Protein AF-0000000078508284 (afdb_homodimer)

Sequence (496 aa):
MKSSSLAATTTALLSFSFTLLALATIPVIANSESQIENNAIPNCNAYIATKGSSEKPVTDINGNAVKTSMDYYVIPANAKGDVGRSGGYGGISLITGRHGNGLMDVILHPNISNHGIKIRFSQAGYSSDNIVMQWSDLKFIFSALPGKPSWSVDNYDKSLTQWFITDGGVEGNPGGHTLLDWFKFESDGGRNTYRIIHCPSVCSTCGTLCNHIGLSPDAVCLQHLAVLPNNLPALSVKIVPAAAPCVCMKSSSLAATTTALLSFSFTLLALATIPVIANSESQIENNAIPNCNAYIATKGSSEKPVTDINGNAVKTSMDYYVIPANAKGDVGRSGGYGGISLITGRHGNGLMDVILHPNISNHGIKIRFSQAGYSSDNIVMQWSDLKFIFSALPGKPSWSVDNYDKSLTQWFITDGGVEGNPGGHTLLDWFKFESDGGRNTYRIIHCPSVCSTCGTLCNHIGLSPDAVCLQHLAVLPNNLPALSVKIVPAAAPCVC

Solvent-accessible surface area (backbone atoms only — not comparable to full-atom values): 27185 Å² total; per-residue (Å²): 139,84,77,88,74,81,78,81,78,75,77,75,75,74,71,77,72,77,73,72,74,70,72,74,68,70,71,70,72,70,74,69,71,65,69,67,67,71,64,66,57,73,67,62,28,46,56,53,56,63,68,50,65,54,72,42,66,37,37,22,73,86,66,45,69,34,44,40,79,44,50,24,25,45,27,40,27,17,98,84,45,41,72,40,58,50,73,58,27,10,3,40,30,75,41,84,34,90,79,73,79,77,44,29,29,32,24,43,27,76,49,44,88,40,56,52,50,43,32,26,43,44,45,65,97,50,89,62,80,39,74,41,37,25,71,38,46,26,33,51,21,32,61,78,44,88,88,39,39,18,35,15,57,45,68,72,33,46,90,77,34,40,32,35,30,21,43,66,28,70,90,73,67,76,21,46,67,40,43,54,27,29,30,24,41,40,76,66,83,50,73,48,25,25,28,41,32,38,58,52,74,57,33,83,72,35,47,55,54,56,32,31,31,15,75,43,62,50,96,86,63,50,37,27,36,22,38,22,25,85,87,47,73,61,40,36,27,30,35,38,75,53,69,73,73,74,83,115,135,86,81,73,79,77,80,71,78,80,75,78,79,78,78,78,78,76,76,73,76,74,71,76,68,70,73,68,72,70,73,70,70,67,68,67,66,70,67,65,61,71,69,62,30,47,54,56,55,62,70,52,67,55,72,43,66,36,37,21,74,86,66,46,70,35,45,40,78,42,51,23,25,45,29,42,27,17,98,82,43,41,73,43,60,51,73,59,26,10,4,40,32,77,41,84,34,90,77,72,79,77,44,29,29,32,24,43,27,76,49,44,87,40,57,49,49,42,31,25,43,44,46,65,96,50,88,63,81,39,73,41,37,24,70,36,47,25,34,51,21,32,61,77,42,87,86,40,40,19,35,14,57,46,68,73,33,46,90,77,33,39,31,36,31,20,44,66,30,69,91,73,65,74,18,47,68,41,46,55,28,29,31,25,41,38,76,66,82,49,73,48,24,26,27,40,32,31,59,49,75,55,33,85,72,34,47,43,52,67,33,31,32,14,74,44,63,48,97,84,63,49,35,28,35,22,40,22,23,84,87,46,75,61,42,35,28,30,34,37,76,53,64,74,73,73,82,114

Radius of gyration: 36.48 Å; Cα contacts (8 Å, |Δi|>4): 1152; chains: 2; bounding box: 132×140×112 Å

Foldseek 3Di:
DDDDDDDPPPPPPPPVPPPPPPPPPPPPPPPPPPPPVVPVPVPPVPCPVVVPCLPAFQAFPVRHFDKLVFKKFKAFAAPQRDGLPNPQFATWEWDQDDPPPRWTFIFTHNHSVHSYAIWGKDFAPDDDMDTHGFPTWIWTWRPPDVVGFTWFFDPQDPVLRFGFITSPADDDHQEDVRLRRIKGWDDPPDDSKTWIWRDDPSYPPDDGPTATWDWDADPVGTTTITGDHPVDDTTIIGIGTPDDPPPD/DPCPPCPPDDPDPPPPPPPPPPPPPPPPPPPPPPPPVVPPPPPPVPCPVVVPCLPAFQAFPVRHFDKLVFKKFKAFAAPQRDGLPRPQFATWEWDQDDPPPRWIFIFTHNHSPHSYAIWGKDFAPDDDMDTHGFPTWIWTWRPPDVVGFTWFFDPQDPVLRFGFITSPADDDHQEDVRLRRIKGWDDPPDDSKTWIWRDDPSYPPDDGDTATWAWDADPVGTTTITGDHPVDDTTIIGIGTPDDPPPD

Secondary structure (DSSP, 8-state):
-----------------------------------------------------TTSB-B-TTSPBPBTTSEEEEEEB-TT--BSTTTS--SEEEEE-SSSSSPEEEEE-SSTT-----EEEEETT--S--BPBTT--EEEE-TTSTT--B-EEPPPBTTTTBEEEES------SSGGGGGG-BEEEE-SSTT-EEEEE---S-TTS----EEEEEEE-TT--EEEEEE-TTSPPPEEEEEE-------/-----------------------------------------------------TTSB-B-TTSPBPBTTSEEEEEEB-TT--BSTTTS--SEEEEE-SSSSSPEEEEE-SSTT-----EEEEETT--S--BPBTT--EEEE-TTSTT--B-EEPPPBTTTTBEEEES------SSGGGGGG-BEEEE-SSTT-EEEEE---S-TTS----EEEEEEE-TT--EEEEEE-TTSPPPEEEEEE-------

pLDDT: mean 74.91, std 27.84, range [20.73, 98.06]

InterPro domains:
  IPR002160 Proteinase inhibitor I3, Kunitz legume [PF00197] (58-226)
  IPR002160 Proteinase inhibitor I3, Kunitz legume [PS00283] (58-74)
  IPR002160 Proteinase inhibitor I3, Kunitz legume [PTHR33107] (16-227)
  IPR002160 Proteinase inhibitor I3, Kunitz legume [SM00452] (57-243)
  IPR011065 Kunitz inhibitor STI-like superfamily [SSF50386] (54-214)

Nearest PDB structures (foldseek):
  3zc8-assembly1_A  TM=9.152E-01  e=1.827E-18  Murraya koenigii
  3s8j-assembly2_B  TM=8.396E-01  e=5.600E-12  Carica papaya
  1fmz-assembly1_A  TM=8.277E-01  e=5.573E-11  Psophocarpus tetragonolobus
  2beb-assembly2_B  TM=8.090E-01  e=2.876E-10  Psophocarpus tetragonolobus
  6o1f-assembly1_I  TM=7.771E-01  e=3.193E-09  Glycine max

Organism: Citrus clementina (NCBI:txid85681)

Structure (mmCIF, N/CA/C/O backbone):
data_AF-0000000078508284-model_v1
#
loop_
_entity.id
_entity.type
_entity.pdbx_description
1 polymer 'Uncharacterized protein'
#
loop_
_atom_site.group_PDB
_atom_site.id
_atom_site.type_symbol
_atom_site.label_atom_id
_atom_site.label_alt_id
_atom_site.label_comp_id
_atom_site.label_asym_id
_atom_site.label_entity_id
_atom_site.label_seq_id
_atom_site.pdbx_PDB_ins_code
_atom_site.Cartn_x
_atom_site.Cartn_y
_atom_site.Cartn_z
_atom_site.occupancy
_atom_site.B_iso_or_equiv
_atom_site.auth_seq_id
_atom_site.auth_comp_id
_atom_site.auth_asym_id
_atom_site.auth_atom_id
_atom_site.pdbx_PDB_model_num
ATOM 1 N N . MET A 1 1 ? -51.438 -96.375 57.469 1 26.56 1 MET A N 1
ATOM 2 C CA . MET A 1 1 ? -50.906 -95 57.594 1 26.56 1 MET A CA 1
ATOM 3 C C . MET A 1 1 ? -50.094 -94.625 56.375 1 26.56 1 MET A C 1
ATOM 5 O O . MET A 1 1 ? -49.125 -93.812 56.469 1 26.56 1 MET A O 1
ATOM 9 N N . LYS A 1 2 ? -50.469 -95.188 55.281 1 20.73 2 LYS A N 1
ATOM 10 C CA . LYS A 1 2 ? -49.656 -95.562 54.125 1 20.73 2 LYS A CA 1
ATOM 11 C C . LYS A 1 2 ? -49.281 -94.312 53.344 1 20.73 2 LYS A C 1
ATOM 13 O O . LYS A 1 2 ? -49.844 -93.188 53.562 1 20.73 2 LYS A O 1
ATOM 18 N N . SER A 1 3 ? -49.031 -94.312 51.969 1 23.62 3 SER A N 1
ATOM 19 C CA . SER A 1 3 ? -47.969 -94.062 51 1 23.62 3 SER A CA 1
ATOM 20 C C . SER A 1 3 ? -48.219 -92.812 50.25 1 23.62 3 SER A C 1
ATOM 22 O O . SER A 1 3 ? -47.281 -92.062 49.906 1 23.62 3 SER A O 1
ATOM 24 N N . SER A 1 4 ? -49.375 -92.312 49.938 1 27.33 4 SER A N 1
ATOM 25 C CA . SER A 1 4 ? -49.5 -92 48.531 1 27.33 4 SER A CA 1
ATOM 26 C C . SER A 1 4 ? -48.938 -90.562 48.25 1 27.33 4 SER A C 1
ATOM 28 O O . SER A 1 4 ? -49.344 -89.625 48.906 1 27.33 4 SER A O 1
ATOM 30 N N . SER A 1 5 ? -47.781 -90.438 47.562 1 28.83 5 SER A N 1
ATOM 31 C CA . SER A 1 5 ? -46.688 -89.562 47.219 1 28.83 5 SER A CA 1
ATOM 32 C C . SER A 1 5 ? -47.062 -88.5 46.156 1 28.83 5 SER A C 1
ATOM 34 O O . SER A 1 5 ? -46.219 -87.812 45.625 1 28.83 5 SER A O 1
ATOM 36 N N . LEU A 1 6 ? -48.344 -88.375 45.812 1 23.95 6 LEU A N 1
ATOM 37 C CA . LEU A 1 6 ? -48.438 -87.938 44.406 1 23.95 6 LEU A CA 1
ATOM 38 C C . LEU A 1 6 ? -47.719 -86.625 44.219 1 23.95 6 LEU A C 1
ATOM 40 O O . LEU A 1 6 ? -47.594 -85.812 45.156 1 23.95 6 LEU A O 1
ATOM 44 N N . ALA A 1 7 ? -47.625 -86.188 42.875 1 26.38 7 ALA A N 1
ATOM 45 C CA . ALA A 1 7 ? -46.969 -85.625 41.719 1 26.38 7 ALA A CA 1
ATOM 46 C C . ALA A 1 7 ? -47.219 -84.125 41.594 1 26.38 7 ALA A C 1
ATOM 48 O O . ALA A 1 7 ? -48.344 -83.75 41.375 1 26.38 7 ALA A O 1
ATOM 49 N N . ALA A 1 8 ? -46.656 -83.375 42.562 1 30.39 8 ALA A N 1
ATOM 50 C CA . ALA A 1 8 ? -46.844 -81.875 42.625 1 30.39 8 ALA A CA 1
ATOM 51 C C . ALA A 1 8 ? -46.469 -81.25 41.312 1 30.39 8 ALA A C 1
ATOM 53 O O . ALA A 1 8 ? -45.406 -81.5 40.75 1 30.39 8 ALA A O 1
ATOM 54 N N . THR A 1 9 ? -47.469 -81.188 40.375 1 28.31 9 THR A N 1
ATOM 55 C CA . THR A 1 9 ? -47.5 -80.625 39.031 1 28.31 9 THR A CA 1
ATOM 56 C C . THR A 1 9 ? -46.875 -79.188 39.031 1 28.31 9 THR A C 1
ATOM 58 O O . THR A 1 9 ? -47.406 -78.312 39.688 1 28.31 9 THR A O 1
ATOM 61 N N . THR A 1 10 ? -45.531 -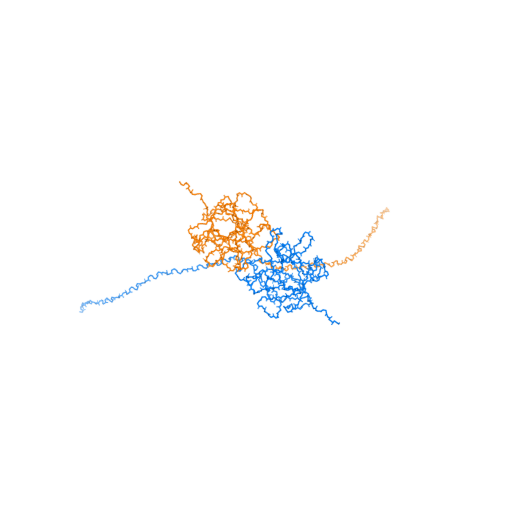79.188 39 1 30.48 10 THR A N 1
ATOM 62 C CA . THR A 1 10 ? -44.656 -78 39 1 30.48 10 THR A CA 1
ATOM 63 C C . THR A 1 10 ? -44.969 -77.062 37.812 1 30.48 10 THR A C 1
ATOM 65 O O . THR A 1 10 ? -44.938 -77.5 36.656 1 30.48 10 THR A O 1
ATOM 68 N N . THR A 1 11 ? -46.094 -76.312 38 1 30.5 11 THR A N 1
ATOM 69 C CA . THR A 1 11 ? -46.5 -75.312 37 1 30.5 11 THR A CA 1
ATOM 70 C C . THR A 1 11 ? -45.312 -74.438 36.562 1 30.5 11 THR A C 1
ATOM 72 O O . THR A 1 11 ? -44.656 -73.812 37.375 1 30.5 11 THR A O 1
ATOM 75 N N . ALA A 1 12 ? -44.594 -74.938 35.5 1 29.03 12 ALA A N 1
ATOM 76 C CA . ALA A 1 12 ? -43.438 -74.312 34.844 1 29.03 12 ALA A CA 1
ATOM 77 C C . ALA A 1 12 ? -43.781 -72.938 34.312 1 29.03 12 ALA A C 1
ATOM 79 O O . ALA A 1 12 ? -44.688 -72.812 33.469 1 29.03 12 ALA A O 1
ATOM 80 N N . LEU A 1 13 ? -43.844 -72 35.312 1 29.53 13 LEU A N 1
ATOM 81 C CA . LEU A 1 13 ? -44.031 -70.625 34.906 1 29.53 13 LEU A CA 1
ATOM 82 C C . LEU A 1 13 ? -43.062 -70.188 33.781 1 29.53 13 LEU A C 1
ATOM 84 O O . LEU A 1 13 ? -41.844 -70.375 33.906 1 29.53 13 LEU A O 1
ATOM 88 N N . LEU A 1 14 ? -43.438 -70.5 32.531 1 28.77 14 LEU A N 1
ATOM 89 C CA . LEU A 1 14 ? -42.688 -70.125 31.328 1 28.77 14 LEU A CA 1
ATOM 90 C C . LEU A 1 14 ? -42.375 -68.688 31.297 1 28.77 14 LEU A C 1
ATOM 92 O O . LEU A 1 14 ? -43.281 -67.812 31.297 1 28.77 14 LEU A O 1
ATOM 96 N N . SER A 1 15 ? -41.438 -68.25 32.094 1 28.27 15 SER A N 1
ATOM 97 C CA . SER A 1 15 ? -41 -66.875 32.094 1 28.27 15 SER A CA 1
ATOM 98 C C . SER A 1 15 ? -40.562 -66.438 30.688 1 28.27 15 SER A C 1
ATOM 100 O O . SER A 1 15 ? -39.719 -67.062 30.062 1 28.27 15 SER A O 1
ATOM 102 N N . PHE A 1 16 ? -41.531 -66.125 29.875 1 27.44 16 PHE A N 1
ATOM 103 C CA . PHE A 1 16 ? -41.156 -65.625 28.562 1 27.44 16 PHE A CA 1
ATOM 104 C C . PHE A 1 16 ? -40.188 -64.438 28.703 1 27.44 16 PHE A C 1
ATOM 106 O O . PHE A 1 16 ? -40.469 -63.438 29.359 1 27.44 16 PHE A O 1
ATOM 113 N N . SER A 1 17 ? -38.938 -64.688 28.766 1 29.86 17 SER A N 1
ATOM 114 C CA . SER A 1 17 ? -37.812 -63.781 28.812 1 29.86 17 SER A CA 1
ATOM 115 C C . SER A 1 17 ? -37.812 -62.875 27.594 1 29.86 17 SER A C 1
ATOM 117 O O . SER A 1 17 ? -37.594 -63.312 26.469 1 29.86 17 SER A O 1
ATOM 119 N N . PHE A 1 18 ? -38.75 -61.906 27.562 1 29.38 18 PHE A N 1
ATOM 120 C CA . PHE A 1 18 ? -38.656 -60.938 26.469 1 29.38 18 PHE A CA 1
ATOM 121 C C . PHE A 1 18 ? -37.25 -60.375 26.328 1 29.38 18 PHE A C 1
ATOM 123 O O . PHE A 1 18 ? -36.75 -59.719 27.25 1 29.38 18 PHE A O 1
ATOM 130 N N . THR A 1 19 ? -36.375 -61.156 25.719 1 28.67 19 THR A N 1
ATOM 131 C CA . THR A 1 19 ? -35.031 -60.719 25.375 1 28.67 19 THR A CA 1
ATOM 132 C C . THR A 1 19 ? -35.062 -59.375 24.641 1 28.67 19 THR A C 1
ATOM 134 O O . THR A 1 19 ? -35.688 -59.25 23.578 1 28.67 19 THR A O 1
ATOM 137 N N . LEU A 1 20 ? -35.188 -58.344 25.453 1 29.45 20 LEU A N 1
ATOM 138 C CA . LEU A 1 20 ? -35.062 -57 24.906 1 29.45 20 LEU A CA 1
ATOM 139 C C . LEU A 1 20 ? -33.875 -56.875 23.984 1 29.45 20 LEU A C 1
ATOM 141 O O . LEU A 1 20 ? -32.75 -57.188 24.375 1 29.45 20 LEU A O 1
ATOM 145 N N . LEU A 1 21 ? -34.062 -57.25 22.719 1 28.83 21 LEU A N 1
ATOM 146 C CA . LEU A 1 21 ? -33.094 -56.969 21.672 1 28.83 21 LEU A CA 1
ATOM 147 C C . LEU A 1 21 ? -32.469 -55.594 21.844 1 28.83 21 LEU A C 1
ATOM 149 O O . LEU A 1 21 ? -33.188 -54.594 21.812 1 28.83 21 LEU A O 1
ATOM 153 N N . ALA A 1 22 ? -31.5 -55.562 22.719 1 29.88 22 ALA A N 1
ATOM 154 C CA . ALA A 1 22 ? -30.672 -54.375 22.859 1 29.88 22 ALA A CA 1
ATOM 155 C C . ALA A 1 22 ? -30.234 -53.844 21.484 1 29.88 22 ALA A C 1
ATOM 157 O O . ALA A 1 22 ? -29.547 -54.562 20.734 1 29.88 22 ALA A O 1
ATOM 158 N N . LEU A 1 23 ? -31.188 -53.219 20.781 1 31.64 23 LEU A N 1
ATOM 159 C CA . LEU A 1 23 ? -30.703 -52.562 19.594 1 31.64 23 LEU A CA 1
ATOM 160 C C . LEU A 1 23 ? -29.344 -51.906 19.828 1 31.64 23 LEU A C 1
ATOM 162 O O . LEU A 1 23 ? -29.188 -51.156 20.797 1 31.64 23 LEU A O 1
ATOM 166 N N . ALA A 1 24 ? -28.297 -52.625 19.453 1 30.28 24 ALA A N 1
ATOM 167 C CA . ALA A 1 24 ? -26.938 -52.094 19.391 1 30.28 24 ALA A CA 1
ATOM 168 C C . ALA A 1 24 ? -26.938 -50.656 18.812 1 30.28 24 ALA A C 1
ATOM 170 O O . ALA A 1 24 ? -27.312 -50.469 17.672 1 30.28 24 ALA A O 1
ATOM 171 N N . THR A 1 25 ? -27.469 -49.781 19.609 1 28.14 25 THR A N 1
ATOM 172 C CA . THR A 1 25 ? -27.312 -48.406 19.141 1 28.14 25 THR A CA 1
ATOM 173 C C . THR A 1 25 ? -25.875 -48.156 18.672 1 28.14 25 THR A C 1
ATOM 175 O O . THR A 1 25 ? -24.922 -48.531 19.344 1 28.14 25 THR A O 1
ATOM 178 N N . ILE A 1 26 ? -25.641 -48.406 17.344 1 28.03 26 ILE A N 1
ATOM 179 C CA . ILE A 1 26 ? -24.359 -47.969 16.766 1 28.03 26 ILE A CA 1
ATOM 180 C C . ILE A 1 26 ? -23.938 -46.656 17.406 1 28.03 26 ILE A C 1
ATOM 182 O O . ILE A 1 26 ? -24.719 -45.688 17.469 1 28.03 26 ILE A O 1
ATOM 186 N N . PRO A 1 27 ? -23.094 -46.844 18.406 1 26.28 27 PRO A N 1
ATOM 187 C CA . PRO A 1 27 ? -22.719 -45.562 18.984 1 26.28 27 PRO A CA 1
ATOM 188 C C . PRO A 1 27 ? -22.406 -44.5 17.922 1 26.28 27 PRO A C 1
ATOM 190 O O . PRO A 1 27 ? -21.766 -44.812 16.922 1 26.28 27 PRO A O 1
ATOM 193 N N . VAL A 1 28 ? -23.375 -43.719 17.609 1 24.44 28 VAL A N 1
ATOM 194 C CA . VAL A 1 28 ? -23.016 -42.531 16.844 1 24.44 28 VAL A CA 1
ATOM 195 C C . VAL A 1 28 ? -21.672 -42 17.328 1 24.44 28 VAL A C 1
ATOM 197 O O . VAL A 1 28 ? -21.484 -41.75 18.516 1 24.44 28 VAL A O 1
ATOM 200 N N . ILE A 1 29 ? -20.672 -42.5 16.734 1 21.58 29 ILE A N 1
ATOM 201 C CA . ILE A 1 29 ? -19.375 -41.875 16.984 1 21.58 29 ILE A CA 1
ATOM 202 C C . ILE A 1 29 ? -19.547 -40.375 17.172 1 21.58 29 ILE A C 1
ATOM 204 O O . ILE A 1 29 ? -20.031 -39.688 16.266 1 21.58 29 ILE A O 1
ATOM 208 N N . ALA A 1 30 ? -19.875 -39.969 18.312 1 23.53 30 ALA A N 1
ATOM 209 C CA . ALA A 1 30 ? -19.781 -38.531 18.609 1 23.53 30 ALA A CA 1
ATOM 210 C C . ALA A 1 30 ? -18.578 -37.906 17.922 1 23.53 30 ALA A C 1
ATOM 212 O O . ALA A 1 30 ? -17.438 -38.375 18.109 1 23.53 30 ALA A O 1
ATOM 213 N N . ASN A 1 31 ? -18.734 -37.562 16.672 1 22.14 31 ASN A N 1
ATOM 214 C CA . ASN A 1 31 ? -17.734 -36.75 15.984 1 22.14 31 ASN A CA 1
ATOM 215 C C . ASN A 1 31 ? -17.047 -35.781 16.953 1 22.14 31 ASN A C 1
ATOM 217 O O . ASN A 1 31 ? -17.688 -34.938 17.562 1 22.14 31 ASN A O 1
ATOM 221 N N . SER A 1 32 ? -16.281 -36.281 17.781 1 21.84 32 SER A N 1
ATOM 222 C CA . SER A 1 32 ? -15.469 -35.375 18.578 1 21.84 32 SER A CA 1
ATOM 223 C C . SER A 1 32 ? -15.047 -34.156 17.75 1 21.84 32 SER A C 1
ATOM 225 O O . SER A 1 32 ? -14.445 -34.312 16.688 1 21.84 32 SER A O 1
ATOM 227 N N . GLU A 1 33 ? -15.867 -33.219 17.766 1 24.16 33 GLU A N 1
ATOM 228 C CA . GLU A 1 33 ? -15.492 -31.859 17.344 1 24.16 33 GLU A CA 1
ATOM 229 C C . GLU A 1 33 ? -14.055 -31.531 17.75 1 24.16 33 GLU A C 1
ATOM 231 O O . GLU A 1 33 ? -13.773 -31.344 18.938 1 24.16 33 GLU A O 1
ATOM 236 N N . SER A 1 34 ? -13.172 -32.406 17.406 1 22.97 34 SER A N 1
ATOM 237 C CA . SER A 1 34 ? -11.844 -31.875 17.672 1 22.97 34 SER A CA 1
ATOM 238 C C . SER A 1 34 ? -11.797 -30.359 17.516 1 22.97 34 SER A C 1
ATOM 240 O O . SER A 1 34 ? -12.234 -29.844 16.484 1 22.97 34 SER A O 1
ATOM 242 N N . GLN A 1 35 ? -11.938 -29.766 18.609 1 22.17 35 GLN A N 1
ATOM 243 C CA . GLN A 1 35 ? -11.617 -28.344 18.719 1 22.17 35 GLN A CA 1
ATOM 244 C C . GLN A 1 35 ? -10.414 -27.984 17.859 1 22.17 35 GLN A C 1
ATOM 246 O O . GLN A 1 35 ? -9.305 -28.469 18.078 1 22.17 35 GLN A O 1
ATOM 251 N N . ILE A 1 36 ? -10.633 -28.172 16.594 1 23.22 36 ILE A N 1
ATOM 252 C CA . ILE A 1 36 ? -9.641 -27.422 15.844 1 23.22 36 ILE A CA 1
ATOM 253 C C . ILE A 1 36 ? -9.203 -26.188 16.641 1 23.22 36 ILE A C 1
ATOM 255 O O . ILE A 1 36 ? -10 -25.281 16.891 1 23.22 36 ILE A O 1
ATOM 259 N N . GLU A 1 37 ? -8.492 -26.5 17.641 1 22.39 37 GLU A N 1
ATOM 260 C CA . GLU A 1 37 ? -7.77 -25.391 18.234 1 22.39 37 GLU A CA 1
ATOM 261 C C . GLU A 1 37 ? -7.402 -24.344 17.172 1 22.39 37 GLU A C 1
ATOM 263 O O . GLU A 1 37 ? -6.809 -24.672 16.141 1 22.39 37 GLU A O 1
ATOM 268 N N . ASN A 1 38 ? -8.328 -23.531 17.062 1 21.78 38 ASN A N 1
ATOM 269 C CA . ASN A 1 38 ? -8.117 -22.25 16.375 1 21.78 38 ASN A CA 1
ATOM 270 C C . ASN A 1 38 ? -6.656 -21.812 16.469 1 21.78 38 ASN A C 1
ATOM 272 O O . ASN A 1 38 ? -6.195 -21.359 17.516 1 21.78 38 ASN A O 1
ATOM 276 N N . ASN A 1 39 ? -5.891 -22.812 16.141 1 22.19 39 ASN A N 1
ATOM 277 C CA . ASN A 1 39 ? -4.539 -22.266 16.047 1 22.19 39 ASN A CA 1
ATOM 278 C C . ASN A 1 39 ? -4.551 -20.828 15.555 1 22.19 39 ASN A C 1
ATOM 280 O O . ASN A 1 39 ? -5.055 -20.531 14.469 1 22.19 39 ASN A O 1
ATOM 284 N N . ALA A 1 40 ? -4.566 -20.062 16.531 1 22.06 40 ALA A N 1
ATOM 285 C CA . ALA A 1 40 ? -4.355 -18.625 16.422 1 22.06 40 ALA A CA 1
ATOM 286 C C . ALA A 1 40 ? -3.396 -18.297 15.273 1 22.06 40 ALA A C 1
ATOM 288 O O . ALA A 1 40 ? -2.234 -18.719 15.297 1 22.06 40 ALA A O 1
ATOM 289 N N . ILE A 1 41 ? -3.852 -18.641 14.133 1 22.58 41 ILE A N 1
ATOM 290 C CA . ILE A 1 41 ? -3.084 -17.906 13.133 1 22.58 41 ILE A CA 1
ATOM 291 C C . ILE A 1 41 ? -2.379 -16.719 13.797 1 22.58 41 ILE A C 1
ATOM 293 O O . ILE A 1 41 ? -3.016 -15.922 14.477 1 22.58 41 ILE A O 1
ATOM 297 N N . PRO A 1 42 ? -1.179 -17.016 14.156 1 23.58 42 PRO A N 1
ATOM 298 C CA . PRO A 1 42 ? -0.645 -15.773 14.742 1 23.58 42 PRO A CA 1
ATOM 299 C C . PRO A 1 42 ? -1.218 -14.516 14.094 1 23.58 42 PRO A C 1
ATOM 301 O O . PRO A 1 42 ? -1.417 -14.484 12.875 1 23.58 42 PRO A O 1
ATOM 304 N N . ASN A 1 43 ? -2.193 -14.016 14.797 1 22.78 43 ASN A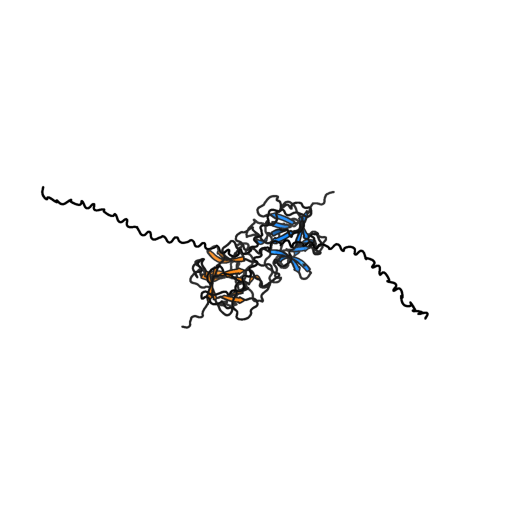 N 1
ATOM 305 C CA . ASN A 1 43 ? -2.754 -12.688 14.57 1 22.78 43 ASN A CA 1
ATOM 306 C C . ASN A 1 43 ? -1.769 -11.781 13.836 1 22.78 43 ASN A C 1
ATOM 308 O O . ASN A 1 43 ? -0.667 -11.531 14.328 1 22.78 43 ASN A O 1
ATOM 312 N N . CYS A 1 44 ? -1.542 -12.109 12.594 1 23.25 44 CYS A N 1
ATOM 313 C CA . CYS A 1 44 ? -0.916 -11.008 11.867 1 23.25 44 CYS A CA 1
ATOM 314 C C . CYS A 1 44 ? -1.108 -9.688 12.602 1 23.25 44 CYS A C 1
ATOM 316 O O . CYS A 1 44 ? -2.23 -9.336 12.969 1 23.25 44 CYS A O 1
ATOM 318 N N . ASN A 1 45 ? -0.183 -9.508 13.391 1 24.98 45 ASN A N 1
ATOM 319 C CA . ASN A 1 45 ? -0.177 -8.195 14.031 1 24.98 45 ASN A CA 1
ATOM 320 C C . ASN A 1 45 ? -0.671 -7.109 13.078 1 24.98 45 ASN A C 1
ATOM 322 O O . ASN A 1 45 ? 0.097 -6.594 12.266 1 24.98 45 ASN A O 1
ATOM 326 N N . ALA A 1 46 ? -1.635 -7.453 12.211 1 24.31 46 ALA A N 1
ATOM 327 C CA . ALA A 1 46 ? -2.354 -6.297 11.68 1 24.31 46 ALA A CA 1
ATOM 328 C C . ALA A 1 46 ? -2.115 -5.062 12.547 1 24.31 46 ALA A C 1
ATOM 330 O O . ALA A 1 46 ? -2.031 -5.164 13.773 1 24.31 46 ALA A O 1
ATOM 331 N N . TYR A 1 47 ? -1.318 -4.195 12.07 1 25.47 47 TYR A N 1
ATOM 332 C CA . TYR A 1 47 ? -1.587 -2.926 12.734 1 25.47 47 TYR A CA 1
ATOM 333 C C . TYR A 1 47 ? -3.008 -2.889 13.281 1 25.47 47 TYR A C 1
ATOM 335 O O . TYR A 1 47 ? -3.971 -2.758 12.523 1 25.47 47 TYR A O 1
ATOM 343 N N . ILE A 1 48 ? -3.436 -4.051 13.891 1 26.69 48 ILE A N 1
ATOM 344 C CA . ILE A 1 48 ? -4.547 -3.559 14.703 1 26.69 48 ILE A CA 1
ATOM 345 C C . ILE A 1 48 ? -4.199 -2.191 15.281 1 26.69 48 ILE A C 1
ATOM 347 O O . ILE A 1 48 ? -3.332 -2.084 16.156 1 26.69 48 ILE A O 1
ATOM 351 N N . ALA A 1 49 ? -3.953 -1.276 14.391 1 29.52 49 ALA A N 1
ATOM 352 C CA . ALA A 1 49 ? -4.133 0.012 15.055 1 29.52 49 ALA A CA 1
ATOM 353 C C . ALA A 1 49 ? -4.785 -0.164 16.422 1 29.52 49 ALA A C 1
ATOM 355 O O . ALA A 1 49 ? -5.855 -0.769 16.531 1 29.52 49 ALA A O 1
ATOM 356 N N . THR A 1 50 ? -3.98 -0.802 17.234 1 31.34 50 THR A N 1
ATOM 357 C CA . THR A 1 50 ? -4.66 -0.412 18.469 1 31.34 50 THR A CA 1
ATOM 358 C C . THR A 1 50 ? -5.621 0.747 18.219 1 31.34 50 THR A C 1
ATOM 360 O O . THR A 1 50 ? -5.203 1.816 17.766 1 31.34 50 THR A O 1
ATOM 363 N N . LYS A 1 51 ? -6.695 0.416 17.516 1 35.16 51 LYS A N 1
ATOM 364 C CA . LYS A 1 51 ? -7.656 1.494 17.719 1 35.16 51 LYS A CA 1
ATOM 365 C C . LYS A 1 51 ? -7.293 2.318 18.953 1 35.16 51 LYS A C 1
ATOM 367 O O . LYS A 1 51 ? -7.461 1.861 20.094 1 35.16 51 LYS A O 1
ATOM 372 N N . GLY A 1 52 ? -5.977 2.688 18.953 1 38.25 52 GLY A N 1
ATOM 373 C CA . GLY A 1 52 ? -6.023 3.645 20.047 1 38.25 52 GLY A CA 1
ATOM 374 C C . GLY A 1 52 ? -7.406 4.23 20.266 1 38.25 52 GLY A C 1
ATOM 375 O O . GLY A 1 52 ? -8.273 4.141 19.391 1 38.25 52 GLY A O 1
ATOM 376 N N . SER A 1 53 ? -7.703 4.16 21.391 1 43.75 53 SER A N 1
ATOM 377 C CA . SER A 1 53 ? -8.961 4.762 21.828 1 43.75 53 SER A CA 1
ATOM 378 C C . SER A 1 53 ? -9.266 6.031 21.047 1 43.75 53 SER A C 1
ATOM 380 O O . SER A 1 53 ? -8.547 7.027 21.156 1 43.75 53 SER A O 1
ATOM 382 N N . SER A 1 54 ? -9.703 5.766 19.609 1 61.16 54 SER A N 1
ATOM 383 C CA . SER A 1 54 ? -10.359 6.879 18.938 1 61.16 54 SER A CA 1
ATOM 384 C C . SER A 1 54 ? -11.047 7.805 19.938 1 61.16 54 SER A C 1
ATOM 386 O O . SER A 1 54 ? -11.727 8.758 19.547 1 61.16 54 SER A O 1
ATOM 388 N N . GLU A 1 55 ? -10.43 7.504 21.109 1 76.38 55 GLU A N 1
ATOM 389 C CA . GLU A 1 55 ? -11.328 8.148 22.062 1 76.38 55 GLU A CA 1
ATOM 390 C C . GLU A 1 55 ? -10.805 9.523 22.469 1 76.38 55 GLU A C 1
ATOM 392 O O . GLU A 1 55 ? -11.516 10.297 23.109 1 76.38 55 GLU A O 1
ATOM 397 N N . LYS A 1 56 ? -9.5 9.805 21.938 1 90.88 56 LYS A N 1
ATOM 398 C CA . LYS A 1 56 ? -9.062 11.133 22.359 1 90.88 56 LYS A CA 1
ATOM 399 C C . LYS A 1 56 ? -9.141 12.133 21.203 1 90.88 56 LYS A C 1
ATOM 401 O O . LYS A 1 56 ? -8.797 11.805 20.062 1 90.88 56 LYS A O 1
ATOM 406 N N . PRO A 1 57 ? -9.516 13.281 21.5 1 95.5 57 PRO A N 1
ATOM 407 C CA . PRO A 1 57 ? -9.562 14.312 20.469 1 95.5 57 PRO A CA 1
ATOM 408 C C . PRO A 1 57 ? -8.18 14.812 20.062 1 95.5 57 PRO A C 1
ATOM 410 O O . PRO A 1 57 ? -7.25 14.789 20.875 1 95.5 57 PRO A O 1
ATOM 413 N N . VAL A 1 58 ? -8.039 15.141 18.844 1 97.12 58 VAL A N 1
ATOM 414 C CA . VAL A 1 58 ? -6.875 15.891 18.391 1 97.12 58 VAL A CA 1
ATOM 415 C C . VAL A 1 58 ? -6.977 17.328 18.875 1 97.12 58 VAL A C 1
ATOM 417 O O . VAL A 1 58 ? -8.031 17.953 18.766 1 97.12 58 VAL A O 1
ATOM 420 N N . THR A 1 59 ? -5.883 17.797 19.422 1 96.56 59 THR A N 1
ATOM 421 C CA . THR A 1 59 ? -5.906 19.156 19.922 1 96.56 59 THR A CA 1
ATOM 422 C C . THR A 1 59 ? -4.918 20.047 19.172 1 96.56 59 THR A C 1
ATOM 424 O O . THR A 1 59 ? -3.91 19.547 18.656 1 96.56 59 THR A O 1
ATOM 427 N N . ASP A 1 60 ? -5.266 21.312 19.125 1 94.88 60 ASP A N 1
ATOM 428 C CA . ASP A 1 60 ? -4.352 22.281 18.516 1 94.88 60 ASP A CA 1
ATOM 429 C C . ASP A 1 60 ? -3.295 22.75 19.516 1 94.88 60 ASP A C 1
ATOM 431 O O . ASP A 1 60 ? -3.205 22.219 20.625 1 94.88 60 ASP A O 1
ATOM 435 N N . ILE A 1 61 ? -2.51 23.719 19.125 1 91.44 61 ILE A N 1
ATOM 436 C CA . ILE A 1 61 ? -1.364 24.156 19.906 1 91.44 61 ILE A CA 1
ATOM 437 C C . ILE A 1 61 ? -1.85 24.797 21.203 1 91.44 61 ILE A C 1
ATOM 439 O O . ILE A 1 61 ? -1.097 24.891 22.188 1 91.44 61 ILE A O 1
ATOM 443 N N . ASN A 1 62 ? -3.082 25.266 21.281 1 92.25 62 ASN A N 1
ATOM 444 C CA . ASN A 1 62 ? -3.637 25.922 22.453 1 92.25 62 ASN A CA 1
ATOM 445 C C . ASN A 1 62 ? -4.336 24.922 23.375 1 92.25 62 ASN A C 1
ATOM 447 O O . ASN A 1 62 ? -4.863 25.297 24.422 1 92.25 62 ASN A O 1
ATOM 451 N N . GLY A 1 63 ? -4.43 23.656 22.906 1 93.5 63 GLY A N 1
ATOM 452 C CA . GLY A 1 63 ? -5.078 22.625 23.703 1 93.5 63 GLY A CA 1
ATOM 453 C C . GLY A 1 63 ? -6.555 22.469 23.391 1 93.5 63 GLY A C 1
ATOM 454 O O . GLY A 1 63 ? -7.254 21.688 24.047 1 93.5 63 GLY A O 1
ATOM 455 N N . ASN A 1 64 ? -7.031 23.25 22.469 1 95.25 64 ASN A N 1
ATOM 456 C CA . ASN A 1 64 ? -8.422 23.125 22.047 1 95.25 64 ASN A CA 1
ATOM 457 C C . ASN A 1 64 ? -8.617 21.984 21.062 1 95.25 64 ASN A C 1
ATOM 459 O O . ASN A 1 64 ? -7.742 21.719 20.234 1 95.25 64 ASN A O 1
ATOM 463 N N . ALA A 1 65 ? -9.758 21.438 21.109 1 96 65 ALA A N 1
ATOM 464 C CA . ALA A 1 65 ? -10.062 20.359 20.172 1 96 65 ALA A CA 1
ATOM 465 C C . ALA A 1 65 ? -10.117 20.906 18.734 1 96 65 ALA A C 1
ATOM 467 O O . ALA A 1 65 ? -10.703 21.953 18.484 1 96 65 ALA A O 1
ATOM 468 N N . VAL A 1 66 ? -9.531 20.172 17.844 1 96.31 66 VAL A N 1
ATOM 469 C CA . VAL A 1 66 ? -9.594 20.516 16.422 1 96.31 66 VAL A CA 1
ATOM 470 C C . VAL A 1 66 ? -10.992 20.25 15.883 1 96.31 66 VAL A C 1
ATOM 472 O O . VAL A 1 66 ? -11.57 19.188 16.156 1 96.31 66 VAL A O 1
ATOM 475 N N . LYS A 1 67 ? -11.469 21.203 15.07 1 95.56 67 LYS A N 1
ATOM 476 C CA . LYS A 1 67 ? -12.828 21.094 14.547 1 95.56 67 LYS A CA 1
ATOM 477 C C . LYS A 1 67 ? -12.828 21.062 13.023 1 95.56 67 LYS A C 1
ATOM 479 O O . LYS A 1 67 ? -12.008 21.734 12.383 1 95.56 67 LYS A O 1
ATOM 484 N N . THR A 1 68 ? -13.812 20.375 12.43 1 94.81 68 THR A N 1
ATOM 485 C CA . THR A 1 68 ? -13.914 20.25 10.984 1 94.81 68 THR A CA 1
ATOM 486 C C . THR A 1 68 ? -14.469 21.516 10.359 1 94.81 68 THR A C 1
ATOM 488 O O . THR A 1 68 ? -14.414 21.703 9.141 1 94.81 68 THR A O 1
ATOM 491 N N . SER A 1 69 ? -15 22.469 11.125 1 93.19 69 SER A N 1
ATOM 492 C CA . SER A 1 69 ? -15.57 23.719 10.625 1 93.19 69 SER A CA 1
ATOM 493 C C . SER A 1 69 ? -14.508 24.812 10.555 1 93.19 69 SER A C 1
ATOM 495 O O . SER A 1 69 ? -14.773 25.906 10.023 1 93.19 69 SER A O 1
ATOM 497 N N . MET A 1 70 ? -13.344 24.531 11.078 1 94.88 70 MET A N 1
ATOM 498 C CA . MET A 1 70 ? -12.305 25.562 11.172 1 94.88 70 MET A CA 1
ATOM 499 C C . MET A 1 70 ? -11.117 25.219 10.273 1 94.88 70 MET A C 1
ATOM 501 O O . MET A 1 70 ? -10.93 24.062 9.898 1 94.88 70 MET A O 1
ATOM 505 N N . ASP A 1 71 ? -10.367 26.266 9.969 1 96.75 71 ASP A N 1
ATOM 506 C CA . ASP A 1 71 ? -9.133 26.109 9.203 1 96.75 71 ASP A CA 1
ATOM 507 C C . ASP A 1 71 ? -7.918 26.078 10.125 1 96.75 71 ASP A C 1
ATOM 509 O O . ASP A 1 71 ? -7.883 26.781 11.133 1 96.75 71 ASP A O 1
ATOM 513 N N . TYR A 1 72 ? -6.941 25.344 9.68 1 97.44 72 TYR A N 1
ATOM 514 C CA . TYR A 1 72 ? -5.727 25.203 10.477 1 97.44 72 TYR A CA 1
ATOM 515 C C . TYR A 1 72 ? -4.488 25.219 9.586 1 97.44 72 TYR A C 1
ATOM 517 O O . TYR A 1 72 ? -4.574 24.938 8.391 1 97.44 72 TYR A O 1
ATOM 525 N N . TYR A 1 73 ? -3.428 25.641 10.203 1 96.44 73 TYR A N 1
ATOM 526 C CA . TYR A 1 73 ? -2.111 25.312 9.656 1 96.44 73 TYR A CA 1
ATOM 527 C C . TYR A 1 73 ? -1.535 24.078 10.32 1 96.44 73 TYR A C 1
ATOM 529 O O . TYR A 1 73 ? -1.724 23.859 11.516 1 96.44 73 TYR A O 1
ATOM 537 N N . VAL A 1 74 ? -0.917 23.297 9.523 1 96.12 74 VAL A N 1
ATOM 538 C CA . VAL A 1 74 ? -0.197 22.141 10.023 1 96.12 74 VAL A CA 1
ATOM 539 C C . VAL A 1 74 ? 1.306 22.344 9.844 1 96.12 74 VAL A C 1
ATOM 541 O O . VAL A 1 74 ? 1.798 22.422 8.719 1 96.12 74 VAL A O 1
ATOM 544 N N . ILE A 1 75 ? 2.008 22.375 10.961 1 94 75 ILE A N 1
ATOM 545 C CA . ILE A 1 75 ? 3.416 22.75 10.945 1 94 75 ILE A CA 1
ATOM 546 C C . ILE A 1 75 ? 4.254 21.641 11.578 1 94 75 ILE A C 1
ATOM 548 O O . ILE A 1 75 ? 3.828 21 12.539 1 94 75 ILE A O 1
ATOM 552 N N . PRO A 1 76 ? 5.398 21.391 10.961 1 93.12 76 PRO A N 1
ATOM 553 C CA . PRO A 1 76 ? 6.254 20.359 11.555 1 93.12 76 PRO A CA 1
ATOM 554 C C . PRO A 1 76 ? 6.652 20.688 12.992 1 93.12 76 PRO A C 1
ATOM 556 O O . PRO A 1 76 ? 6.84 21.859 13.336 1 93.12 76 PRO A O 1
ATOM 559 N N . ALA A 1 77 ? 6.719 19.562 13.719 1 88.31 77 ALA A N 1
ATOM 560 C CA . ALA A 1 77 ? 7.113 19.703 15.117 1 88.31 77 ALA A CA 1
ATOM 561 C C . ALA A 1 77 ? 8.484 19.094 15.367 1 88.31 77 ALA A C 1
ATOM 563 O O . ALA A 1 77 ? 8.867 18.125 14.711 1 88.31 77 ALA A O 1
ATOM 564 N N . ASN A 1 78 ? 9.375 19.656 16.062 1 68.62 78 ASN A N 1
ATOM 565 C CA . ASN A 1 78 ? 10.625 19.031 16.469 1 68.62 78 ASN A CA 1
ATOM 566 C C . ASN A 1 78 ? 10.422 18.078 17.641 1 68.62 78 ASN A C 1
ATOM 568 O O . ASN A 1 78 ? 9.297 17.906 18.125 1 68.62 78 ASN A O 1
ATOM 572 N N . ALA A 1 79 ? 11.477 17.234 17.828 1 56.03 79 ALA A N 1
ATOM 573 C CA . ALA A 1 79 ? 11.445 16.188 18.859 1 56.03 79 ALA A CA 1
ATOM 574 C C . ALA A 1 79 ? 10.969 16.75 20.203 1 56.03 79 ALA A C 1
ATOM 576 O O . ALA A 1 79 ? 10.422 16.031 21.031 1 56.03 79 ALA A O 1
ATOM 577 N N . LYS A 1 80 ? 11.273 17.984 20.375 1 52.09 80 LYS A N 1
ATOM 578 C CA . LYS A 1 80 ? 10.93 18.578 21.672 1 52.09 80 LYS A CA 1
ATOM 579 C C . LYS A 1 80 ? 9.516 19.156 21.656 1 52.09 80 LYS A C 1
ATOM 581 O O . LYS A 1 80 ? 9.062 19.719 22.641 1 52.09 80 LYS A O 1
ATOM 586 N N . GLY A 1 81 ? 8.758 18.797 20.641 1 51.75 81 GLY A N 1
ATOM 587 C CA . GLY A 1 81 ? 7.406 19.312 20.547 1 51.75 81 GLY A CA 1
ATOM 588 C C . GLY A 1 81 ? 7.355 20.766 20.125 1 51.75 81 GLY A C 1
ATOM 589 O O . GLY A 1 81 ? 6.281 21.375 20.109 1 51.75 81 GLY A O 1
ATOM 590 N N . ASP A 1 82 ? 8.461 21.422 19.984 1 50.78 82 ASP A N 1
ATOM 591 C CA . ASP A 1 82 ? 8.453 22.844 19.641 1 50.78 82 ASP A CA 1
ATOM 592 C C . ASP A 1 82 ? 8.094 23.047 18.172 1 50.78 82 ASP A C 1
ATOM 594 O O . ASP A 1 82 ? 8.422 22.219 17.328 1 50.78 82 ASP A O 1
ATOM 598 N N . VAL A 1 83 ? 7.199 23.953 18.031 1 46.12 83 VAL A N 1
ATOM 599 C CA . VAL A 1 83 ? 6.754 24.406 16.703 1 46.12 83 VAL A CA 1
ATOM 600 C C . VAL A 1 83 ? 7.949 24.906 15.906 1 46.12 83 VAL A C 1
ATOM 602 O O . VAL A 1 83 ? 8.82 25.594 16.438 1 46.12 83 VAL A O 1
ATOM 605 N N . GLY A 1 84 ? 7.996 24.641 14.523 1 47.5 84 GLY A N 1
ATOM 606 C CA . GLY A 1 84 ? 8.875 25.359 13.602 1 47.5 84 GLY A CA 1
ATOM 607 C C . GLY A 1 84 ? 10.273 24.781 13.547 1 47.5 84 GLY A C 1
ATOM 608 O O . GLY A 1 84 ? 11.039 25.078 12.633 1 47.5 84 GLY A O 1
ATOM 609 N N . ARG A 1 85 ? 10.672 24.156 14.742 1 42.72 85 ARG A N 1
ATOM 610 C CA . ARG A 1 85 ? 12.117 23.969 14.828 1 42.72 85 ARG A CA 1
ATOM 611 C C . ARG A 1 85 ? 12.539 22.641 14.219 1 42.72 85 ARG A C 1
ATOM 613 O O . ARG A 1 85 ? 13.734 22.359 14.117 1 42.72 85 ARG A O 1
ATOM 620 N N . SER A 1 86 ? 11.727 21.578 14.32 1 48.78 86 SER A N 1
ATOM 621 C CA . SER A 1 86 ? 12.375 20.281 14.133 1 48.78 86 SER A CA 1
ATOM 622 C C . SER A 1 86 ? 12.906 20.141 12.711 1 48.78 86 SER A C 1
ATOM 624 O O . SER A 1 86 ? 13.742 19.266 12.438 1 48.78 86 SER A O 1
ATOM 626 N N . GLY A 1 87 ? 12.922 21.141 11.844 1 56.78 87 GLY A N 1
ATOM 627 C CA . GLY A 1 87 ? 13.617 20.703 10.641 1 56.78 87 GLY A CA 1
ATOM 628 C C . GLY A 1 87 ? 14 21.859 9.734 1 56.78 87 GLY A C 1
ATOM 629 O O . GLY A 1 87 ? 14.555 21.641 8.648 1 56.78 87 GLY A O 1
ATOM 630 N N . GLY A 1 88 ? 13.711 23.156 10.359 1 73.75 88 GLY A N 1
ATOM 631 C CA . GLY A 1 88 ? 14.102 24.25 9.484 1 73.75 88 GLY A CA 1
ATOM 632 C C . GLY A 1 88 ? 13.125 24.5 8.352 1 73.75 88 GLY A C 1
ATOM 633 O O . GLY A 1 88 ? 13.453 25.172 7.375 1 73.75 88 GLY A O 1
ATOM 634 N N . TYR A 1 89 ? 11.859 23.922 8.555 1 87.69 89 TYR A N 1
ATOM 635 C CA . TYR A 1 89 ? 10.898 24.047 7.461 1 87.69 89 TYR A CA 1
ATOM 636 C C . TYR A 1 89 ? 9.602 24.688 7.945 1 87.69 89 TYR A C 1
ATOM 638 O O . TYR A 1 89 ? 9.289 24.641 9.141 1 87.69 89 TYR A O 1
ATOM 646 N N . GLY A 1 90 ? 8.906 25.328 7.047 1 92.38 90 GLY A N 1
ATOM 647 C CA . GLY A 1 90 ? 7.586 25.875 7.309 1 92.38 90 GLY A CA 1
ATOM 648 C C . GLY A 1 90 ? 6.48 24.844 7.242 1 92.38 90 GLY A C 1
ATOM 649 O O . GLY A 1 90 ? 6.742 23.641 7.355 1 92.38 90 GLY A O 1
ATOM 650 N N . GLY A 1 91 ? 5.211 25.359 7.191 1 95.06 91 GLY A N 1
ATOM 651 C CA . GLY A 1 91 ? 4.055 24.469 7.227 1 95.06 91 GLY A CA 1
ATOM 652 C C . GLY A 1 91 ? 3.805 23.766 5.91 1 95.06 91 GLY A C 1
ATOM 653 O O . GLY A 1 91 ? 4.539 23.969 4.941 1 95.06 91 GLY A O 1
ATOM 654 N N . ILE A 1 92 ? 2.834 22.953 5.906 1 97.31 92 ILE A N 1
ATOM 655 C CA . ILE A 1 92 ? 2.443 22.156 4.754 1 97.31 92 ILE A CA 1
ATOM 656 C C . ILE A 1 92 ? 2.084 23.062 3.584 1 97.31 92 ILE A C 1
ATOM 658 O O . ILE A 1 92 ? 1.34 24.031 3.752 1 97.31 92 ILE A O 1
ATOM 662 N N . SER A 1 93 ? 2.646 22.719 2.455 1 96.62 93 SER A N 1
ATOM 663 C CA . SER A 1 93 ? 2.477 23.516 1.239 1 96.62 93 SER A CA 1
ATOM 664 C C . SER A 1 93 ? 2.426 22.625 0.003 1 96.62 93 SER A C 1
ATOM 666 O O . SER A 1 93 ? 2.389 21.391 0.117 1 96.62 93 SER A O 1
ATOM 668 N N . LEU A 1 94 ? 2.232 23.297 -1.179 1 96.25 94 LEU A N 1
ATOM 669 C CA . LEU A 1 94 ? 2.178 22.578 -2.445 1 96.25 94 LEU A CA 1
ATOM 670 C C . LEU A 1 94 ? 3.244 23.078 -3.408 1 96.25 94 LEU A C 1
ATOM 672 O O . LEU A 1 94 ? 3.588 24.266 -3.387 1 96.25 94 LEU A O 1
ATOM 676 N N . ILE A 1 95 ? 3.717 22.156 -4.199 1 93.25 95 ILE A N 1
ATOM 677 C CA . ILE A 1 95 ? 4.613 22.531 -5.285 1 93.25 95 ILE A CA 1
ATOM 678 C C . ILE A 1 95 ? 4.242 21.766 -6.555 1 93.25 95 ILE A C 1
ATOM 680 O O . ILE A 1 95 ? 3.619 20.703 -6.484 1 93.25 95 ILE A O 1
ATOM 684 N N . THR A 1 96 ? 4.59 22.359 -7.637 1 86.62 96 THR A N 1
ATOM 685 C CA . THR A 1 96 ? 4.336 21.688 -8.906 1 86.62 96 THR A CA 1
ATOM 686 C C . THR A 1 96 ? 5.035 20.328 -8.945 1 86.62 96 THR A C 1
ATOM 688 O O . THR A 1 96 ? 6.195 20.219 -8.547 1 86.62 96 THR A O 1
ATOM 691 N N . GLY A 1 97 ? 4.23 19.375 -9.141 1 69.44 97 GLY A N 1
ATOM 692 C CA . GLY A 1 97 ? 4.531 17.969 -9.016 1 69.44 97 GLY A CA 1
ATOM 693 C C . GLY A 1 97 ? 5.719 17.531 -9.859 1 69.44 97 GLY A C 1
ATOM 694 O O . GLY A 1 97 ? 6.254 18.328 -10.633 1 69.44 97 GLY A O 1
ATOM 695 N N . ARG A 1 98 ? 6.18 16.438 -9.547 1 66.62 98 ARG A N 1
ATOM 696 C CA . ARG A 1 98 ? 7.336 15.75 -10.117 1 66.62 98 ARG A CA 1
ATOM 697 C C . ARG A 1 98 ? 7.023 15.219 -11.516 1 66.62 98 ARG A C 1
ATOM 699 O O . ARG A 1 98 ? 7.91 15.148 -12.375 1 66.62 98 ARG A O 1
ATOM 706 N N . HIS A 1 99 ? 5.68 14.766 -11.656 1 61.34 99 HIS A N 1
ATOM 707 C CA . HIS A 1 99 ? 5.547 13.875 -12.812 1 61.34 99 HIS A CA 1
ATOM 708 C C . HIS A 1 99 ? 4.715 14.523 -13.914 1 61.34 99 HIS A C 1
ATOM 710 O O . HIS A 1 99 ? 4.441 13.898 -14.938 1 61.34 99 HIS A O 1
ATOM 716 N N . GLY A 1 100 ? 4.516 15.727 -13.875 1 62.44 100 GLY A N 1
ATOM 717 C CA . GLY A 1 100 ? 3.912 16.359 -15.039 1 62.44 100 GLY A CA 1
ATOM 718 C C . GLY A 1 100 ? 2.42 16.109 -15.148 1 62.44 100 GLY A C 1
ATOM 719 O O . GLY A 1 100 ? 1.801 16.438 -16.156 1 62.44 100 GLY A O 1
ATOM 720 N N . ASN A 1 101 ? 1.812 15.219 -14.359 1 66.38 101 ASN A N 1
ATOM 721 C CA . ASN A 1 101 ? 0.397 14.93 -14.555 1 66.38 101 ASN A CA 1
ATOM 722 C C . ASN A 1 101 ? -0.489 16.031 -13.969 1 66.38 101 ASN A C 1
ATOM 724 O O . ASN A 1 101 ? -1.688 15.82 -13.773 1 66.38 101 ASN A O 1
ATOM 728 N N . GLY A 1 102 ? 0.123 17.094 -13.648 1 83.94 102 GLY A N 1
ATOM 729 C CA . GLY A 1 102 ? -0.65 18.234 -13.195 1 83.94 102 GLY A CA 1
ATOM 730 C C . GLY A 1 102 ? -0.902 18.234 -11.695 1 83.94 102 GLY A C 1
ATOM 731 O O . GLY A 1 102 ? -1.387 19.219 -11.141 1 83.94 102 GLY A O 1
ATOM 732 N N . LEU A 1 103 ? -0.691 17.062 -11.078 1 89.81 103 LEU A N 1
ATOM 733 C CA . LEU A 1 103 ? -0.861 17.016 -9.633 1 89.81 103 LEU A CA 1
ATOM 734 C C . LEU A 1 103 ? 0.308 17.703 -8.93 1 89.81 103 LEU A C 1
ATOM 736 O O . LEU A 1 103 ? 1.451 17.609 -9.383 1 89.81 103 LEU A O 1
ATOM 740 N N . MET A 1 104 ? -0.068 18.406 -7.914 1 94.69 104 MET A N 1
ATOM 741 C CA . MET A 1 104 ? 0.966 19.047 -7.109 1 94.69 104 MET A CA 1
ATOM 742 C C . MET A 1 104 ? 1.36 18.172 -5.93 1 94.69 104 MET A C 1
ATOM 744 O O . MET A 1 104 ? 0.519 17.469 -5.363 1 94.69 104 MET A O 1
ATOM 748 N N . ASP A 1 105 ? 2.658 18.25 -5.555 1 95.5 105 ASP A N 1
ATOM 749 C CA . ASP A 1 105 ? 3.17 17.484 -4.422 1 95.5 105 ASP A CA 1
ATOM 750 C C . ASP A 1 105 ? 2.979 18.25 -3.113 1 95.5 105 ASP A C 1
ATOM 752 O O . ASP A 1 105 ? 3.176 19.469 -3.064 1 95.5 105 ASP A O 1
ATOM 756 N N . VAL A 1 106 ? 2.643 17.547 -2.104 1 97.25 106 VAL A N 1
ATOM 757 C CA . VAL A 1 106 ? 2.605 18.125 -0.761 1 97.25 106 VAL A CA 1
ATOM 758 C C . VAL A 1 106 ? 4.016 18.156 -0.178 1 97.25 106 VAL A C 1
ATOM 760 O O . VAL A 1 106 ? 4.711 17.141 -0.145 1 97.25 106 VAL A O 1
ATOM 763 N N . ILE A 1 107 ? 4.438 19.344 0.26 1 96.12 107 ILE A N 1
ATOM 764 C CA . ILE A 1 107 ? 5.793 19.547 0.769 1 96.12 107 ILE A CA 1
ATOM 765 C C . ILE A 1 107 ? 5.742 20.344 2.066 1 96.12 107 ILE A C 1
ATOM 767 O O . ILE A 1 107 ? 4.691 20.875 2.441 1 96.12 107 ILE A O 1
ATOM 771 N N . LEU A 1 108 ? 6.836 20.359 2.748 1 94.94 108 LEU A N 1
ATOM 772 C CA . LEU A 1 108 ? 7.051 21.391 3.752 1 94.94 108 LEU A CA 1
ATOM 773 C C . LEU A 1 108 ? 7.633 22.656 3.119 1 94.94 108 LEU A C 1
ATOM 775 O O . LEU A 1 108 ? 8.547 22.562 2.295 1 94.94 108 LEU A O 1
ATOM 779 N N . HIS A 1 109 ? 7.035 23.734 3.52 1 94.62 109 HIS A N 1
ATOM 780 C CA . HIS A 1 109 ? 7.555 24.984 2.977 1 94.62 109 HIS A CA 1
ATOM 781 C C . HIS A 1 109 ? 9.016 25.188 3.367 1 94.62 109 HIS A C 1
ATOM 783 O O . HIS A 1 109 ? 9.391 24.969 4.523 1 94.62 109 HIS A O 1
ATOM 789 N N . PRO A 1 110 ? 9.844 25.656 2.422 1 91.5 110 PRO A N 1
ATOM 790 C CA . PRO A 1 110 ? 11.281 25.75 2.713 1 91.5 110 PRO A CA 1
ATOM 791 C C . PRO A 1 110 ? 11.602 26.875 3.693 1 91.5 110 PRO A C 1
ATOM 793 O O . PRO A 1 110 ? 12.664 26.859 4.328 1 91.5 110 PRO A O 1
ATOM 796 N N . ASN A 1 111 ? 10.742 27.844 3.779 1 91.06 111 ASN A N 1
ATOM 797 C CA . ASN A 1 111 ? 10.922 28.938 4.727 1 91.06 111 ASN A CA 1
ATOM 798 C C . ASN A 1 111 ? 10.195 28.672 6.039 1 91.06 111 ASN A C 1
ATOM 800 O O . ASN A 1 111 ? 8.969 28.547 6.062 1 91.06 111 ASN A O 1
ATOM 804 N N . ILE A 1 112 ? 10.914 28.656 7.117 1 87.31 112 ILE A N 1
ATOM 805 C CA . ILE A 1 112 ? 10.414 28.281 8.438 1 87.31 112 ILE A CA 1
ATOM 806 C C . ILE A 1 112 ? 9.359 29.281 8.891 1 87.31 112 ILE A C 1
ATOM 808 O O . ILE A 1 112 ? 8.477 28.953 9.688 1 87.31 112 ILE A O 1
ATOM 812 N N . SER A 1 113 ? 9.414 30.484 8.445 1 88.56 113 SER A N 1
ATOM 813 C CA . SER A 1 113 ? 8.492 31.531 8.898 1 88.56 113 SER A CA 1
ATOM 814 C C . SER A 1 113 ? 7.148 31.422 8.188 1 88.56 113 SER A C 1
ATOM 816 O O . SER A 1 113 ? 6.18 32.062 8.586 1 88.56 113 SER A O 1
ATOM 818 N N . ASN A 1 114 ? 7.082 30.656 7.129 1 92.38 114 ASN A N 1
ATOM 819 C CA . ASN A 1 114 ? 5.844 30.484 6.375 1 92.38 114 ASN A CA 1
ATOM 820 C C . ASN A 1 114 ? 4.984 29.359 6.953 1 92.38 114 ASN A C 1
ATOM 822 O O . ASN A 1 114 ? 5.414 28.203 7.008 1 92.38 114 ASN A O 1
ATOM 826 N N . HIS A 1 115 ? 3.797 29.641 7.348 1 92.56 115 HIS A N 1
ATOM 827 C CA . HIS A 1 115 ? 2.92 28.672 7.992 1 92.56 115 HIS A CA 1
ATOM 828 C C . HIS A 1 115 ? 2.324 27.703 6.969 1 92.56 115 HIS A C 1
ATOM 830 O O . HIS A 1 115 ? 1.78 26.672 7.34 1 92.56 115 HIS A O 1
ATOM 836 N N . GLY A 1 116 ? 2.477 28 5.746 1 95.88 116 GLY A N 1
ATOM 837 C CA . GLY A 1 116 ? 1.954 27.125 4.707 1 95.88 116 GLY A CA 1
ATOM 838 C C . GLY A 1 116 ? 0.526 27.453 4.312 1 95.88 116 GLY A C 1
ATOM 839 O O . GLY A 1 116 ? 0.103 28.609 4.395 1 95.88 116 GLY A O 1
ATOM 840 N N . ILE A 1 117 ? -0.134 26.484 3.746 1 97.25 117 ILE A N 1
ATOM 841 C CA . ILE A 1 117 ? -1.484 26.656 3.221 1 97.25 117 ILE A CA 1
ATOM 842 C C . ILE A 1 117 ? -2.5 26.156 4.242 1 97.25 117 ILE A C 1
ATOM 844 O O . ILE A 1 117 ? -2.305 25.094 4.855 1 97.25 117 ILE A O 1
ATOM 848 N N . LYS A 1 118 ? -3.566 26.906 4.387 1 97.31 118 LYS A N 1
ATOM 849 C CA . LYS A 1 118 ? -4.621 26.516 5.32 1 97.31 118 LYS A CA 1
ATOM 850 C C . LYS A 1 118 ? -5.25 25.188 4.918 1 97.31 118 LYS A C 1
ATOM 852 O O . LYS A 1 118 ? -5.492 24.938 3.734 1 97.31 118 LYS A O 1
ATOM 857 N N . ILE A 1 119 ? -5.547 24.422 5.984 1 97.62 119 ILE A N 1
ATOM 858 C CA . ILE A 1 119 ? -6.137 23.094 5.793 1 97.62 119 ILE A CA 1
ATOM 859 C C . ILE A 1 119 ? -7.41 22.969 6.629 1 97.62 119 ILE A C 1
ATOM 861 O O . ILE A 1 119 ? -7.449 23.422 7.777 1 97.62 119 ILE A O 1
ATOM 865 N N . ARG A 1 120 ? -8.414 22.484 6.008 1 96 120 ARG A N 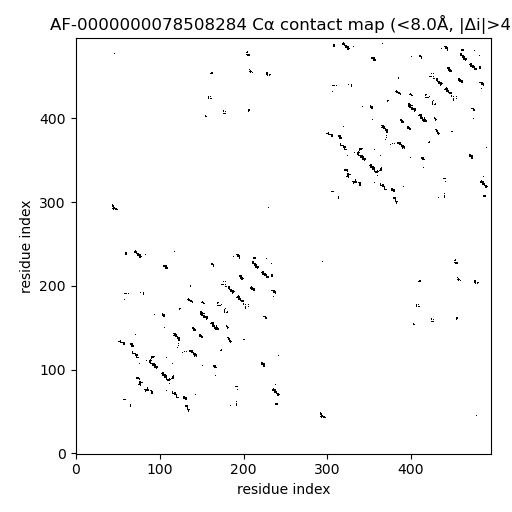1
ATOM 866 C CA . ARG A 1 120 ? -9.625 22.062 6.699 1 96 120 ARG A CA 1
ATOM 867 C C . ARG A 1 120 ? -9.773 20.547 6.676 1 96 120 ARG A C 1
ATOM 869 O O . ARG A 1 120 ? -9.484 19.906 5.664 1 96 120 ARG A O 1
ATOM 876 N N . PHE A 1 121 ? -10.219 20 7.793 1 96.5 121 PHE A N 1
ATOM 877 C CA . PHE A 1 121 ? -10.375 18.562 7.875 1 96.5 121 PHE A CA 1
ATOM 878 C C . PHE A 1 121 ? -11.828 18.156 7.648 1 96.5 121 PHE A C 1
ATOM 880 O O . PHE A 1 121 ? -12.742 18.891 8.016 1 96.5 121 PHE A O 1
ATOM 887 N N . SER A 1 122 ? -11.992 17.125 6.961 1 94.19 122 SER A N 1
ATOM 888 C CA . SER A 1 122 ? -13.289 16.469 6.848 1 94.19 122 SER A CA 1
ATOM 889 C C . SER A 1 122 ? -13.227 15.023 7.328 1 94.19 122 SER A C 1
ATOM 891 O O . SER A 1 122 ? -12.328 14.273 6.934 1 94.19 122 SER A O 1
ATOM 893 N N . GLN A 1 123 ? -14.086 14.68 8.172 1 92.56 123 GLN A N 1
ATOM 894 C CA . GLN A 1 123 ? -14.07 13.344 8.766 1 92.56 123 GLN A CA 1
ATOM 895 C C . GLN A 1 123 ? -15.055 12.414 8.047 1 92.56 123 GLN A C 1
ATOM 897 O O . GLN A 1 123 ? -16.188 12.812 7.758 1 92.56 123 GLN A O 1
ATOM 902 N N . ALA A 1 124 ? -14.555 11.211 7.805 1 91.62 124 ALA A N 1
ATOM 903 C CA . ALA A 1 124 ? -15.422 10.219 7.156 1 91.62 124 ALA A CA 1
ATOM 904 C C . ALA A 1 124 ? -16.672 9.945 7.992 1 91.62 124 ALA A C 1
ATOM 906 O O . ALA A 1 124 ? -16.578 9.742 9.203 1 91.62 124 ALA A O 1
ATOM 907 N N . GLY A 1 125 ? -17.781 9.938 7.312 1 81.31 125 GLY A N 1
ATOM 908 C CA . GLY A 1 125 ? -19.031 9.602 7.965 1 81.31 125 GLY A CA 1
ATOM 909 C C . GLY A 1 125 ? -19.688 10.789 8.641 1 81.31 125 GLY A C 1
ATOM 910 O O . GLY A 1 125 ? -20.797 10.68 9.18 1 81.31 125 GLY A O 1
ATOM 911 N N . TYR A 1 126 ? -18.969 11.867 8.688 1 75.12 126 TYR A N 1
ATOM 912 C CA . TYR A 1 126 ? -19.531 13.047 9.328 1 75.12 126 TYR A CA 1
ATOM 913 C C . TYR A 1 126 ? -19.688 14.188 8.328 1 75.12 126 TYR A C 1
ATOM 915 O O . TYR A 1 126 ? -18.781 14.453 7.531 1 75.12 126 TYR A O 1
ATOM 923 N N . SER A 1 127 ? -20.844 14.641 8.25 1 68.31 127 SER A N 1
ATOM 924 C CA . SER A 1 127 ? -21.109 15.742 7.328 1 68.31 127 SER A CA 1
ATOM 925 C C . SER A 1 127 ? -21.156 17.078 8.07 1 68.31 127 SER A C 1
ATOM 927 O O . SER A 1 127 ? -21.094 18.141 7.449 1 68.31 127 SER A O 1
ATOM 929 N N . SER A 1 128 ? -21.312 17.016 9.32 1 70.44 128 SER A N 1
ATOM 930 C CA . SER A 1 128 ? -21.469 18.25 10.07 1 70.44 128 SER A CA 1
ATOM 931 C C . SER A 1 128 ? -20.234 18.562 10.898 1 70.44 128 SER A C 1
ATOM 933 O O . SER A 1 128 ? -19.25 17.797 10.875 1 70.44 128 SER A O 1
ATOM 935 N N . ASP A 1 129 ? -20.281 19.812 11.523 1 80.5 129 ASP A N 1
ATOM 936 C CA . ASP A 1 129 ? -19.219 20.219 12.438 1 80.5 129 ASP A CA 1
ATOM 937 C C . ASP A 1 129 ? -18.969 19.141 13.5 1 80.5 129 ASP A C 1
ATOM 939 O O . ASP A 1 129 ? -19.922 18.641 14.109 1 80.5 129 ASP A O 1
ATOM 943 N N . ASN A 1 130 ? -17.781 18.75 13.492 1 88.44 130 ASN A N 1
ATOM 944 C CA . ASN A 1 130 ? -17.406 17.719 14.445 1 88.44 130 ASN A CA 1
ATOM 945 C C . ASN A 1 130 ? -15.977 17.922 14.961 1 88.44 130 ASN A C 1
ATOM 947 O O . ASN A 1 130 ? -15.203 18.672 14.367 1 88.44 130 ASN A O 1
ATOM 951 N N . ILE A 1 131 ? -15.766 17.328 16.094 1 94.19 131 ILE A N 1
ATOM 952 C CA . ILE A 1 131 ? -14.422 17.297 16.641 1 94.19 131 ILE A CA 1
ATOM 953 C C . ILE A 1 131 ? -13.617 16.188 15.961 1 94.19 131 ILE A C 1
ATOM 955 O O . ILE A 1 131 ? -14.133 15.078 15.742 1 94.19 131 ILE A O 1
ATOM 959 N N . VAL A 1 132 ? -12.398 16.562 15.656 1 95.56 132 VAL A N 1
ATOM 960 C CA . VAL A 1 132 ? -11.508 15.586 15.039 1 95.56 132 VAL A CA 1
ATOM 961 C C . VAL A 1 132 ? -10.93 14.664 16.109 1 95.56 132 VAL A C 1
ATOM 963 O O . VAL A 1 132 ? -10.312 15.125 17.062 1 95.56 132 VAL A O 1
ATOM 966 N N . MET A 1 133 ? -11.156 13.391 15.883 1 94.62 133 MET A N 1
ATOM 967 C CA . MET A 1 133 ? -10.641 12.391 16.812 1 94.62 133 MET A CA 1
ATOM 968 C C . MET A 1 133 ? -9.391 11.719 16.266 1 94.62 133 MET A C 1
ATOM 970 O O . MET A 1 133 ? -9.258 11.555 15.047 1 94.62 133 MET A O 1
ATOM 974 N N . GLN A 1 134 ? -8.508 11.312 17.188 1 95.38 134 GLN A N 1
ATOM 975 C CA . GLN A 1 134 ? -7.363 10.508 16.766 1 95.38 134 GLN A CA 1
ATOM 976 C C . GLN A 1 134 ? -7.812 9.195 16.125 1 95.38 134 GLN A C 1
ATOM 978 O O . GLN A 1 134 ? -8.859 8.656 16.484 1 95.38 134 GLN A O 1
ATOM 983 N N . TRP A 1 135 ? -7.152 8.758 15.109 1 94.12 135 TRP A N 1
ATOM 984 C CA . TRP A 1 135 ? -7.324 7.473 14.438 1 94.12 135 TRP A CA 1
ATOM 985 C C . TRP A 1 135 ? -8.609 7.449 13.617 1 94.12 135 TRP A C 1
ATOM 987 O O . TRP A 1 135 ? -9.047 6.391 13.164 1 94.12 135 TRP A O 1
ATOM 997 N N . SER A 1 136 ? -9.211 8.68 13.5 1 94.62 136 SER A N 1
ATOM 998 C CA . SER A 1 136 ? -10.336 8.773 12.578 1 94.62 136 SER A CA 1
ATOM 999 C C . SER A 1 136 ? -9.867 9.055 11.156 1 94.62 136 SER A C 1
ATOM 1001 O O . SER A 1 136 ? -8.797 9.641 10.953 1 94.62 136 SER A O 1
ATOM 1003 N N . ASP A 1 137 ? -10.664 8.57 10.195 1 95.44 137 ASP A N 1
ATOM 1004 C CA . ASP A 1 137 ? -10.344 8.836 8.797 1 95.44 137 ASP A CA 1
ATOM 1005 C C . ASP A 1 137 ? -10.664 10.289 8.43 1 95.44 137 ASP A C 1
ATOM 1007 O O . ASP A 1 137 ? -11.82 10.703 8.461 1 95.44 137 ASP A O 1
ATOM 1011 N N . LEU A 1 138 ? -9.586 10.992 7.957 1 96.62 138 LEU A N 1
ATOM 1012 C CA . LEU A 1 138 ? -9.727 12.414 7.68 1 96.62 138 LEU A CA 1
ATOM 1013 C C . LEU A 1 138 ? -9.242 12.742 6.27 1 96.62 138 LEU A C 1
ATOM 1015 O O . LEU A 1 138 ? -8.242 12.195 5.809 1 96.62 138 LEU A O 1
ATOM 1019 N N . LYS A 1 139 ? -9.969 13.633 5.621 1 96.88 139 LYS A N 1
ATOM 1020 C CA . LYS A 1 139 ? -9.43 14.312 4.445 1 96.88 139 LYS A CA 1
ATOM 1021 C C . LYS A 1 139 ? -8.719 15.602 4.836 1 96.88 139 LYS A C 1
ATOM 1023 O O . LYS A 1 139 ? -9.211 16.359 5.676 1 96.88 139 LYS A O 1
ATOM 1028 N N . PHE A 1 140 ? -7.59 15.812 4.355 1 97.81 140 PHE A N 1
ATOM 1029 C CA . PHE A 1 140 ? -6.859 17.062 4.469 1 97.81 140 PHE A CA 1
ATOM 1030 C C . PHE A 1 140 ? -7.125 17.953 3.258 1 97.81 140 PHE A C 1
ATO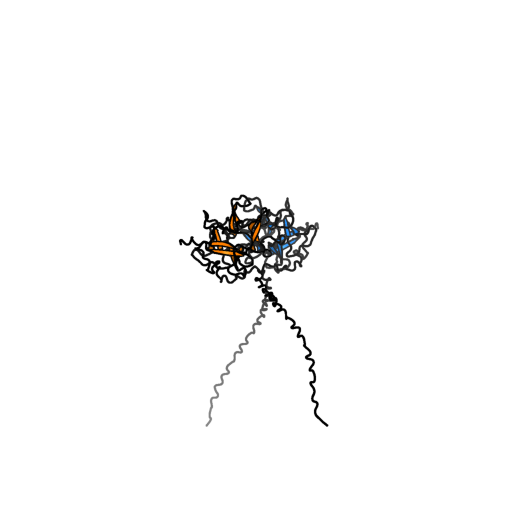M 1032 O O . PHE A 1 140 ? -6.605 17.703 2.168 1 97.81 140 PHE A O 1
ATOM 1039 N N . ILE A 1 141 ? -7.914 19.031 3.451 1 97.25 141 ILE A N 1
ATOM 1040 C CA . ILE A 1 141 ? -8.391 19.844 2.34 1 97.25 141 ILE A CA 1
ATOM 1041 C C . ILE A 1 141 ? -7.688 21.203 2.363 1 97.25 141 ILE A C 1
ATOM 1043 O O . ILE A 1 141 ? -7.68 21.891 3.389 1 97.25 141 ILE A O 1
ATOM 1047 N N . PHE A 1 142 ? -7.117 21.5 1.257 1 97.12 142 PHE A N 1
ATOM 1048 C CA . PHE A 1 142 ? -6.59 22.844 1.121 1 97.12 142 PHE A CA 1
ATOM 1049 C C . PHE A 1 142 ? -7.711 23.844 0.882 1 97.12 142 PHE A C 1
ATOM 1051 O O . PHE A 1 142 ? -8 24.203 -0.262 1 97.12 142 PHE A O 1
ATOM 1058 N N . SER A 1 143 ? -8.164 24.359 1.931 1 95.25 143 SER A N 1
ATOM 1059 C CA . SER A 1 143 ? -9.414 25.109 1.932 1 95.25 143 SER A CA 1
ATOM 1060 C C . SER A 1 143 ? -9.234 26.5 1.316 1 95.25 143 SER A C 1
ATOM 1062 O O . SER A 1 143 ? -10.203 27.109 0.854 1 95.25 143 SER A O 1
ATOM 1064 N N . ALA A 1 144 ? -8.055 27.016 1.316 1 94.25 144 ALA A N 1
ATOM 1065 C CA . ALA A 1 144 ? -7.789 28.359 0.825 1 94.25 144 ALA A CA 1
ATOM 1066 C C . ALA A 1 144 ? -7.621 28.375 -0.691 1 94.25 144 ALA A C 1
ATOM 1068 O O . ALA A 1 144 ? -7.609 29.438 -1.315 1 94.25 144 ALA A O 1
ATOM 1069 N N . LEU A 1 145 ? -7.5 27.234 -1.277 1 95.5 145 LEU A N 1
ATOM 1070 C CA . LEU A 1 145 ? -7.219 27.172 -2.707 1 95.5 145 LEU A CA 1
ATOM 1071 C C . LEU A 1 145 ? -8.5 26.984 -3.506 1 95.5 145 LEU A C 1
ATOM 1073 O O . LEU A 1 145 ? -9.453 26.359 -3.021 1 95.5 145 LEU A O 1
ATOM 1077 N N . PRO A 1 146 ? -8.398 27.516 -4.711 1 93.94 146 PRO A N 1
ATOM 1078 C CA . PRO A 1 146 ? -9.539 27.234 -5.586 1 93.94 146 PRO A CA 1
ATOM 1079 C C . PRO A 1 146 ? -9.734 25.734 -5.836 1 93.94 146 PRO A C 1
ATOM 1081 O O . PRO A 1 146 ? -8.758 25.016 -6.07 1 93.94 146 PRO A O 1
ATOM 1084 N N . GLY A 1 147 ? -10.922 25.25 -5.758 1 93.69 147 GLY A N 1
ATOM 1085 C CA . GLY A 1 147 ? -11.234 23.844 -5.977 1 93.69 147 GLY A CA 1
ATOM 1086 C C . GLY A 1 147 ? -11.07 23 -4.734 1 93.69 147 GLY A C 1
ATOM 1087 O O . GLY A 1 147 ? -11.477 21.828 -4.715 1 93.69 147 GLY A O 1
ATOM 1088 N N . LYS A 1 148 ? -10.383 23.609 -3.779 1 94.94 148 LYS A N 1
ATOM 1089 C CA . LYS A 1 148 ? -10.219 22.953 -2.482 1 94.94 148 LYS A CA 1
ATOM 1090 C C . LYS A 1 148 ? -9.727 21.516 -2.648 1 94.94 148 LYS A C 1
ATOM 1092 O O . LYS A 1 148 ? -10.344 20.578 -2.143 1 94.94 148 LYS A O 1
ATOM 1097 N N . PRO A 1 149 ? -8.562 21.391 -3.318 1 95.62 149 PRO A N 1
ATOM 1098 C CA . PRO A 1 149 ? -8.031 20.031 -3.469 1 95.62 149 PRO A CA 1
ATOM 1099 C C . PRO A 1 149 ? -7.668 19.391 -2.131 1 95.62 149 PRO A C 1
ATOM 1101 O O . PRO A 1 149 ? -7.445 20.094 -1.144 1 95.62 149 PRO A O 1
ATOM 1104 N N . SER A 1 150 ? -7.676 18.078 -2.088 1 97.25 150 SER A N 1
ATOM 1105 C CA . SER A 1 150 ? -7.34 17.344 -0.868 1 97.25 150 SER A CA 1
ATOM 1106 C C . SER A 1 150 ? -6.172 16.391 -1.095 1 97.25 150 SER A C 1
ATOM 1108 O O . SER A 1 150 ? -5.816 16.109 -2.238 1 97.25 150 SER A O 1
ATOM 1110 N N . TRP A 1 151 ? -5.598 15.977 -0.017 1 98.06 151 TRP A N 1
ATOM 1111 C CA . TRP A 1 151 ? -4.473 15.055 -0.058 1 98.06 151 TRP A CA 1
ATOM 1112 C C . TRP A 1 151 ? -4.891 13.711 -0.655 1 98.06 151 TRP A C 1
ATOM 1114 O O . TRP A 1 151 ? -6.023 13.266 -0.46 1 98.06 151 TRP A O 1
ATOM 1124 N N . SER A 1 152 ? -3.932 13.102 -1.346 1 97.12 152 SER A N 1
ATOM 1125 C CA . SER A 1 152 ? -4.051 11.727 -1.809 1 97.12 152 SER A CA 1
ATOM 1126 C C . SER A 1 152 ? -2.682 11.07 -1.957 1 97.12 152 SER A C 1
ATOM 1128 O O . SER A 1 152 ? -1.712 11.727 -2.342 1 97.12 152 SER A O 1
ATOM 1130 N N . VAL A 1 153 ? -2.641 9.812 -1.635 1 96.69 153 VAL A N 1
ATOM 1131 C CA . VAL A 1 153 ? -1.429 9.062 -1.957 1 96.69 153 VAL A CA 1
ATOM 1132 C C . VAL A 1 153 ? -1.376 8.789 -3.459 1 96.69 153 VAL A C 1
ATOM 1134 O O . VAL A 1 153 ? -2.316 8.234 -4.027 1 96.69 153 VAL A O 1
ATOM 1137 N N . ASP A 1 154 ? -0.33 9.211 -4.07 1 94.19 154 ASP A N 1
ATOM 1138 C CA . ASP A 1 154 ? -0.159 8.992 -5.504 1 94.19 154 ASP A CA 1
ATOM 1139 C C . ASP A 1 154 ? 0.299 7.566 -5.793 1 94.19 154 ASP A C 1
ATOM 1141 O O . ASP A 1 154 ? 0.669 6.828 -4.875 1 94.19 154 ASP A O 1
ATOM 1145 N N . ASN A 1 155 ? 0.266 7.207 -7.105 1 92.38 155 ASN A N 1
ATOM 1146 C CA . ASN A 1 155 ? 0.863 5.938 -7.512 1 92.38 155 ASN A CA 1
ATOM 1147 C C . ASN A 1 155 ? 2.328 5.848 -7.094 1 92.38 155 ASN A C 1
ATOM 1149 O O . ASN A 1 155 ? 3.018 6.867 -7.012 1 92.38 155 ASN A O 1
ATOM 1153 N N . TYR A 1 156 ? 2.752 4.637 -6.883 1 93 156 TYR A N 1
ATOM 1154 C CA . TYR A 1 156 ? 4.148 4.426 -6.52 1 93 156 TYR A CA 1
ATOM 1155 C C . TYR A 1 156 ? 5.078 4.949 -7.605 1 93 156 TYR A C 1
ATOM 1157 O O . TYR A 1 156 ? 4.902 4.637 -8.789 1 93 156 TYR A O 1
ATOM 1165 N N . ASP A 1 157 ? 5.945 5.824 -7.16 1 91.38 157 ASP A N 1
ATOM 1166 C CA . ASP A 1 157 ? 6.961 6.324 -8.086 1 91.38 157 ASP A CA 1
ATOM 1167 C C . ASP A 1 157 ? 8.156 5.379 -8.148 1 91.38 157 ASP A C 1
ATOM 1169 O O . ASP A 1 157 ? 9.039 5.422 -7.281 1 91.38 157 ASP A O 1
ATOM 1173 N N . LYS A 1 158 ? 8.258 4.598 -9.133 1 88.56 158 LYS A N 1
ATOM 1174 C CA . LYS A 1 158 ? 9.312 3.596 -9.25 1 88.56 158 LYS A CA 1
ATOM 1175 C C . LYS A 1 158 ? 10.688 4.254 -9.391 1 88.56 158 LYS A C 1
ATOM 1177 O O . LYS A 1 158 ? 11.695 3.693 -8.961 1 88.56 158 LYS A O 1
ATOM 1182 N N . SER A 1 159 ? 10.734 5.43 -9.984 1 88.25 159 SER A N 1
ATOM 1183 C CA . SER A 1 159 ? 12 6.121 -10.195 1 88.25 159 SER A CA 1
ATOM 1184 C C . SER A 1 159 ? 12.539 6.699 -8.891 1 88.25 159 SER A C 1
ATOM 1186 O O . SER A 1 159 ? 13.742 6.605 -8.617 1 88.25 159 SER A O 1
ATOM 1188 N N . LEU A 1 160 ? 11.617 7.188 -8.094 1 88.94 160 LEU A N 1
ATOM 1189 C CA . LEU A 1 160 ? 12.047 7.809 -6.852 1 88.94 160 LEU A CA 1
ATOM 1190 C C . LEU A 1 160 ? 11.812 6.875 -5.668 1 88.94 160 LEU A C 1
ATOM 1192 O O . LEU A 1 160 ? 12.242 7.168 -4.551 1 88.94 160 LEU A O 1
ATOM 1196 N N . THR A 1 161 ? 11.141 5.785 -5.91 1 91.56 161 THR A N 1
ATOM 1197 C CA . THR A 1 161 ? 10.945 4.688 -4.973 1 91.56 161 THR A CA 1
ATOM 1198 C C . THR A 1 161 ? 10.164 5.152 -3.748 1 91.56 161 THR A C 1
ATOM 1200 O O . THR A 1 161 ? 10.547 4.871 -2.613 1 91.56 161 THR A O 1
ATOM 1203 N N . GLN A 1 162 ? 9.125 5.965 -4 1 92.25 162 GLN A N 1
ATOM 1204 C CA . GLN A 1 162 ? 8.328 6.504 -2.9 1 92.25 162 GLN A CA 1
ATOM 1205 C C . GLN A 1 162 ? 6.855 6.598 -3.283 1 92.25 162 GLN A C 1
ATOM 1207 O O . GLN A 1 162 ? 6.523 6.727 -4.461 1 92.25 162 GLN A O 1
ATOM 1212 N N . TRP A 1 163 ? 6.035 6.426 -2.291 1 95.31 163 TRP A N 1
ATOM 1213 C CA . TRP A 1 163 ? 4.637 6.844 -2.354 1 95.31 163 TRP A CA 1
ATOM 1214 C C . TRP A 1 163 ? 4.484 8.297 -1.919 1 95.31 163 TRP A C 1
ATOM 1216 O O . TRP A 1 163 ? 4.438 8.594 -0.722 1 95.31 163 TRP A O 1
ATOM 1226 N N . PHE A 1 164 ? 4.301 9.164 -2.873 1 95.56 164 PHE A N 1
ATOM 1227 C CA . PHE A 1 164 ? 4.246 10.578 -2.523 1 95.56 164 PHE A CA 1
ATOM 1228 C C . PHE A 1 164 ? 2.811 11.016 -2.252 1 95.56 164 PHE A C 1
ATOM 1230 O O . PHE A 1 164 ? 1.866 10.438 -2.795 1 95.56 164 PHE A O 1
ATOM 1237 N N . ILE A 1 165 ? 2.697 12.008 -1.438 1 97.19 165 ILE A N 1
ATOM 1238 C CA . ILE A 1 165 ? 1.404 12.641 -1.197 1 97.19 165 ILE A CA 1
ATOM 1239 C C . ILE A 1 165 ? 1.213 13.805 -2.164 1 97.19 165 ILE A C 1
ATOM 1241 O O . ILE A 1 165 ? 2.125 14.609 -2.363 1 97.19 165 ILE A O 1
ATOM 1245 N N . THR A 1 166 ? 0.032 13.844 -2.793 1 96.94 166 THR A N 1
ATOM 1246 C CA . THR A 1 166 ? -0.303 14.906 -3.732 1 96.94 166 THR A CA 1
ATOM 1247 C C . THR A 1 166 ? -1.652 15.531 -3.387 1 96.94 166 THR A C 1
ATOM 1249 O O . THR A 1 166 ? -2.289 15.141 -2.406 1 96.94 166 THR A O 1
ATOM 1252 N N . ASP A 1 167 ? -2.02 16.516 -4.172 1 95.81 167 ASP A N 1
ATOM 1253 C CA . ASP A 1 167 ? -3.324 17.141 -3.994 1 95.81 167 ASP A CA 1
ATOM 1254 C C . ASP A 1 167 ? -4.375 16.5 -4.895 1 95.81 167 ASP A C 1
ATOM 1256 O O . ASP A 1 167 ? -5.309 17.172 -5.344 1 95.81 167 ASP A O 1
ATOM 1260 N N . GLY A 1 168 ? -4.238 15.227 -5.141 1 94 168 GLY A N 1
ATOM 1261 C CA . GLY A 1 168 ? -5.07 14.539 -6.113 1 94 168 GLY A CA 1
ATOM 1262 C C . GLY A 1 168 ? -6.316 13.922 -5.508 1 94 168 GLY A C 1
ATOM 1263 O O . GLY A 1 168 ? -6.984 13.102 -6.141 1 94 168 GLY A O 1
ATOM 1264 N N . GLY A 1 169 ? -6.633 14.258 -4.309 1 94.56 169 GLY A N 1
ATOM 1265 C CA . GLY A 1 169 ? -7.852 13.727 -3.715 1 94.56 169 GLY A CA 1
ATOM 1266 C C . GLY A 1 169 ? -9.102 14.133 -4.469 1 94.56 169 GLY A C 1
ATOM 1267 O O . GLY A 1 169 ? -9.125 15.164 -5.137 1 94.56 169 GLY A O 1
ATOM 1268 N N . VAL A 1 170 ? -10.094 13.281 -4.43 1 87.44 170 VAL A N 1
ATOM 1269 C CA . VAL A 1 170 ? -11.336 13.555 -5.152 1 87.44 170 VAL A CA 1
ATOM 1270 C C . VAL A 1 170 ? -12.484 13.68 -4.16 1 87.44 170 VAL A C 1
ATOM 1272 O O . VAL A 1 170 ? -12.422 13.156 -3.047 1 87.44 170 VAL A O 1
ATOM 1275 N N . GLU A 1 171 ? -13.398 14.492 -4.629 1 82.12 171 GLU A N 1
ATOM 1276 C CA . GLU A 1 171 ? -14.625 14.562 -3.842 1 82.12 171 GLU A CA 1
ATOM 1277 C C . GLU A 1 171 ? -15.398 13.25 -3.9 1 82.12 171 GLU A C 1
ATOM 1279 O O . GLU A 1 171 ? -15.383 12.562 -4.926 1 82.12 171 GLU A O 1
ATOM 1284 N N . GLY A 1 172 ? -15.906 12.828 -2.789 1 79.19 172 GLY A N 1
ATOM 1285 C CA . GLY A 1 172 ? -16.688 11.609 -2.791 1 79.19 172 GLY A CA 1
ATOM 1286 C C . GLY A 1 172 ? -16.875 11.008 -1.408 1 79.19 172 GLY A C 1
ATOM 1287 O O . GLY A 1 172 ? -16.219 11.438 -0.452 1 79.19 172 GLY A O 1
ATOM 1288 N N . ASN A 1 173 ? -17.703 10.07 -1.401 1 86.88 173 ASN A N 1
ATOM 1289 C CA . ASN A 1 173 ? -17.984 9.375 -0.151 1 86.88 173 ASN A CA 1
ATOM 1290 C C . ASN A 1 173 ? -16.828 8.445 0.236 1 86.88 173 ASN A C 1
ATOM 1292 O O . ASN A 1 173 ? -16.125 7.938 -0.631 1 86.88 173 ASN A O 1
ATOM 1296 N N . PRO A 1 174 ? -16.703 8.383 1.511 1 93.5 174 PRO A N 1
ATOM 1297 C CA . PRO A 1 174 ? -15.695 7.414 1.961 1 93.5 174 PRO A CA 1
ATOM 1298 C C . PRO A 1 174 ? -15.938 6.012 1.4 1 93.5 174 PRO A C 1
ATOM 1300 O O . PRO A 1 174 ? -17.078 5.539 1.376 1 93.5 174 PRO A O 1
ATOM 1303 N N . GLY A 1 175 ? -14.922 5.457 0.908 1 93.81 175 GLY A N 1
ATOM 1304 C CA . GLY A 1 175 ? -14.977 4.121 0.337 1 93.81 175 GLY A CA 1
ATOM 1305 C C . GLY A 1 175 ? -13.758 3.771 -0.493 1 93.81 175 GLY A C 1
ATOM 1306 O O . GLY A 1 175 ? -12.734 4.445 -0.409 1 93.81 175 GLY A O 1
ATOM 1307 N N . GLY A 1 176 ? -13.875 2.717 -1.227 1 93.56 176 GLY A N 1
ATOM 1308 C CA . GLY A 1 176 ? -12.758 2.244 -2.033 1 93.56 176 GLY A CA 1
ATOM 1309 C C . GLY A 1 176 ? -12.352 3.223 -3.119 1 93.56 176 GLY A C 1
ATOM 1310 O O . GLY A 1 176 ? -11.172 3.316 -3.469 1 93.56 176 GLY A O 1
ATOM 1311 N N . HIS A 1 177 ? -13.312 3.979 -3.629 1 94.25 177 HIS A N 1
ATOM 1312 C CA . HIS A 1 177 ? -13.039 4.902 -4.723 1 94.25 177 HIS A CA 1
ATOM 1313 C C . HIS A 1 177 ? -12.203 6.086 -4.25 1 94.25 177 HIS A C 1
ATOM 1315 O O . HIS A 1 177 ? -11.578 6.773 -5.059 1 94.25 177 HIS A O 1
ATOM 1321 N N . THR A 1 178 ? -12.219 6.293 -2.936 1 96.12 178 THR A N 1
ATOM 1322 C CA . THR A 1 178 ? -11.445 7.387 -2.355 1 96.12 178 THR A CA 1
ATOM 1323 C C . THR A 1 178 ? -10.445 6.859 -1.325 1 96.12 178 THR A C 1
ATOM 1325 O O . THR A 1 178 ? -10.023 7.594 -0.429 1 96.12 178 THR A O 1
ATOM 1328 N N . LEU A 1 179 ? -10.102 5.637 -1.414 1 96 179 LEU A N 1
ATOM 1329 C CA . LEU A 1 179 ? -9.305 4.93 -0.42 1 96 179 LEU A CA 1
ATOM 1330 C C . LEU A 1 179 ? -8.016 5.691 -0.114 1 96 179 LEU A C 1
ATOM 1332 O O . LEU A 1 179 ? -7.613 5.793 1.047 1 96 179 LEU A O 1
ATOM 1336 N N . LEU A 1 180 ? -7.398 6.27 -1.106 1 97.06 180 LEU A N 1
ATOM 1337 C CA . LEU A 1 180 ? -6.051 6.82 -0.999 1 97.06 180 LEU A CA 1
ATOM 1338 C C . LEU A 1 180 ? -6.086 8.25 -0.47 1 97.06 180 LEU A C 1
ATOM 1340 O O . LEU A 1 180 ? -5.039 8.859 -0.242 1 97.06 180 LEU A O 1
ATOM 1344 N N . ASP A 1 181 ? -7.293 8.758 -0.173 1 97.62 181 ASP A N 1
ATOM 1345 C CA . ASP A 1 181 ? -7.465 10.172 0.151 1 97.62 181 ASP A CA 1
ATOM 1346 C C . ASP A 1 181 ? -7.594 10.375 1.658 1 97.62 181 ASP A C 1
ATOM 1348 O O . ASP A 1 181 ? -7.852 11.492 2.117 1 97.62 181 ASP A O 1
ATOM 1352 N N . TRP A 1 182 ? -7.453 9.312 2.414 1 97.06 182 TRP A N 1
ATOM 1353 C CA . TRP A 1 182 ? -7.793 9.414 3.83 1 97.06 182 TRP A CA 1
ATOM 1354 C C . TRP A 1 182 ? -6.555 9.211 4.703 1 97.06 182 TRP A C 1
ATOM 1356 O O . TRP A 1 182 ? -5.742 8.328 4.441 1 97.06 182 TRP A O 1
ATOM 1366 N N . PHE A 1 183 ? -6.461 10.023 5.699 1 97.62 183 PHE A N 1
ATOM 1367 C CA . PHE A 1 183 ? -5.34 10.023 6.633 1 97.62 183 PHE A CA 1
ATOM 1368 C C . PHE A 1 183 ? -5.836 10.102 8.07 1 97.62 183 PHE A C 1
ATOM 1370 O O . PHE A 1 183 ? -7.02 10.344 8.312 1 97.62 183 PHE A O 1
ATOM 1377 N N . LYS A 1 184 ? -4.918 9.859 9.031 1 96.56 184 LYS A N 1
ATOM 1378 C CA . LYS A 1 184 ? -5.234 9.883 10.461 1 96.56 184 LYS A CA 1
ATOM 1379 C C . LYS A 1 184 ? -4.16 10.625 11.25 1 96.56 184 LYS A C 1
ATOM 1381 O O . LYS A 1 184 ? -3.006 10.695 10.82 1 96.56 184 LYS A O 1
ATOM 1386 N N . PHE A 1 185 ? -4.648 11.164 12.352 1 97.12 185 PHE A N 1
ATOM 1387 C CA . PHE A 1 185 ? -3.701 11.641 13.352 1 97.12 185 PHE A CA 1
ATOM 1388 C C . PHE A 1 185 ? -3.504 10.609 14.453 1 97.12 185 PHE A C 1
ATOM 1390 O O . PHE A 1 185 ? -4.465 9.992 14.906 1 97.12 185 PHE A O 1
ATOM 1397 N N . GLU A 1 186 ? -2.279 10.477 14.844 1 94 186 GLU A N 1
ATOM 1398 C CA . GLU A 1 186 ? -1.901 9.68 16.016 1 94 186 GLU A CA 1
ATOM 1399 C C . GLU A 1 186 ? -0.928 10.445 16.906 1 94 186 GLU A C 1
ATOM 1401 O O . GLU A 1 186 ? 0.008 11.078 16.422 1 94 186 GLU A O 1
ATOM 1406 N N . SER A 1 187 ? -1.212 10.336 18.156 1 92.12 187 SER A N 1
ATOM 1407 C CA . SER A 1 187 ? -0.275 10.977 19.078 1 92.12 187 SER A CA 1
ATOM 1408 C C . SER A 1 187 ? 1.133 10.414 18.922 1 92.12 187 SER A C 1
ATOM 1410 O O . SER A 1 187 ? 1.309 9.203 18.766 1 92.12 187 SER A O 1
ATOM 1412 N N . ASP A 1 188 ? 2.068 11.281 18.906 1 88.25 188 ASP A N 1
ATOM 1413 C CA . ASP A 1 188 ? 3.449 10.82 18.828 1 88.25 188 ASP A CA 1
ATOM 1414 C C . ASP A 1 188 ? 4.102 10.781 20.203 1 88.25 188 ASP A C 1
ATOM 1416 O O . ASP A 1 188 ? 5.32 10.625 20.312 1 88.25 188 ASP A O 1
ATOM 1420 N N . GLY A 1 189 ? 3.318 10.977 21.219 1 85.62 189 GLY A N 1
ATOM 1421 C CA . GLY A 1 189 ? 3.812 10.938 22.594 1 85.62 189 GLY A CA 1
ATOM 1422 C C . GLY A 1 189 ? 4.113 12.32 23.156 1 85.62 189 GLY A C 1
ATOM 1423 O O . GLY A 1 189 ? 4.332 12.469 24.359 1 85.62 189 GLY A O 1
ATOM 1424 N N . GLY A 1 190 ? 4.172 13.383 22.297 1 83.5 190 GLY A N 1
ATOM 1425 C CA . GLY A 1 190 ? 4.402 14.758 22.719 1 83.5 190 GLY A CA 1
ATOM 1426 C C . GLY A 1 190 ? 3.127 15.5 23.062 1 83.5 190 GLY A C 1
ATOM 1427 O O . GLY A 1 190 ? 2.033 14.938 22.984 1 83.5 190 GLY A O 1
ATOM 1428 N N . ARG A 1 191 ? 3.414 16.719 23.547 1 84.06 191 ARG A N 1
ATOM 1429 C CA . ARG A 1 191 ? 2.271 17.562 23.875 1 84.06 191 ARG A CA 1
ATOM 1430 C C . ARG A 1 191 ? 1.685 18.188 22.609 1 84.06 191 ARG A C 1
ATOM 1432 O O . ARG A 1 191 ? 2.342 19 21.938 1 84.06 191 ARG A O 1
ATOM 1439 N N . ASN A 1 192 ? 0.504 17.875 22.312 1 90.12 192 ASN A N 1
ATOM 1440 C CA . ASN A 1 192 ? -0.245 18.406 21.172 1 90.12 192 ASN A CA 1
ATOM 1441 C C . ASN A 1 192 ? 0.489 18.172 19.859 1 90.12 192 ASN A C 1
ATOM 1443 O O . ASN A 1 192 ? 0.512 19.047 18.984 1 90.12 192 ASN A O 1
ATOM 1447 N N . THR A 1 193 ? 1.274 17.172 19.781 1 92.5 193 THR A N 1
ATOM 1448 C CA . THR A 1 193 ? 1.961 16.781 18.547 1 92.5 193 THR A CA 1
ATOM 1449 C C . THR A 1 193 ? 1.455 15.438 18.047 1 92.5 193 THR A C 1
ATOM 1451 O O . THR A 1 193 ? 1.069 14.578 18.844 1 92.5 193 THR A O 1
ATOM 1454 N N . TYR A 1 194 ? 1.471 15.375 16.781 1 94.69 194 TYR A N 1
ATOM 1455 C CA . TYR A 1 194 ? 0.87 14.188 16.172 1 94.69 194 TYR A CA 1
ATOM 1456 C C . TYR A 1 194 ? 1.693 13.711 14.977 1 94.69 194 TYR A C 1
ATOM 1458 O O . TYR A 1 194 ? 2.354 14.508 14.312 1 94.69 194 TYR A O 1
ATOM 1466 N N . ARG A 1 195 ? 1.628 12.438 14.797 1 94.69 195 ARG A N 1
ATOM 1467 C CA . ARG A 1 195 ? 2.027 11.883 13.508 1 94.69 195 ARG A CA 1
ATOM 1468 C C . ARG A 1 195 ? 0.827 11.727 12.578 1 94.69 195 ARG A C 1
ATOM 1470 O O . ARG A 1 195 ? -0.313 11.641 13.039 1 94.69 195 ARG A O 1
ATOM 1477 N N . ILE A 1 196 ? 1.131 11.742 11.312 1 97.06 196 ILE A N 1
ATOM 1478 C CA . ILE A 1 196 ? 0.102 11.484 10.312 1 97.06 196 ILE A CA 1
ATOM 1479 C C . ILE A 1 196 ? 0.286 10.078 9.742 1 97.06 196 ILE A C 1
ATOM 1481 O O . ILE A 1 196 ? 1.402 9.688 9.398 1 97.06 196 ILE A O 1
ATOM 1485 N N . ILE A 1 197 ? -0.863 9.383 9.703 1 96.38 197 ILE A N 1
ATOM 1486 C CA . ILE A 1 197 ? -0.838 7.988 9.266 1 96.38 197 ILE A CA 1
ATOM 1487 C C . ILE A 1 197 ? -1.754 7.812 8.055 1 96.38 197 ILE A C 1
ATOM 1489 O O . ILE A 1 197 ? -2.822 8.422 7.98 1 96.38 197 ILE A O 1
ATOM 1493 N N . HIS A 1 198 ? -1.305 7.016 7.066 1 96.69 198 HIS A N 1
ATOM 1494 C CA . HIS A 1 198 ? -2.189 6.523 6.016 1 96.69 198 HIS A CA 1
ATOM 1495 C C . HIS A 1 198 ? -2.572 5.066 6.254 1 96.69 198 HIS A C 1
ATOM 1497 O O . HIS A 1 198 ? -1.784 4.16 5.98 1 96.69 198 HIS A O 1
ATOM 1503 N N . CYS A 1 199 ? -3.717 4.871 6.703 1 93.94 199 CYS A N 1
ATOM 1504 C CA . CYS A 1 199 ? -4.316 3.57 6.98 1 93.94 199 CYS A CA 1
ATOM 1505 C C . CYS A 1 199 ? -5.836 3.664 6.996 1 93.94 199 CYS A C 1
ATOM 1507 O O . CYS A 1 199 ? -6.457 3.551 8.055 1 93.94 199 CYS A O 1
ATOM 1509 N N . PRO A 1 200 ? -6.387 3.824 5.809 1 94.25 200 PRO A N 1
ATOM 1510 C CA . PRO A 1 200 ? -7.824 4.094 5.742 1 94.25 200 PRO A CA 1
ATOM 1511 C C . PRO A 1 200 ? -8.672 2.895 6.168 1 94.25 200 PRO A C 1
ATOM 1513 O O . PRO A 1 200 ? -8.305 1.749 5.883 1 94.25 200 PRO A O 1
ATOM 1516 N N . SER A 1 201 ? -9.742 3.201 6.836 1 93.38 201 SER A N 1
ATOM 1517 C CA . SER A 1 201 ? -10.695 2.18 7.254 1 93.38 201 SER A CA 1
ATOM 1518 C C . SER A 1 201 ? -12.039 2.361 6.562 1 93.38 201 SER A C 1
ATOM 1520 O O . SER A 1 201 ? -13.055 1.818 7.012 1 93.38 201 SER A O 1
ATOM 1522 N N . VAL A 1 202 ? -12.031 3.102 5.531 1 94.56 202 VAL A N 1
ATOM 1523 C CA . VAL A 1 202 ? -13.273 3.486 4.867 1 94.56 202 VAL A CA 1
ATOM 1524 C C . VAL A 1 202 ? -13.742 2.365 3.941 1 94.56 202 VAL A C 1
ATOM 1526 O O . VAL A 1 202 ? -14.812 2.451 3.34 1 94.56 202 VAL A O 1
ATOM 1529 N N . CYS A 1 203 ? -12.969 1.38 3.793 1 93.25 203 CYS A N 1
ATOM 1530 C CA . CYS A 1 203 ? -13.25 0.24 2.926 1 93.25 203 CYS A CA 1
ATOM 1531 C C . CYS A 1 203 ? -12.805 -1.064 3.58 1 93.25 203 CYS A C 1
ATOM 1533 O O . CYS A 1 203 ? -11.609 -1.294 3.775 1 93.25 203 CYS A O 1
ATOM 1535 N N . SER A 1 204 ? -13.703 -1.945 3.787 1 88.56 204 SER A N 1
ATOM 1536 C CA . SER A 1 204 ? -13.391 -3.162 4.531 1 88.56 204 SER A CA 1
ATOM 1537 C C . SER A 1 204 ? -12.844 -4.25 3.611 1 88.56 204 SER A C 1
ATOM 1539 O O . SER A 1 204 ? -12.273 -5.234 4.082 1 88.56 204 SER A O 1
ATOM 1541 N N . THR A 1 205 ? -12.945 -4.082 2.307 1 88.81 205 THR A N 1
ATOM 1542 C CA . THR A 1 205 ? -12.531 -5.129 1.38 1 88.81 205 THR A CA 1
ATOM 1543 C C . THR A 1 205 ? -11.289 -4.707 0.605 1 88.81 205 THR A C 1
ATOM 1545 O O . THR A 1 205 ? -10.852 -5.41 -0.312 1 88.81 205 THR A O 1
ATOM 1548 N N . CYS A 1 206 ? -10.734 -3.553 0.969 1 91.75 206 CYS A N 1
ATOM 1549 C CA . CYS A 1 206 ? -9.602 -3.014 0.219 1 91.75 206 CYS A CA 1
ATOM 1550 C C . CYS A 1 206 ? -8.289 -3.285 0.941 1 91.75 206 CYS A C 1
ATOM 1552 O O . CYS A 1 206 ? -8.219 -3.193 2.168 1 91.75 206 CYS A O 1
ATOM 1554 N N . GLY A 1 207 ? -7.27 -3.643 0.096 1 88.44 207 GLY A N 1
ATOM 1555 C CA . GLY A 1 207 ? -5.926 -3.611 0.649 1 88.44 207 GLY A CA 1
ATOM 1556 C C . GLY A 1 207 ? -5.441 -2.207 0.966 1 88.44 207 GLY A C 1
ATOM 1557 O O . GLY A 1 207 ? -5.734 -1.264 0.228 1 88.44 207 GLY A O 1
ATOM 1558 N N . THR A 1 208 ? -4.656 -2.121 2.031 1 88.5 208 THR A N 1
ATOM 1559 C CA . THR A 1 208 ? -4.258 -0.787 2.469 1 88.5 208 THR A CA 1
ATOM 1560 C C . THR A 1 208 ? -2.75 -0.717 2.684 1 88.5 208 THR A C 1
ATOM 1562 O O . THR A 1 208 ? -2.105 -1.738 2.932 1 88.5 208 THR A O 1
ATOM 1565 N N . LEU A 1 209 ? -1.95 0.413 2.412 1 84.19 209 LEU A N 1
ATOM 1566 C CA . LEU A 1 209 ? -0.533 0.684 2.629 1 84.19 209 LEU A CA 1
ATOM 1567 C C . LEU A 1 209 ? -0.238 0.882 4.113 1 84.19 209 LEU A C 1
ATOM 1569 O O . LEU A 1 209 ? 0.747 0.349 4.629 1 84.19 209 LEU A O 1
ATOM 1573 N N . CYS A 1 210 ? -0.912 1.068 4.965 1 88.19 210 CYS A N 1
ATOM 1574 C CA . CYS A 1 210 ? -0.91 1.429 6.379 1 88.19 210 CYS A CA 1
ATOM 1575 C C . CYS A 1 210 ? 0.502 1.745 6.859 1 88.19 210 CYS A C 1
ATOM 1577 O O . CYS A 1 210 ? 1.178 0.884 7.422 1 88.19 210 CYS A O 1
ATOM 1579 N N . ASN A 1 211 ? 1.019 2.891 6.645 1 91.88 211 ASN A N 1
ATOM 1580 C CA . ASN A 1 211 ? 2.312 3.434 7.043 1 91.88 211 ASN A CA 1
ATOM 1581 C C . ASN A 1 211 ? 2.205 4.898 7.461 1 91.88 211 ASN A C 1
ATOM 1583 O O . ASN A 1 211 ? 1.147 5.512 7.309 1 91.88 211 ASN A O 1
ATOM 1587 N N . HIS A 1 212 ? 3.219 5.402 8.086 1 93.81 212 HIS A N 1
ATOM 1588 C CA . HIS A 1 212 ? 3.18 6.801 8.492 1 93.81 212 HIS A CA 1
ATOM 1589 C C . HIS A 1 212 ? 3.709 7.715 7.395 1 93.81 212 HIS A C 1
ATOM 1591 O O . HIS A 1 212 ? 4.391 7.254 6.477 1 93.81 212 HIS A O 1
ATOM 1597 N N . ILE A 1 213 ? 3.346 8.93 7.484 1 96.62 213 ILE A N 1
ATOM 1598 C CA . ILE A 1 213 ? 3.842 9.953 6.566 1 96.62 213 ILE A CA 1
ATOM 1599 C C . ILE A 1 213 ? 5.156 10.523 7.094 1 96.62 213 ILE A C 1
ATOM 1601 O O . ILE A 1 213 ? 5.266 10.859 8.273 1 96.62 213 ILE A O 1
ATOM 1605 N N . GLY A 1 214 ? 6.105 10.516 6.223 1 94.94 214 GLY A N 1
ATOM 1606 C CA . GLY A 1 214 ? 7.391 11.125 6.523 1 94.94 214 GLY A CA 1
ATOM 1607 C C . GLY A 1 214 ? 7.883 12.047 5.422 1 94.94 214 GLY A C 1
ATOM 1608 O O . GLY A 1 214 ? 7.094 12.531 4.605 1 94.94 214 GLY A O 1
ATOM 1609 N N . LEU A 1 215 ? 9.18 12.375 5.551 1 92.94 215 LEU A N 1
ATOM 1610 C CA . LEU A 1 215 ? 9.766 13.32 4.605 1 92.94 215 LEU A CA 1
ATOM 1611 C C . LEU A 1 215 ? 10.734 12.625 3.658 1 92.94 215 LEU A C 1
ATOM 1613 O O . LEU A 1 215 ? 11.492 11.75 4.074 1 92.94 215 LEU A O 1
ATOM 1617 N N . SER A 1 216 ? 10.578 12.984 2.416 1 91.12 216 SER A N 1
ATOM 1618 C CA . SER A 1 216 ? 11.492 12.531 1.366 1 91.12 216 SER A CA 1
ATOM 1619 C C . SER A 1 216 ? 12.109 13.719 0.629 1 91.12 216 SER A C 1
ATOM 1621 O O . SER A 1 216 ? 11.453 14.352 -0.197 1 91.12 216 SER A O 1
ATOM 1623 N N . PRO A 1 217 ? 13.344 13.945 0.924 1 89.81 217 PRO A N 1
ATOM 1624 C CA . PRO A 1 217 ? 13.984 15.07 0.25 1 89.81 217 PRO A CA 1
ATOM 1625 C C . PRO A 1 217 ? 14.273 14.797 -1.225 1 89.81 217 PRO A C 1
ATOM 1627 O O . PRO A 1 217 ? 14.602 13.664 -1.592 1 89.81 217 PRO A O 1
ATOM 1630 N N . ASP A 1 218 ? 14.133 15.797 -1.965 1 88.12 218 ASP A N 1
ATOM 1631 C CA . ASP A 1 218 ? 14.531 15.656 -3.361 1 88.12 218 ASP A CA 1
ATOM 1632 C C . ASP A 1 218 ? 15.969 16.125 -3.574 1 88.12 218 ASP A C 1
ATOM 1634 O O . ASP A 1 218 ? 16.719 16.297 -2.611 1 88.12 218 ASP A O 1
ATOM 1638 N N . ALA A 1 219 ? 16.344 16.312 -4.844 1 83.56 219 ALA A N 1
ATOM 1639 C CA . ALA A 1 219 ? 17.734 16.609 -5.191 1 83.56 219 ALA A CA 1
ATOM 1640 C C . ALA A 1 219 ? 18.156 17.969 -4.652 1 83.56 219 ALA A C 1
ATOM 1642 O O . ALA A 1 219 ? 19.344 18.203 -4.398 1 83.56 219 ALA A O 1
ATOM 1643 N N . VAL A 1 220 ? 17.203 18.922 -4.484 1 83.56 220 VAL A N 1
ATOM 1644 C CA . VAL A 1 220 ? 17.547 20.25 -3.998 1 83.56 220 VAL A CA 1
ATOM 1645 C C . VAL A 1 220 ? 17.109 20.406 -2.543 1 83.56 220 VAL A C 1
ATOM 1647 O O . VAL A 1 220 ? 16.891 21.516 -2.068 1 83.56 220 VAL A O 1
ATOM 1650 N N . CYS A 1 221 ? 16.766 19.281 -1.889 1 83.56 221 CYS A N 1
ATOM 1651 C CA . CYS A 1 221 ? 16.531 19.172 -0.454 1 83.56 221 CYS A CA 1
ATOM 1652 C C . CYS A 1 221 ? 15.148 19.703 -0.094 1 83.56 221 CYS A C 1
ATOM 1654 O O . CYS A 1 221 ? 14.898 20.078 1.052 1 83.56 221 CYS A O 1
ATOM 1656 N N . LEU A 1 222 ? 14.375 19.812 -1.133 1 89.06 222 LEU A N 1
ATOM 1657 C CA . LEU A 1 222 ? 12.969 20.094 -0.829 1 89.06 222 LEU A CA 1
ATOM 1658 C C . LEU A 1 222 ? 12.305 18.875 -0.206 1 89.06 222 LEU A C 1
ATOM 1660 O O . LEU A 1 222 ? 12.477 17.75 -0.688 1 89.06 222 LEU A O 1
ATOM 1664 N N . GLN A 1 223 ? 11.57 19.109 0.888 1 92.25 223 GLN A N 1
ATOM 1665 C CA . GLN A 1 223 ? 11 18 1.66 1 92.25 223 GLN A CA 1
ATOM 1666 C C . GLN A 1 223 ? 9.602 17.656 1.17 1 92.25 223 GLN A C 1
ATOM 1668 O O . GLN A 1 223 ? 8.641 18.375 1.468 1 92.25 223 GLN A O 1
ATOM 1673 N N . HIS A 1 224 ? 9.508 16.531 0.495 1 94.44 224 HIS A N 1
ATOM 1674 C CA . HIS A 1 224 ? 8.219 16.016 0.065 1 94.44 224 HIS A CA 1
ATOM 1675 C C . HIS A 1 224 ? 7.641 15.055 1.104 1 94.44 224 HIS A C 1
ATOM 1677 O O . HIS A 1 224 ? 8.383 14.32 1.763 1 94.44 224 HIS A O 1
ATOM 1683 N N . LEU A 1 225 ? 6.348 15.117 1.219 1 96.31 225 LEU A N 1
ATOM 1684 C CA . LEU A 1 225 ? 5.707 14.133 2.082 1 96.31 225 LEU A CA 1
ATOM 1685 C C . LEU A 1 225 ? 5.492 12.812 1.341 1 96.31 225 LEU A C 1
ATOM 1687 O O . LEU A 1 225 ? 5.082 12.812 0.178 1 96.31 225 LEU A O 1
ATOM 1691 N N . ALA A 1 226 ? 5.809 11.75 2.006 1 96.19 226 ALA A N 1
ATOM 1692 C CA . ALA A 1 226 ? 5.691 10.406 1.435 1 96.19 226 ALA A CA 1
ATOM 1693 C C . ALA A 1 226 ? 5.309 9.391 2.504 1 96.19 226 ALA A C 1
ATOM 1695 O O . ALA A 1 226 ? 5.473 9.641 3.699 1 96.19 226 ALA A O 1
ATOM 1696 N N . VAL A 1 227 ? 4.707 8.289 2.021 1 96.19 227 VAL A N 1
ATOM 1697 C CA . VAL A 1 227 ? 4.434 7.164 2.91 1 96.19 227 VAL A CA 1
ATOM 1698 C C . VAL A 1 227 ? 5.727 6.41 3.207 1 96.19 227 VAL A C 1
ATOM 1700 O O . VAL A 1 227 ? 6.375 5.895 2.293 1 96.19 227 VAL A O 1
ATOM 1703 N N . LEU A 1 228 ? 6.129 6.402 4.488 1 92.38 228 LEU A N 1
ATOM 1704 C CA . LEU A 1 228 ? 7.383 5.77 4.875 1 92.38 228 LEU A CA 1
ATOM 1705 C C . LEU A 1 228 ? 7.129 4.559 5.77 1 92.38 228 LEU A C 1
ATOM 1707 O O . LEU A 1 228 ? 6.117 4.504 6.473 1 92.38 228 LEU A O 1
ATOM 1711 N N . PRO A 1 229 ? 8.078 3.668 5.672 1 86.12 229 PRO A N 1
ATOM 1712 C CA . PRO A 1 229 ? 7.93 2.514 6.562 1 86.12 229 PRO A CA 1
ATOM 1713 C C . PRO A 1 229 ? 8.148 2.867 8.031 1 86.12 229 PRO A C 1
ATOM 1715 O O . PRO A 1 229 ? 8.703 3.926 8.336 1 86.12 229 PRO A O 1
ATOM 1718 N N . ASN A 1 230 ? 7.848 1.966 8.883 1 80.19 230 ASN A N 1
ATOM 1719 C CA . ASN A 1 230 ? 7.832 2.205 10.32 1 80.19 230 ASN A CA 1
ATOM 1720 C C . ASN A 1 230 ? 9.25 2.34 10.875 1 80.19 230 ASN A C 1
ATOM 1722 O O . ASN A 1 230 ? 9.438 2.865 11.977 1 80.19 230 ASN A O 1
ATOM 1726 N N . ASN A 1 231 ? 10.203 1.885 10.148 1 83 231 ASN A N 1
ATOM 1727 C CA . ASN A 1 231 ? 11.57 1.963 10.641 1 83 231 ASN A CA 1
ATOM 1728 C C . ASN A 1 231 ? 12.195 3.324 10.352 1 83 231 ASN A C 1
ATOM 1730 O O . ASN A 1 231 ? 13.312 3.605 10.789 1 83 231 ASN A O 1
ATOM 1734 N N . LEU A 1 232 ? 11.523 4.141 9.664 1 87.06 232 LEU A N 1
ATOM 1735 C CA . LEU A 1 232 ? 11.977 5.5 9.398 1 87.06 232 LEU A CA 1
ATOM 1736 C C . LEU A 1 232 ? 11.172 6.508 10.211 1 87.06 232 LEU A C 1
ATOM 1738 O O . LEU A 1 232 ? 10.047 6.223 10.625 1 87.06 232 LEU A O 1
ATOM 1742 N N . PRO A 1 233 ? 11.727 7.664 10.398 1 87.94 233 PRO A N 1
ATOM 1743 C CA . PRO A 1 233 ? 11.047 8.648 11.242 1 87.94 233 PRO A CA 1
ATOM 1744 C C . PRO A 1 233 ? 9.766 9.18 10.602 1 87.94 233 PRO A C 1
ATOM 1746 O O . PRO A 1 233 ? 9.75 9.516 9.414 1 87.94 233 PRO A O 1
ATOM 1749 N N . ALA A 1 234 ? 8.781 9.227 11.406 1 92.12 234 ALA A N 1
ATOM 1750 C CA . ALA A 1 234 ? 7.531 9.859 10.992 1 92.12 234 ALA A CA 1
ATOM 1751 C C . ALA A 1 234 ? 7.617 11.383 11.133 1 92.12 234 ALA A C 1
ATOM 1753 O O . ALA A 1 234 ? 8.391 11.891 11.938 1 92.12 234 ALA A O 1
ATOM 1754 N N . LEU A 1 235 ? 6.879 12.07 10.305 1 93.25 235 LEU A N 1
ATOM 1755 C CA . LEU A 1 235 ? 6.727 13.508 10.469 1 93.25 235 LEU A CA 1
ATOM 1756 C C . LEU A 1 235 ? 5.816 13.828 11.648 1 93.25 235 LEU A C 1
ATOM 1758 O O . LEU A 1 235 ? 4.656 13.414 11.672 1 93.25 235 LEU A O 1
ATOM 1762 N N . SER A 1 236 ? 6.359 14.492 12.617 1 92.88 236 SER A N 1
ATOM 1763 C CA . SER A 1 236 ? 5.559 15.008 13.727 1 92.88 236 SER A CA 1
ATOM 1764 C C . SER A 1 236 ? 5.074 16.422 13.438 1 92.88 236 SER A C 1
ATOM 1766 O O . SER A 1 236 ? 5.836 17.266 12.945 1 92.88 236 SER A O 1
ATOM 1768 N N . VAL A 1 237 ? 3.785 16.656 13.773 1 95.38 237 VAL A N 1
ATOM 1769 C CA . VAL A 1 237 ? 3.244 17.969 13.406 1 95.38 237 VAL A CA 1
ATOM 1770 C C . VAL A 1 237 ? 2.479 18.562 14.586 1 95.38 237 VAL A C 1
ATOM 1772 O O . VAL A 1 237 ? 2.088 17.844 15.508 1 95.38 237 VAL A O 1
ATOM 1775 N N . LYS A 1 238 ? 2.293 19.844 14.445 1 93.88 238 LYS A N 1
ATOM 1776 C CA . LYS A 1 238 ? 1.379 20.625 15.273 1 93.88 238 LYS A CA 1
ATOM 1777 C C . LYS A 1 238 ? 0.289 21.281 14.43 1 93.88 238 LYS A C 1
ATOM 1779 O O . LYS A 1 238 ? 0.519 21.625 13.273 1 93.88 238 LYS A O 1
ATOM 1784 N N . ILE A 1 239 ? -0.788 21.406 15.094 1 95.94 239 ILE A N 1
ATOM 1785 C CA . ILE A 1 239 ? -1.932 22.031 14.43 1 95.94 239 ILE A CA 1
ATOM 1786 C C . ILE A 1 239 ? -2.178 23.422 15.008 1 95.94 239 ILE A C 1
ATOM 1788 O O . ILE A 1 239 ? -2.334 23.578 16.219 1 95.94 239 ILE A O 1
ATOM 1792 N N . VAL A 1 240 ? -2.191 24.438 14.133 1 94.56 240 VAL A N 1
ATOM 1793 C CA . VAL A 1 240 ? -2.301 25.828 14.547 1 94.56 240 VAL A CA 1
ATOM 1794 C C . VAL A 1 240 ? -3.555 26.453 13.938 1 94.56 240 VAL A C 1
ATOM 1796 O O . VAL A 1 240 ? -3.707 26.484 12.711 1 94.56 240 VAL A O 1
ATOM 1799 N N . PRO A 1 241 ? -4.492 26.953 14.812 1 95.94 241 PRO A N 1
ATOM 1800 C CA . PRO A 1 241 ? -5.672 27.609 14.242 1 95.94 241 PRO A CA 1
ATOM 1801 C C . PRO A 1 241 ? -5.312 28.75 13.297 1 95.94 241 PRO A C 1
ATOM 1803 O O . PRO A 1 241 ? -4.406 29.547 13.586 1 95.94 241 PRO A O 1
ATOM 1806 N N . ALA A 1 242 ? -6.031 28.734 12.148 1 93.81 242 ALA A N 1
ATOM 1807 C CA . ALA A 1 242 ? -5.766 29.781 11.164 1 93.81 242 ALA A CA 1
ATOM 1808 C C . ALA A 1 242 ? -6.539 31.062 11.492 1 93.81 242 ALA A C 1
ATOM 1810 O O . ALA A 1 242 ? -6.402 32.062 10.797 1 93.81 242 ALA A O 1
ATOM 1811 N N . ALA A 1 243 ? -7.055 31.328 12.742 1 73.38 243 ALA A N 1
ATOM 1812 C CA . ALA A 1 243 ? -7.871 32.469 13.18 1 73.38 243 ALA A CA 1
ATOM 1813 C C . ALA A 1 243 ? -7.57 33.688 12.352 1 73.38 243 ALA A C 1
ATOM 1815 O O . ALA A 1 243 ? -6.457 33.875 11.852 1 73.38 243 ALA A O 1
ATOM 1816 N N . ALA A 1 244 ? -8.625 34.406 11.805 1 53.31 244 ALA A N 1
ATOM 1817 C CA . ALA A 1 244 ? -8.664 35.781 11.328 1 53.31 244 ALA A CA 1
ATOM 1818 C C . ALA A 1 244 ? -7.828 36.688 12.227 1 53.31 244 ALA A C 1
ATOM 1820 O O . ALA A 1 244 ? -7.703 36.438 13.43 1 53.31 244 ALA A O 1
ATOM 1821 N N . PRO A 1 245 ? -6.918 37.406 11.805 1 42.91 245 PRO A N 1
ATOM 1822 C CA . PRO A 1 245 ? -6.312 38.438 12.633 1 42.91 245 PRO A CA 1
ATOM 1823 C C . PRO A 1 245 ? -7.289 39.031 13.656 1 42.91 245 PRO A C 1
ATOM 1825 O O . PRO A 1 245 ? -8.477 39.156 13.367 1 42.91 245 PRO A O 1
ATOM 1828 N N . CYS A 1 246 ? -7.074 38.688 14.898 1 36.12 246 CYS A N 1
ATOM 1829 C CA . CYS A 1 246 ? -7.781 39.5 15.883 1 36.12 246 CYS A CA 1
ATOM 1830 C C . CYS A 1 246 ? -7.984 40.906 15.375 1 36.12 246 CYS A C 1
ATOM 1832 O O . CYS A 1 246 ? -7.02 41.594 15.008 1 36.12 246 CYS A O 1
ATOM 1834 N N . VAL A 1 247 ? -8.938 41.188 14.555 1 31.47 247 VAL A N 1
ATOM 1835 C CA . VAL A 1 247 ? -9.219 42.625 14.633 1 31.47 247 VAL A CA 1
ATOM 1836 C C . VAL A 1 247 ? -9.164 43.094 16.094 1 31.47 247 VAL A C 1
ATOM 1838 O O . VAL A 1 247 ? -10.023 42.719 16.891 1 31.47 247 VAL A O 1
ATOM 1841 N N . CYS A 1 248 ? -7.898 43.031 16.594 1 26.2 248 CYS A N 1
ATOM 1842 C CA . CYS A 1 248 ? -7.805 44 17.688 1 26.2 248 CYS A CA 1
ATOM 1843 C C . CYS A 1 248 ? -8.117 45.406 17.219 1 26.2 248 CYS A C 1
ATOM 1845 O O . CYS A 1 248 ? -7.723 45.812 16.125 1 26.2 248 CYS A O 1
ATOM 1847 N N . MET B 1 1 ? 81.25 5.402 89.188 1 26.64 1 MET B N 1
ATOM 1848 C CA . MET B 1 1 ? 81.25 4.988 87.812 1 26.64 1 MET B CA 1
ATOM 1849 C C . MET B 1 1 ? 80.062 5.512 87.062 1 26.64 1 MET B C 1
ATOM 1851 O O . MET B 1 1 ? 78.938 5.086 87.25 1 26.64 1 MET B O 1
ATOM 1855 N N . LYS B 1 2 ? 80.125 6.824 86.75 1 33.59 2 LYS B N 1
ATOM 1856 C CA . LYS B 1 2 ? 79.25 7.969 86.438 1 33.59 2 LYS B CA 1
ATOM 1857 C C . LYS B 1 2 ? 78.688 7.859 85 1 33.59 2 LYS B C 1
ATOM 1859 O O . LYS B 1 2 ? 79.438 8.039 84 1 33.59 2 LYS B O 1
ATOM 1864 N N . SER B 1 3 ? 77.812 6.719 84.812 1 29.98 3 SER B N 1
ATOM 1865 C CA . SER B 1 3 ? 77.375 6.184 83.5 1 29.98 3 SER B CA 1
ATOM 1866 C C . SER B 1 3 ? 76.562 7.227 82.75 1 29.98 3 SER B C 1
ATOM 1868 O O . SER B 1 3 ? 75.562 7.773 83.25 1 29.98 3 SER B O 1
ATOM 1870 N N . SER B 1 4 ? 77.188 8.117 82 1 30.52 4 SER B N 1
ATOM 1871 C CA . SER B 1 4 ? 76.875 9.297 81.188 1 30.52 4 SER B CA 1
ATOM 1872 C C . SER B 1 4 ? 75.938 8.977 80.062 1 30.52 4 SER B C 1
ATOM 1874 O O . SER B 1 4 ? 75.875 9.695 79 1 30.52 4 SER B O 1
ATOM 1876 N N . SER B 1 5 ? 74.875 8.094 80.25 1 30.94 5 SER B N 1
ATOM 1877 C CA . SER B 1 5 ? 74.125 7.523 79.188 1 30.94 5 SER B CA 1
ATOM 1878 C C . SER B 1 5 ? 73.5 8.609 78.312 1 30.94 5 SER B C 1
ATOM 1880 O O . SER B 1 5 ? 72.75 9.461 78.875 1 30.94 5 SER B O 1
ATOM 1882 N N . LEU B 1 6 ? 74.125 9.055 77.25 1 26.77 6 LEU B N 1
ATOM 1883 C CA . LEU B 1 6 ? 73.875 10.031 76.188 1 26.77 6 LEU B CA 1
ATOM 1884 C C . LEU B 1 6 ? 72.5 9.883 75.562 1 26.77 6 LEU B C 1
ATOM 1886 O O . LEU B 1 6 ? 72.188 8.836 75 1 26.77 6 LEU B O 1
ATOM 1890 N N . ALA B 1 7 ? 71.438 10.508 76.125 1 30.47 7 ALA B N 1
ATOM 1891 C CA . ALA B 1 7 ? 70 10.492 75.938 1 30.47 7 ALA B CA 1
ATOM 1892 C C . ALA B 1 7 ? 69.625 11.086 74.625 1 30.47 7 ALA B C 1
ATOM 1894 O O . ALA B 1 7 ? 69.562 12.312 74.438 1 30.47 7 ALA B O 1
ATOM 1895 N N . ALA B 1 8 ? 70.438 10.938 73.5 1 27.52 8 ALA B N 1
ATOM 1896 C CA . ALA B 1 8 ? 70.375 11.891 72.438 1 27.52 8 ALA B CA 1
ATOM 1897 C C . ALA B 1 8 ? 68.938 11.914 71.875 1 27.52 8 ALA B C 1
ATOM 1899 O O . ALA B 1 8 ? 68.438 12.977 71.5 1 27.52 8 ALA B O 1
ATOM 1900 N N . THR B 1 9 ? 68.312 10.758 71.438 1 28.94 9 THR B N 1
ATOM 1901 C CA . THR B 1 9 ? 68.062 10.688 70 1 28.94 9 THR B CA 1
ATOM 1902 C C . THR B 1 9 ? 66.75 11.398 69.625 1 28.94 9 THR B C 1
ATOM 1904 O O . THR B 1 9 ? 66.438 11.602 68.5 1 28.94 9 THR B O 1
ATOM 1907 N N . THR B 1 10 ? 65.875 11.984 70.5 1 30.77 10 THR B N 1
ATOM 1908 C CA . THR B 1 10 ? 64.438 11.766 70.188 1 30.77 10 THR B CA 1
ATOM 1909 C C . THR B 1 10 ? 64 12.766 69.125 1 30.77 10 THR B C 1
ATOM 1911 O O . THR B 1 10 ? 63.906 13.969 69.375 1 30.77 10 THR B O 1
ATOM 1914 N N . THR B 1 11 ? 64.688 12.891 67.875 1 30.75 11 THR B N 1
ATOM 1915 C CA . THR B 1 11 ? 64.25 13.984 67.062 1 30.75 11 THR B CA 1
ATOM 1916 C C . THR B 1 11 ? 62.75 13.875 66.75 1 30.75 11 THR B C 1
ATOM 1918 O O . THR B 1 11 ? 62.25 12.773 66.5 1 30.75 11 THR B O 1
ATOM 1921 N N . ALA B 1 12 ? 61.906 14.859 67.125 1 29.48 12 ALA B N 1
ATOM 1922 C CA . ALA B 1 12 ? 60.5 15.234 67.062 1 29.48 12 ALA B CA 1
ATOM 1923 C C . ALA B 1 12 ? 60 15.352 65.625 1 29.48 12 ALA B C 1
ATOM 1925 O O . ALA B 1 12 ? 60.5 16.156 64.875 1 29.48 12 ALA B O 1
ATOM 1926 N N . LEU B 1 13 ? 59.625 14.148 65 1 29.34 13 LEU B N 1
ATOM 1927 C CA . LEU B 1 13 ? 59.094 14.109 63.625 1 29.34 13 LEU B CA 1
ATOM 1928 C C . LEU B 1 13 ? 57.875 15.016 63.5 1 29.34 13 LEU B C 1
ATOM 1930 O O . LEU B 1 13 ? 56.938 14.938 64.312 1 29.34 13 LEU B O 1
ATOM 1934 N N . LEU B 1 14 ? 58.031 16.266 63.094 1 29.97 14 LEU B N 1
ATOM 1935 C CA . LEU B 1 14 ? 57.031 17.297 62.812 1 29.97 14 LEU B CA 1
ATOM 1936 C C . LEU B 1 14 ? 55.969 16.781 61.844 1 29.97 14 LEU B C 1
ATOM 1938 O O . LEU B 1 14 ? 56.312 16.391 60.719 1 29.97 14 LEU B O 1
ATOM 1942 N N . SER B 1 15 ? 54.938 16.078 62.281 1 28.16 15 SER B N 1
ATOM 1943 C CA . SER B 1 15 ? 53.844 15.57 61.469 1 28.16 15 SER B CA 1
ATOM 1944 C C . SER B 1 15 ? 53.094 16.703 60.75 1 28.16 15 SER B C 1
ATOM 1946 O O . SER B 1 15 ? 52.656 17.656 61.406 1 28.16 15 SER B O 1
ATOM 1948 N N . PHE B 1 16 ? 53.594 17.141 59.594 1 29.78 16 PHE B N 1
ATOM 1949 C CA . PHE B 1 16 ? 52.906 18.109 58.75 1 29.78 16 PHE B CA 1
ATOM 1950 C C . PHE B 1 16 ? 51.469 17.656 58.469 1 29.78 16 PHE B C 1
ATOM 1952 O O . PHE B 1 16 ? 51.25 16.531 58 1 29.78 16 PHE B O 1
ATOM 1959 N N . SER B 1 17 ? 50.469 18.125 59.188 1 28.8 17 SER B N 1
ATOM 1960 C CA . SER B 1 17 ? 49.031 17.891 59.094 1 28.8 17 SER B CA 1
ATOM 1961 C C . SER B 1 17 ? 48.5 18.359 57.75 1 28.8 17 SER B C 1
ATOM 1963 O O . SER B 1 17 ? 48.562 19.531 57.406 1 28.8 17 SER B O 1
ATOM 1965 N N . PHE B 1 18 ? 48.531 17.531 56.719 1 30.7 18 PHE B N 1
ATOM 1966 C CA . PHE B 1 18 ? 47.969 17.766 55.406 1 30.7 18 PHE B CA 1
ATOM 1967 C C . PHE B 1 18 ? 46.469 18.047 55.5 1 30.7 18 PHE B C 1
ATOM 1969 O O . PHE B 1 18 ? 45.688 17.156 55.844 1 30.7 18 PHE B O 1
ATOM 1976 N N . THR B 1 19 ? 46.094 19.156 56 1 28.31 19 THR B N 1
ATOM 1977 C CA . THR B 1 19 ? 44.656 19.453 56.031 1 28.31 19 THR B CA 1
ATOM 1978 C C . THR B 1 19 ? 44.062 19.406 54.625 1 28.31 19 THR B C 1
ATOM 1980 O O . THR B 1 19 ? 44.5 20.156 53.75 1 28.31 19 THR B O 1
ATOM 1983 N N . LEU B 1 20 ? 43.656 18.266 54.219 1 29.31 20 LEU B N 1
ATOM 1984 C CA . LEU B 1 20 ? 43 18.031 52.969 1 29.31 20 LEU B CA 1
ATOM 1985 C C . LEU B 1 20 ? 41.75 18.922 52.844 1 29.31 20 LEU B C 1
ATOM 1987 O O . LEU B 1 20 ? 40.875 18.891 53.719 1 29.31 20 LEU B O 1
ATOM 1991 N N . LEU B 1 21 ? 41.938 20.141 52.344 1 29.67 21 LEU B N 1
ATOM 1992 C CA . LEU B 1 21 ? 40.844 21 51.906 1 29.67 21 LEU B CA 1
ATOM 1993 C C . LEU B 1 21 ? 39.781 20.188 51.156 1 29.67 21 LEU B C 1
ATOM 1995 O O . LEU B 1 21 ? 40.062 19.516 50.188 1 29.67 21 LEU B O 1
ATOM 1999 N N . ALA B 1 22 ? 38.812 19.75 51.906 1 29.23 22 ALA B N 1
ATOM 2000 C CA . ALA B 1 22 ? 37.594 19.109 51.438 1 29.23 22 ALA B CA 1
ATOM 2001 C C . ALA B 1 22 ? 36.906 19.922 50.344 1 29.23 22 ALA B C 1
ATOM 2003 O O . ALA B 1 22 ? 36.469 21.047 50.594 1 29.23 22 ALA B O 1
ATOM 2004 N N . LEU B 1 23 ? 37.562 20.016 49.188 1 32.53 23 LEU B N 1
ATOM 2005 C CA . LEU B 1 23 ? 36.812 20.641 48.094 1 32.53 23 LEU B CA 1
ATOM 2006 C C . LEU B 1 23 ? 35.375 20.172 48.125 1 32.53 23 LEU B C 1
ATOM 2008 O O . LEU B 1 23 ? 35.094 18.969 48.156 1 32.53 23 LEU B O 1
ATOM 2012 N N . ALA B 1 24 ? 34.469 20.984 48.688 1 30.3 24 ALA B N 1
ATOM 2013 C CA . ALA B 1 24 ? 33 20.859 48.594 1 30.3 24 ALA B CA 1
ATOM 2014 C C . ALA B 1 24 ? 32.562 20.453 47.219 1 30.3 24 ALA B C 1
ATOM 2016 O O . ALA B 1 24 ? 32.781 21.203 46.25 1 30.3 24 ALA B O 1
ATOM 2017 N N . THR B 1 25 ? 32.844 19.25 46.875 1 27.41 25 THR B N 1
ATOM 2018 C CA . THR B 1 25 ? 32.312 18.781 45.594 1 27.41 25 THR B CA 1
ATOM 2019 C C . THR B 1 25 ? 30.844 19.109 45.469 1 27.41 25 THR B C 1
ATOM 2021 O O . THR B 1 25 ? 30.047 18.844 46.375 1 27.41 25 THR B O 1
ATOM 2024 N N . ILE B 1 26 ? 30.531 20.344 44.906 1 29.11 26 ILE B N 1
ATOM 2025 C CA . ILE B 1 26 ? 29.156 20.609 44.531 1 29.11 26 ILE B CA 1
ATOM 2026 C C . ILE B 1 26 ? 28.516 19.344 43.969 1 29.11 26 ILE B C 1
ATOM 2028 O O . ILE B 1 26 ? 29.109 18.672 43.125 1 29.11 26 ILE B O 1
ATOM 2032 N N . PRO B 1 27 ? 27.688 18.766 44.875 1 26.16 27 PRO B N 1
ATOM 2033 C CA . PRO B 1 27 ? 27.125 17.516 44.344 1 26.16 27 PRO B CA 1
ATOM 2034 C C . PRO B 1 27 ? 26.562 17.672 42.938 1 26.16 27 PRO B C 1
ATOM 2036 O O . PRO B 1 27 ? 25.906 18.672 42.625 1 26.16 27 PRO B O 1
ATOM 2039 N N . VAL B 1 28 ? 27.391 17.406 41.969 1 24.61 28 VAL B N 1
ATOM 2040 C CA . VAL B 1 28 ? 26.797 17.266 40.656 1 24.61 28 VAL B CA 1
ATOM 2041 C C . VAL B 1 28 ? 25.438 16.594 40.75 1 24.61 28 VAL B C 1
ATOM 2043 O O . VAL B 1 28 ? 25.312 15.516 41.344 1 24.61 28 VAL B O 1
ATOM 2046 N N . ILE B 1 29 ? 24.422 17.422 40.875 1 21.62 29 ILE B N 1
ATOM 2047 C CA . ILE B 1 29 ? 23.078 16.875 40.781 1 21.62 29 ILE B CA 1
ATOM 2048 C C . ILE B 1 29 ? 23.078 15.734 39.75 1 21.62 29 ILE B C 1
ATOM 2050 O O . ILE B 1 29 ? 23.438 15.938 38.594 1 21.62 29 ILE B O 1
ATOM 2054 N N . ALA B 1 30 ? 23.328 14.594 40.156 1 23.02 30 ALA B N 1
ATOM 2055 C CA . ALA B 1 30 ? 23.109 13.422 39.312 1 23.02 30 ALA B CA 1
ATOM 2056 C C . ALA B 1 30 ? 21.828 13.57 38.5 1 23.02 30 ALA B C 1
ATOM 2058 O O . ALA B 1 30 ? 20.75 13.789 39.062 1 23.02 30 ALA B O 1
ATOM 2059 N N . ASN B 1 31 ? 21.922 14.336 37.438 1 22.27 31 ASN B N 1
ATOM 2060 C CA . ASN B 1 31 ? 20.812 14.32 36.5 1 22.27 31 ASN B CA 1
ATOM 2061 C C . ASN B 1 31 ? 20.125 12.953 36.438 1 22.27 31 ASN B C 1
ATOM 2063 O O . ASN B 1 31 ? 20.766 11.953 36.125 1 22.27 31 ASN B O 1
ATOM 2067 N N . SER B 1 32 ? 19.406 12.641 37.438 1 21.81 32 SER B N 1
ATOM 2068 C CA . SER B 1 32 ? 18.594 11.438 37.312 1 21.81 32 SER B CA 1
ATOM 2069 C C . SER B 1 32 ? 18.062 11.273 35.875 1 21.81 32 SER B C 1
ATOM 2071 O O . SER B 1 32 ? 17.422 12.172 35.344 1 21.81 32 SER B O 1
ATOM 2073 N N . GLU B 1 33 ? 18.844 10.711 35.094 1 24.09 33 GLU B N 1
ATOM 2074 C CA . GLU B 1 33 ? 18.359 10.141 33.844 1 24.09 33 GLU B CA 1
ATOM 2075 C C . GLU B 1 33 ? 16.984 9.523 34 1 24.09 33 GLU B C 1
ATOM 2077 O O . GLU B 1 33 ? 16.828 8.5 34.656 1 24.09 33 GLU B O 1
ATOM 2082 N N . SER B 1 34 ? 16.078 10.328 34.469 1 22.78 34 SER B N 1
ATOM 2083 C CA . SER B 1 34 ? 14.758 9.695 34.375 1 22.78 34 SER B CA 1
ATOM 2084 C C . SER B 1 34 ? 14.664 8.789 33.156 1 22.78 34 SER B C 1
ATOM 2086 O O . SER B 1 34 ? 15.016 9.203 32.062 1 22.78 34 SER B O 1
ATOM 2088 N N . GLN B 1 35 ? 14.875 7.602 33.406 1 22.05 35 GLN B N 1
ATOM 2089 C CA . GLN B 1 35 ? 14.508 6.531 32.5 1 22.05 35 GLN B CA 1
ATOM 2090 C C . GLN B 1 35 ? 13.219 6.871 31.734 1 22.05 35 GLN B C 1
ATOM 2092 O O . GLN B 1 35 ? 12.156 6.996 32.344 1 22.05 35 GLN B O 1
ATOM 2097 N N . ILE B 1 36 ? 13.32 7.934 31.031 1 22.66 36 ILE B N 1
ATOM 2098 C CA . ILE B 1 36 ? 12.227 7.938 30.062 1 22.66 36 ILE B CA 1
ATOM 2099 C C . ILE B 1 36 ? 11.812 6.5 29.734 1 22.66 36 ILE B C 1
ATOM 2101 O O . ILE B 1 36 ? 12.594 5.742 29.156 1 22.66 36 ILE B O 1
ATOM 2105 N N . GLU B 1 37 ? 11.195 5.945 30.688 1 21.61 37 GLU B N 1
ATOM 2106 C CA . GLU B 1 37 ? 10.477 4.727 30.328 1 21.61 37 GLU B CA 1
ATOM 2107 C C . GLU B 1 37 ? 9.984 4.781 28.891 1 21.61 37 GLU B C 1
ATOM 2109 O O . GLU B 1 37 ? 9.312 5.738 28.484 1 21.61 37 GLU B O 1
ATOM 2114 N N . ASN B 1 38 ? 10.859 4.383 28.109 1 22.06 38 ASN B N 1
ATOM 2115 C CA . ASN B 1 38 ? 10.539 4.008 26.734 1 22.06 38 ASN B CA 1
ATOM 2116 C C . ASN B 1 38 ? 9.086 3.553 26.609 1 22.06 38 ASN B C 1
ATOM 2118 O O . ASN B 1 38 ? 8.75 2.426 26.984 1 22.06 38 ASN B O 1
ATOM 2122 N N . ASN B 1 39 ? 8.297 4.418 27.203 1 22.06 39 ASN B N 1
ATOM 2123 C CA . ASN B 1 39 ? 6.926 4.062 26.875 1 22.06 39 ASN B CA 1
ATOM 2124 C C . ASN B 1 39 ? 6.816 3.48 25.469 1 22.06 39 ASN B C 1
ATOM 2126 O O . ASN B 1 39 ? 7.18 4.137 24.5 1 22.06 39 ASN B O 1
ATOM 2130 N N . ALA B 1 40 ? 7.004 2.297 25.516 1 21.38 40 ALA B N 1
ATOM 2131 C CA . ALA B 1 40 ? 6.84 1.354 24.406 1 21.38 40 ALA B CA 1
ATOM 2132 C C . ALA B 1 40 ? 5.711 1.792 23.469 1 21.38 40 ALA B C 1
ATOM 2134 O O . ALA B 1 40 ? 4.555 1.89 23.891 1 21.38 40 ALA B O 1
ATOM 2135 N N . ILE B 1 41 ? 6.012 2.861 22.844 1 23.09 41 ILE B N 1
ATOM 2136 C CA . ILE B 1 41 ? 5.105 3.002 21.703 1 23.09 41 ILE B CA 1
ATOM 2137 C C . ILE B 1 41 ? 4.488 1.646 21.375 1 23.09 41 ILE B C 1
ATOM 2139 O O . ILE B 1 41 ? 5.203 0.657 21.188 1 23.09 41 ILE B O 1
ATOM 2143 N N . PRO B 1 42 ? 3.367 1.484 21.953 1 23.34 42 PRO B N 1
ATOM 2144 C CA . PRO B 1 42 ? 2.854 0.174 21.547 1 23.34 42 PRO B CA 1
ATOM 2145 C C . PRO B 1 42 ? 3.293 -0.222 20.141 1 23.34 42 PRO B C 1
ATOM 2147 O O . PRO B 1 42 ? 3.389 0.632 19.25 1 23.34 42 PRO B O 1
ATOM 2150 N N . ASN B 1 43 ? 4.223 -1.102 20.156 1 22.91 43 ASN B N 1
ATOM 2151 C CA . ASN B 1 43 ? 4.688 -1.868 19 1 22.91 43 ASN B CA 1
ATOM 2152 C C . ASN B 1 43 ? 3.609 -1.979 17.922 1 22.91 43 ASN B C 1
ATOM 2154 O O . ASN B 1 43 ? 2.529 -2.516 18.172 1 22.91 43 ASN B O 1
ATOM 2158 N N . CYS B 1 44 ? 3.293 -0.883 17.344 1 23.25 44 CYS B N 1
ATOM 2159 C CA . CYS B 1 44 ? 2.561 -1.114 16.109 1 23.25 44 CYS B CA 1
ATOM 2160 C C . CYS B 1 44 ? 2.771 -2.537 15.609 1 23.25 44 CYS B C 1
ATOM 2162 O O . CYS B 1 44 ? 3.91 -2.984 15.453 1 23.25 44 CYS B O 1
ATOM 2164 N N . ASN B 1 45 ? 1.937 -3.26 16.094 1 24.95 45 ASN B N 1
ATOM 2165 C CA . ASN B 1 45 ? 1.941 -4.629 15.578 1 24.95 45 ASN B CA 1
ATOM 2166 C C . ASN B 1 45 ? 2.236 -4.668 14.078 1 24.95 45 ASN B C 1
ATOM 2168 O O . ASN B 1 45 ? 1.326 -4.535 13.266 1 24.95 45 ASN B O 1
ATOM 2172 N N . ALA B 1 46 ? 3.037 -3.715 13.547 1 24.59 46 ALA B N 1
ATOM 2173 C CA . ALA B 1 46 ? 3.615 -4.105 12.258 1 24.59 46 ALA B CA 1
ATOM 2174 C C . ALA B 1 46 ? 3.514 -5.613 12.047 1 24.59 46 ALA B C 1
ATOM 2176 O O . ALA B 1 46 ? 3.674 -6.391 12.992 1 24.59 46 ALA B O 1
ATOM 2177 N N . TYR B 1 47 ? 2.658 -5.965 11.227 1 25.8 47 TYR B N 1
ATOM 2178 C CA . TYR B 1 47 ? 2.965 -7.324 10.805 1 25.8 47 TYR B CA 1
ATOM 2179 C C . TYR B 1 47 ? 4.445 -7.637 11 1 25.8 47 TYR B C 1
ATOM 2181 O O . TYR B 1 47 ? 5.293 -7.129 10.258 1 25.8 47 TYR B O 1
ATOM 2189 N N . ILE B 1 48 ? 5 -7.227 12.195 1 26.75 48 ILE B N 1
ATOM 2190 C CA . ILE B 1 48 ? 6.195 -8.062 12.281 1 26.75 48 ILE B CA 1
ATOM 2191 C C . ILE B 1 48 ? 5.895 -9.445 11.719 1 26.75 48 ILE B C 1
ATOM 2193 O O . ILE B 1 48 ? 5.137 -10.211 12.32 1 26.75 48 ILE B O 1
ATOM 2197 N N . ALA B 1 49 ? 5.555 -9.453 10.469 1 29.67 49 ALA B N 1
ATOM 2198 C CA . ALA B 1 49 ? 5.789 -10.812 9.992 1 29.67 49 ALA B CA 1
ATOM 2199 C C . ALA B 1 49 ? 6.605 -11.617 11 1 29.67 49 ALA B C 1
ATOM 2201 O O . ALA B 1 49 ? 7.691 -11.195 11.398 1 29.67 49 ALA B O 1
ATOM 2202 N N . THR B 1 50 ? 5.91 -11.82 12.07 1 31.48 50 THR B N 1
ATOM 2203 C CA . THR B 1 50 ? 6.723 -12.922 12.578 1 31.48 50 THR B CA 1
ATOM 2204 C C . THR B 1 50 ? 7.609 -13.492 11.477 1 31.48 50 THR B C 1
ATOM 2206 O O . THR B 1 50 ? 7.113 -13.945 10.438 1 31.48 50 THR B O 1
ATOM 2209 N N . LYS B 1 51 ? 8.602 -12.711 11.125 1 35.25 51 LYS B N 1
ATOM 2210 C CA . LYS B 1 51 ? 9.547 -13.547 10.391 1 35.25 51 LYS B CA 1
ATOM 2211 C C . LYS B 1 51 ? 9.312 -15.031 10.688 1 35.25 51 LYS B C 1
ATOM 2213 O O . LYS B 1 51 ? 9.648 -15.516 11.766 1 35.25 51 LYS B O 1
ATOM 2218 N N . GLY B 1 52 ? 7.992 -15.375 10.547 1 38.34 52 GLY B N 1
ATOM 2219 C CA . GLY B 1 52 ? 8.148 -16.828 10.617 1 38.34 52 GLY B CA 1
ATOM 2220 C C . GLY B 1 52 ? 9.531 -17.297 10.195 1 38.34 52 GLY B C 1
ATOM 2221 O O . GLY B 1 52 ? 10.273 -16.547 9.539 1 38.34 52 GLY B O 1
ATOM 2222 N N . SER B 1 53 ? 9.953 -18.047 10.977 1 43.56 53 SER B N 1
ATOM 2223 C CA . SER B 1 53 ? 11.227 -18.719 10.711 1 43.56 53 SER B CA 1
ATOM 2224 C C . SER B 1 53 ? 11.391 -19.031 9.234 1 43.56 53 SER B C 1
ATOM 2226 O O . SER B 1 53 ? 10.648 -19.859 8.688 1 43.56 53 SER B O 1
ATOM 2228 N N . SER B 1 54 ? 11.695 -17.828 8.391 1 61.16 54 SER B N 1
ATOM 2229 C CA . SER B 1 54 ? 12.227 -18.125 7.059 1 61.16 54 SER B CA 1
ATOM 2230 C C . SER B 1 54 ? 12.961 -19.453 7.031 1 61.16 54 SER B C 1
ATOM 2232 O O . SER B 1 54 ? 13.562 -19.812 6.02 1 61.16 54 SER B O 1
ATOM 2234 N N . GLU B 1 55 ? 12.469 -20.094 8.117 1 76.31 55 GLU B N 1
ATOM 2235 C CA . GLU B 1 55 ? 13.43 -21.188 8.234 1 76.31 55 GLU B CA 1
ATOM 2236 C C . GLU B 1 55 ? 12.891 -22.469 7.598 1 76.31 55 GLU B C 1
ATOM 2238 O O . GLU B 1 55 ? 13.625 -23.453 7.441 1 76.31 55 GLU B O 1
ATOM 2243 N N . LYS B 1 56 ? 11.539 -22.359 7.137 1 90.81 56 LYS B N 1
ATOM 2244 C CA . LYS B 1 56 ? 11.094 -23.609 6.527 1 90.81 56 LYS B CA 1
ATOM 2245 C C . LYS B 1 56 ? 11.008 -23.484 5.008 1 90.81 56 LYS B C 1
ATOM 2247 O O . LYS B 1 56 ? 10.562 -22.453 4.492 1 90.81 56 LYS B O 1
ATOM 2252 N N . PRO B 1 57 ? 11.352 -24.484 4.363 1 95.44 57 PRO B N 1
ATOM 2253 C CA . PRO B 1 57 ? 11.242 -24.469 2.904 1 95.44 57 PRO B CA 1
ATOM 2254 C C . PRO B 1 57 ? 9.805 -24.594 2.42 1 95.44 57 PRO B C 1
ATOM 2256 O O . PRO B 1 57 ? 8.969 -25.203 3.104 1 95.44 57 PRO B O 1
ATOM 2259 N N . VAL B 1 58 ? 9.523 -23.953 1.36 1 97.06 58 VAL B N 1
ATOM 2260 C CA . VAL B 1 58 ? 8.281 -24.219 0.636 1 97.06 58 VAL B CA 1
ATOM 2261 C C . VAL B 1 58 ? 8.367 -25.562 -0.067 1 97.06 58 VAL B C 1
ATOM 2263 O O . VAL B 1 58 ? 9.375 -25.875 -0.701 1 97.06 58 VAL B O 1
ATOM 2266 N N . THR B 1 59 ? 7.32 -26.328 0.1 1 96.56 59 THR B N 1
ATOM 2267 C CA . THR B 1 59 ? 7.336 -27.641 -0.516 1 96.56 59 THR B CA 1
ATOM 2268 C C . THR B 1 59 ? 6.234 -27.766 -1.564 1 96.56 59 THR B C 1
ATOM 2270 O O . THR B 1 59 ? 5.203 -27.094 -1.469 1 96.56 59 THR B O 1
ATOM 2273 N N . ASP B 1 60 ? 6.531 -28.625 -2.533 1 94.94 60 ASP B N 1
ATOM 2274 C CA . ASP B 1 60 ? 5.516 -28.891 -3.545 1 94.94 60 ASP B CA 1
ATOM 2275 C C . ASP B 1 60 ? 4.551 -29.984 -3.07 1 94.94 60 ASP B C 1
ATOM 2277 O O . ASP B 1 60 ? 4.598 -30.391 -1.911 1 94.94 60 ASP B O 1
ATOM 2281 N N . ILE B 1 61 ? 3.684 -30.406 -3.955 1 91.44 61 ILE B N 1
ATOM 2282 C CA . ILE B 1 61 ? 2.607 -31.328 -3.604 1 91.44 61 ILE B CA 1
ATOM 2283 C C . ILE B 1 61 ? 3.193 -32.688 -3.205 1 91.44 61 ILE B C 1
ATOM 2285 O O . ILE B 1 61 ? 2.537 -33.469 -2.521 1 91.44 61 ILE B O 1
ATOM 2289 N N . ASN B 1 62 ? 4.41 -33 -3.621 1 92.44 62 ASN B N 1
ATOM 2290 C CA . ASN B 1 62 ? 5.055 -34.25 -3.322 1 92.44 62 ASN B CA 1
ATOM 2291 C C . ASN B 1 62 ? 5.891 -34.188 -2.049 1 92.44 62 ASN B C 1
ATOM 2293 O O . ASN B 1 62 ? 6.512 -35.156 -1.644 1 92.44 62 ASN B O 1
ATOM 2297 N N . GLY B 1 63 ? 5.988 -32.969 -1.476 1 93.56 63 GLY B N 1
ATOM 2298 C CA . GLY B 1 63 ? 6.766 -32.781 -0.259 1 93.56 63 GLY B CA 1
ATOM 2299 C C . GLY B 1 63 ? 8.203 -32.375 -0.523 1 93.56 63 GLY B C 1
ATOM 2300 O O . GLY B 1 63 ? 9 -32.281 0.409 1 93.56 63 GLY B O 1
ATOM 2301 N N . ASN B 1 64 ? 8.555 -32.281 -1.784 1 95.25 64 ASN B N 1
ATOM 2302 C CA . ASN B 1 64 ? 9.898 -31.828 -2.131 1 95.25 64 ASN B CA 1
ATOM 2303 C C . ASN B 1 64 ? 10.039 -30.312 -2.029 1 95.25 64 ASN B C 1
ATOM 2305 O O . ASN B 1 64 ? 9.094 -29.578 -2.32 1 95.25 64 ASN B O 1
ATOM 2309 N N . ALA B 1 65 ? 11.188 -29.922 -1.72 1 96.06 65 ALA B N 1
ATOM 2310 C CA . ALA B 1 65 ? 11.438 -28.484 -1.649 1 96.06 65 ALA B CA 1
ATOM 2311 C C . ALA B 1 65 ? 11.32 -27.828 -3.027 1 96.06 65 ALA B C 1
ATOM 2313 O O . ALA B 1 65 ? 11.828 -28.359 -4.016 1 96.06 65 ALA B O 1
ATOM 2314 N N . VAL B 1 66 ? 10.672 -26.719 -3.072 1 96.38 66 VAL B N 1
ATOM 2315 C CA . VAL B 1 66 ? 10.562 -25.953 -4.309 1 96.38 66 VAL B CA 1
ATOM 2316 C C . VAL B 1 66 ? 11.906 -25.312 -4.637 1 96.38 66 VAL B C 1
ATOM 2318 O O . VAL B 1 66 ? 12.57 -24.75 -3.76 1 96.38 66 VAL B O 1
ATOM 2321 N N . LYS B 1 67 ? 12.258 -25.375 -5.934 1 95.69 67 LYS B N 1
ATOM 2322 C CA . LYS B 1 67 ? 13.555 -24.859 -6.363 1 95.69 67 LYS B CA 1
ATOM 2323 C C . LYS B 1 67 ? 13.398 -23.75 -7.402 1 95.69 67 LYS B C 1
ATOM 2325 O O . LYS B 1 67 ? 12.492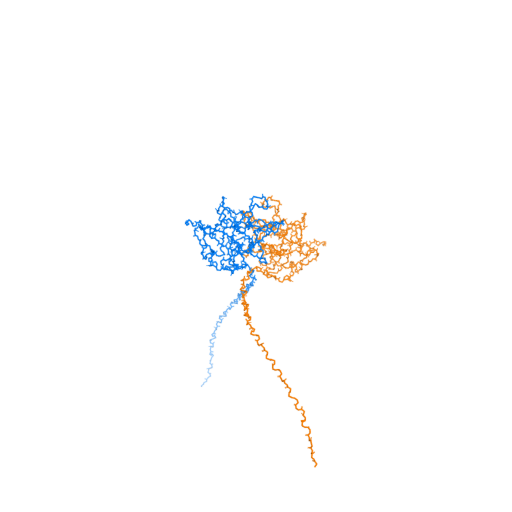 -23.812 -8.234 1 95.69 67 LYS B O 1
ATOM 2330 N N . THR B 1 68 ? 14.336 -22.828 -7.422 1 94.88 68 THR B N 1
ATOM 2331 C CA . THR B 1 68 ? 14.297 -21.688 -8.352 1 94.88 68 THR B CA 1
ATOM 2332 C C . THR B 1 68 ? 14.727 -22.125 -9.75 1 94.88 68 THR B C 1
ATOM 2334 O O . THR B 1 68 ? 14.539 -21.391 -10.719 1 94.88 68 THR B O 1
ATOM 2337 N N . SER B 1 69 ? 15.289 -23.312 -9.93 1 93.25 69 SER B N 1
ATOM 2338 C CA . SER B 1 69 ? 15.75 -23.828 -11.219 1 93.25 69 SER B CA 1
ATOM 2339 C C . SER B 1 69 ? 14.641 -24.578 -11.945 1 93.25 69 SER B C 1
ATOM 2341 O O . SER B 1 69 ? 14.797 -24.953 -13.109 1 93.25 69 SER B O 1
ATOM 2343 N N . MET B 1 70 ? 13.547 -24.797 -11.266 1 94.94 70 MET B N 1
ATOM 2344 C CA . MET B 1 70 ? 12.484 -25.625 -11.82 1 94.94 70 MET B CA 1
ATOM 2345 C C . MET B 1 70 ? 11.227 -24.797 -12.078 1 94.94 70 MET B C 1
ATOM 2347 O O . MET B 1 70 ? 11.055 -23.719 -11.484 1 94.94 70 MET B O 1
ATOM 2351 N N . ASP B 1 71 ? 10.406 -25.359 -12.969 1 96.81 71 ASP B N 1
ATOM 2352 C CA . ASP B 1 71 ? 9.109 -24.75 -13.25 1 96.81 71 ASP B CA 1
ATOM 2353 C C . ASP B 1 71 ? 8 -25.438 -12.461 1 96.81 71 ASP B C 1
ATOM 2355 O O . ASP B 1 71 ? 8.039 -26.656 -12.25 1 96.81 71 ASP B O 1
ATOM 2359 N N . TYR B 1 72 ? 7.02 -24.656 -12.156 1 97.5 72 TYR B N 1
ATOM 2360 C CA . TYR B 1 72 ? 5.902 -25.172 -11.375 1 97.5 72 TYR B CA 1
ATOM 2361 C C . TYR B 1 72 ? 4.578 -24.609 -11.867 1 97.5 72 TYR B C 1
ATOM 2363 O O . TYR B 1 72 ? 4.547 -23.547 -12.5 1 97.5 72 TYR B O 1
ATOM 2371 N N . TYR B 1 73 ? 3.57 -25.375 -11.625 1 96.5 73 TYR B N 1
ATOM 2372 C CA . TYR B 1 73 ? 2.221 -24.828 -11.641 1 96.5 73 TYR B CA 1
ATOM 2373 C C . TYR B 1 73 ? 1.772 -24.453 -10.234 1 96.5 73 TYR B C 1
ATOM 2375 O O . TYR B 1 73 ? 2.104 -25.125 -9.266 1 96.5 73 TYR B O 1
ATOM 2383 N N . VAL B 1 74 ? 1.112 -23.375 -10.172 1 96.12 74 VAL B N 1
ATOM 2384 C CA . VAL B 1 74 ? 0.499 -22.938 -8.922 1 96.12 74 VAL B CA 1
ATOM 2385 C C . VAL B 1 74 ? -1.021 -23.031 -9.031 1 96.12 74 VAL B C 1
ATOM 2387 O O . VAL B 1 74 ? -1.635 -22.312 -9.828 1 96.12 74 VAL B O 1
ATOM 2390 N N . ILE B 1 75 ? -1.604 -23.875 -8.211 1 94 75 ILE B N 1
ATOM 2391 C CA . ILE B 1 75 ? -3.02 -24.203 -8.336 1 94 75 ILE B CA 1
ATOM 2392 C C . ILE B 1 75 ? -3.74 -23.891 -7.023 1 94 75 ILE B C 1
ATOM 2394 O O . ILE B 1 75 ? -3.191 -24.109 -5.941 1 94 75 ILE B O 1
ATOM 2398 N N . PRO B 1 76 ? -4.93 -23.328 -7.172 1 93.06 76 PRO B N 1
ATOM 2399 C CA . PRO B 1 76 ? -5.676 -23.062 -5.938 1 93.06 76 PRO B CA 1
ATOM 2400 C C . PRO B 1 76 ? -5.941 -24.328 -5.129 1 93.06 76 PRO B C 1
ATOM 2402 O O . PRO B 1 76 ? -6.145 -25.406 -5.703 1 93.06 76 PRO B O 1
ATOM 2405 N N . ALA B 1 77 ? -5.887 -24.062 -3.816 1 88 77 ALA B N 1
ATOM 2406 C CA . ALA B 1 77 ? -6.137 -25.172 -2.904 1 88 77 ALA B CA 1
ATOM 2407 C C . ALA B 1 77 ? -7.438 -24.969 -2.133 1 88 77 ALA B C 1
ATOM 2409 O O . ALA B 1 77 ? -7.832 -23.828 -1.862 1 88 77 ALA B O 1
ATOM 2410 N N . ASN B 1 78 ? -8.281 -25.891 -1.956 1 68.31 78 ASN B N 1
ATOM 2411 C CA . ASN B 1 78 ? -9.453 -25.781 -1.091 1 68.31 78 ASN B CA 1
ATOM 2412 C C . ASN B 1 78 ? -9.078 -25.938 0.381 1 68.31 78 ASN B C 1
ATOM 2414 O O . ASN B 1 78 ? -7.902 -26.125 0.71 1 68.31 78 ASN B O 1
ATOM 2418 N N . ALA B 1 79 ? -10.07 -25.531 1.24 1 55.81 79 ALA B N 1
ATOM 2419 C CA . ALA B 1 79 ? -9.883 -25.516 2.688 1 55.81 79 ALA B CA 1
ATOM 2420 C C . ALA B 1 79 ? -9.297 -26.844 3.176 1 55.81 79 ALA B C 1
ATOM 2422 O O . ALA B 1 79 ? -8.633 -26.891 4.215 1 55.81 79 ALA B O 1
ATOM 2423 N N . LYS B 1 80 ? -9.617 -27.828 2.465 1 51.84 80 LYS B N 1
ATOM 2424 C CA . LYS B 1 80 ? -9.164 -29.141 2.916 1 51.84 80 LYS B CA 1
ATOM 2425 C C . LYS B 1 80 ? -7.789 -29.469 2.342 1 51.84 80 LYS B C 1
ATOM 2427 O O . LYS B 1 80 ? -7.258 -30.562 2.582 1 51.84 80 LYS B O 1
ATOM 2432 N N . GLY B 1 81 ? -7.125 -28.469 1.822 1 51.34 81 GLY B N 1
ATOM 2433 C CA . GLY B 1 81 ? -5.816 -28.719 1.242 1 51.34 81 GLY B CA 1
ATOM 2434 C C . GLY B 1 81 ? -5.879 -29.453 -0.083 1 51.34 81 GLY B C 1
ATOM 2435 O O . GLY B 1 81 ? -4.848 -29.812 -0.646 1 51.34 81 GLY B O 1
ATOM 2436 N N . ASP B 1 82 ? -7.031 -29.875 -0.521 1 49.88 82 ASP B N 1
ATOM 2437 C CA . ASP B 1 82 ? -7.129 -30.641 -1.764 1 49.88 82 ASP B CA 1
ATOM 2438 C C . ASP B 1 82 ? -6.938 -29.734 -2.979 1 49.88 82 ASP B C 1
ATOM 2440 O O . ASP B 1 82 ? -7.328 -28.562 -2.957 1 49.88 82 ASP B O 1
ATOM 2444 N N . VAL B 1 83 ? -6.113 -30.203 -3.795 1 45.16 83 VAL B N 1
ATOM 2445 C CA . VAL B 1 83 ? -5.824 -29.594 -5.086 1 45.16 83 VAL B CA 1
ATOM 2446 C C . VAL B 1 83 ? -7.113 -29.453 -5.895 1 45.16 83 VAL B C 1
ATOM 2448 O O . VAL B 1 83 ? -7.938 -30.375 -5.922 1 45.16 83 VAL B O 1
ATOM 2451 N N . GLY B 1 84 ? -7.293 -28.312 -6.688 1 47.28 84 GLY B N 1
ATOM 2452 C CA . GLY B 1 84 ? -8.281 -28.234 -7.754 1 47.28 84 GLY B CA 1
ATOM 2453 C C . GLY B 1 84 ? -9.672 -27.875 -7.258 1 47.28 84 GLY B C 1
ATOM 2454 O O . GLY B 1 84 ? -10.539 -27.484 -8.047 1 47.28 84 GLY B O 1
ATOM 2455 N N . ARG B 1 85 ? -9.953 -28.328 -5.977 1 42.84 85 ARG B N 1
ATOM 2456 C CA . ARG B 1 85 ? -11.375 -28.375 -5.645 1 42.84 85 ARG B CA 1
ATOM 2457 C C . ARG B 1 85 ? -11.844 -27.031 -5.074 1 42.84 85 ARG B C 1
ATOM 2459 O O . ARG B 1 85 ? -13.039 -26.828 -4.879 1 42.84 85 ARG B O 1
ATOM 2466 N N . SER B 1 86 ? -11.008 -26.328 -4.312 1 49.03 86 SER B N 1
ATOM 2467 C CA . SER B 1 86 ? -11.68 -25.344 -3.459 1 49.03 86 SER B CA 1
ATOM 2468 C C . SER B 1 86 ? -12.289 -24.219 -4.281 1 49.03 86 SER B C 1
ATOM 2470 O O . SER B 1 86 ? -13.164 -23.484 -3.797 1 49.03 86 SER B O 1
ATOM 2472 N N . GLY B 1 87 ? -12.188 -24.188 -5.566 1 56.5 87 GLY B N 1
ATOM 2473 C CA . GLY B 1 87 ? -12.922 -23 -6.012 1 56.5 87 GLY B CA 1
ATOM 2474 C C . GLY B 1 87 ? -13.5 -23.156 -7.41 1 56.5 87 GLY B C 1
ATOM 2475 O O . GLY B 1 87 ? -14.125 -22.234 -7.93 1 56.5 87 GLY B O 1
ATOM 2476 N N . GLY B 1 88 ? -13.305 -24.516 -7.941 1 73.94 88 GLY B N 1
ATOM 2477 C CA . GLY B 1 88 ? -13.859 -24.656 -9.281 1 73.94 88 GLY B CA 1
ATOM 2478 C C . GLY B 1 88 ? -13.023 -23.969 -10.344 1 73.94 88 GLY B C 1
ATOM 2479 O O . GLY B 1 88 ? -13.5 -23.75 -11.461 1 73.94 88 GLY B O 1
ATOM 2480 N N . TYR B 1 89 ? -11.719 -23.688 -9.953 1 87.94 89 TYR B N 1
ATOM 2481 C CA . TYR B 1 89 ? -10.883 -22.969 -10.906 1 87.94 89 TYR B CA 1
ATOM 2482 C C . TYR B 1 89 ? -9.57 -23.703 -11.156 1 87.94 89 TYR B C 1
ATOM 2484 O O . TYR B 1 89 ? -9.133 -24.5 -10.328 1 87.94 89 TYR B O 1
ATOM 2492 N N . GLY B 1 90 ? -9 -23.469 -12.305 1 92.31 90 GLY B N 1
ATOM 2493 C CA . GLY B 1 90 ? -7.684 -23.984 -12.656 1 92.31 90 GLY B CA 1
ATOM 2494 C C . GLY B 1 90 ? -6.547 -23.156 -12.078 1 92.31 90 GLY B C 1
ATOM 2495 O O . GLY B 1 90 ? -6.746 -22.406 -11.125 1 92.31 90 GLY B O 1
ATOM 2496 N N . GLY B 1 91 ? -5.312 -23.422 -12.602 1 95 91 GLY B N 1
ATOM 2497 C CA . GLY B 1 91 ? -4.125 -22.766 -12.07 1 95 91 GLY B CA 1
ATOM 2498 C C . GLY B 1 91 ? -3.982 -21.328 -12.516 1 95 91 GLY B C 1
ATOM 2499 O O . GLY B 1 91 ? -4.824 -20.812 -13.25 1 95 91 GLY B O 1
ATOM 2500 N N . ILE B 1 92 ? -2.998 -20.734 -12.055 1 97.31 92 ILE B N 1
ATOM 2501 C CA . ILE B 1 92 ? -2.699 -19.328 -12.32 1 97.31 92 ILE B CA 1
ATOM 2502 C C . ILE B 1 92 ? -2.504 -19.125 -13.828 1 97.31 92 ILE B C 1
ATOM 2504 O O . ILE B 1 92 ? -1.791 -19.891 -14.477 1 97.31 92 ILE B O 1
ATOM 2508 N N . SER B 1 93 ? -3.154 -18.094 -14.32 1 96.62 93 SER B N 1
ATOM 2509 C CA . SER B 1 93 ? -3.145 -17.766 -15.742 1 96.62 93 SER B CA 1
ATOM 2510 C C . SER B 1 93 ? -3.184 -16.266 -15.969 1 96.62 93 SER B C 1
ATOM 2512 O O . SER B 1 93 ? -3.078 -15.484 -15.023 1 96.62 93 SER B O 1
ATOM 2514 N N . LEU B 1 94 ? -3.15 -15.891 -17.281 1 96.25 94 LEU B N 1
ATOM 2515 C CA . LEU B 1 94 ? -3.197 -14.484 -17.656 1 96.25 94 LEU B CA 1
ATOM 2516 C C . LEU B 1 94 ? -4.379 -14.203 -18.578 1 96.25 94 LEU B C 1
ATOM 2518 O O . LEU B 1 94 ? -4.77 -15.055 -19.375 1 96.25 94 LEU B O 1
ATOM 2522 N N . ILE B 1 95 ? -4.891 -12.992 -18.422 1 93.31 95 ILE B N 1
ATOM 2523 C CA . ILE B 1 95 ? -5.91 -12.523 -19.344 1 93.31 95 ILE B CA 1
ATOM 2524 C C . ILE B 1 95 ? -5.645 -11.062 -19.719 1 93.31 95 ILE B C 1
ATOM 2526 O O . ILE B 1 95 ? -4.977 -10.344 -18.969 1 93.31 95 ILE B O 1
ATOM 2530 N N . THR B 1 96 ? -6.109 -10.742 -20.859 1 86.81 96 THR B N 1
ATOM 2531 C CA . THR B 1 96 ? -5.957 -9.352 -21.281 1 86.81 96 THR B CA 1
ATOM 2532 C C . THR B 1 96 ? -6.605 -8.406 -20.266 1 86.81 96 THR B C 1
ATOM 2534 O O . THR B 1 96 ? -7.707 -8.672 -19.781 1 86.81 96 THR B O 1
ATOM 2537 N N . GLY B 1 97 ? -5.793 -7.547 -19.844 1 69.69 97 GLY B N 1
ATOM 2538 C CA . GLY B 1 97 ? -6.039 -6.66 -18.719 1 69.69 97 GLY B CA 1
ATOM 2539 C C . GLY B 1 97 ? -7.301 -5.832 -18.859 1 69.69 97 GLY B C 1
ATOM 2540 O O . GLY B 1 97 ? -7.938 -5.855 -19.922 1 69.69 97 GLY B O 1
ATOM 2541 N N . ARG B 1 98 ? -7.715 -5.309 -17.828 1 66.69 98 ARG B N 1
ATOM 2542 C CA . ARG B 1 98 ? -8.914 -4.5 -17.609 1 66.69 98 ARG B CA 1
ATOM 2543 C C . ARG B 1 98 ? -8.75 -3.117 -18.25 1 66.69 98 ARG B C 1
ATOM 2545 O O . ARG B 1 98 ? -9.727 -2.525 -18.719 1 66.69 98 ARG B O 1
ATOM 2552 N N . HIS B 1 99 ? -7.434 -2.645 -18.125 1 61.25 99 HIS B N 1
ATOM 2553 C CA . HIS B 1 99 ? -7.414 -1.2 -18.328 1 61.25 99 HIS B CA 1
ATOM 2554 C C . HIS B 1 99 ? -6.719 -0.843 -19.641 1 61.25 99 HIS B C 1
ATOM 2556 O O . HIS B 1 99 ? -6.535 0.337 -19.953 1 61.25 99 HIS B O 1
ATOM 2562 N N . GLY B 1 100 ? -6.504 -1.728 -20.453 1 62.12 100 GLY B N 1
ATOM 2563 C CA . GLY B 1 100 ? -6.051 -1.34 -21.781 1 62.12 100 GLY B CA 1
ATOM 2564 C C . GLY B 1 100 ? -4.578 -0.983 -21.828 1 62.12 100 GLY B C 1
ATOM 2565 O O . GLY B 1 100 ? -4.094 -0.454 -22.828 1 62.12 100 GLY B O 1
ATOM 2566 N N . ASN B 1 101 ? -3.865 -0.882 -20.719 1 66.06 101 ASN B N 1
ATOM 2567 C CA . ASN B 1 101 ? -2.477 -0.441 -20.781 1 66.06 101 ASN B CA 1
ATOM 2568 C C . ASN B 1 101 ? -1.553 -1.564 -21.25 1 66.06 101 ASN B C 1
ATOM 2570 O O . ASN B 1 101 ? -0.337 -1.492 -21.062 1 66.06 101 ASN B O 1
ATOM 2574 N N . GLY B 1 102 ? -2.143 -2.572 -21.734 1 84.06 102 GLY B N 1
ATOM 2575 C CA . GLY B 1 102 ? -1.352 -3.643 -22.312 1 84.06 102 GLY B CA 1
ATOM 2576 C C . GLY B 1 102 ? -0.933 -4.695 -21.297 1 84.06 102 GLY B C 1
ATOM 2577 O O . GLY B 1 102 ? -0.417 -5.75 -21.672 1 84.06 102 GLY B O 1
ATOM 2578 N N . LEU B 1 103 ? -1.033 -4.34 -20.031 1 89.81 103 LEU B N 1
ATOM 2579 C CA . LEU B 1 103 ? -0.703 -5.344 -19.016 1 89.81 103 LEU B CA 1
ATOM 2580 C C . LEU B 1 103 ? -1.816 -6.379 -18.891 1 89.81 103 LEU B C 1
ATOM 2582 O O . LEU B 1 103 ? -2.996 -6.043 -19.016 1 89.81 103 LEU B O 1
ATOM 2586 N N . MET B 1 104 ? -1.361 -7.555 -18.734 1 94.75 104 MET B N 1
ATOM 2587 C CA . MET B 1 104 ? -2.326 -8.633 -18.531 1 94.75 104 MET B CA 1
ATOM 2588 C C . MET B 1 104 ? -2.559 -8.875 -17.031 1 94.75 104 MET B C 1
ATOM 2590 O O . MET B 1 104 ? -1.636 -8.734 -16.234 1 94.75 104 MET B O 1
ATOM 2594 N N . ASP B 1 105 ? -3.816 -9.258 -16.703 1 95.44 105 ASP B N 1
ATOM 2595 C CA . ASP B 1 105 ? -4.176 -9.547 -15.312 1 95.44 105 ASP B CA 1
ATOM 2596 C C . ASP B 1 105 ? -3.883 -11.008 -14.969 1 95.44 105 ASP B C 1
ATOM 2598 O O . ASP B 1 105 ? -4.125 -11.906 -15.781 1 95.44 105 ASP B O 1
ATOM 2602 N N . VAL B 1 106 ? -3.4 -11.219 -13.805 1 97.25 106 VAL B N 1
ATOM 2603 C CA . VAL B 1 106 ? -3.25 -12.57 -13.281 1 97.25 106 VAL B CA 1
ATOM 2604 C C . VAL B 1 106 ? -4.594 -13.078 -12.758 1 97.25 106 VAL B C 1
ATOM 2606 O O . VAL B 1 106 ? -5.238 -12.414 -11.945 1 97.25 106 VAL B O 1
ATOM 2609 N N . ILE B 1 107 ? -5.016 -14.25 -13.242 1 96.06 107 ILE B N 1
ATOM 2610 C CA . ILE B 1 107 ? -6.316 -14.812 -12.891 1 96.06 107 ILE B CA 1
ATOM 2611 C C . ILE B 1 107 ? -6.168 -16.297 -12.57 1 96.06 107 ILE B C 1
ATOM 2613 O O . ILE B 1 107 ? -5.105 -16.875 -12.789 1 96.06 107 ILE B O 1
ATOM 2617 N N . LEU B 1 108 ? -7.188 -16.828 -11.984 1 94.94 108 LEU B N 1
ATOM 2618 C CA . LEU B 1 108 ? -7.34 -18.281 -12 1 94.94 108 LEU B CA 1
ATOM 2619 C C . LEU B 1 108 ? -8.039 -18.734 -13.273 1 94.94 108 LEU B C 1
ATOM 2621 O O . LEU B 1 108 ? -9.031 -18.125 -13.695 1 94.94 108 LEU B O 1
ATOM 2625 N N . HIS B 1 109 ? -7.445 -19.766 -13.82 1 94.69 109 HIS B N 1
ATOM 2626 C CA . HIS B 1 109 ? -8.078 -20.281 -15.031 1 94.69 109 HIS B CA 1
ATOM 2627 C C . HIS B 1 109 ? -9.5 -20.766 -14.75 1 94.69 109 HIS B C 1
ATOM 2629 O O . HIS B 1 109 ? -9.734 -21.453 -13.75 1 94.69 109 HIS B O 1
ATOM 2635 N N . PRO B 1 110 ? -10.445 -20.438 -15.656 1 91.69 110 PRO B N 1
ATOM 2636 C CA . PRO B 1 110 ? -11.844 -20.781 -15.367 1 91.69 110 PRO B CA 1
ATOM 2637 C C . PRO B 1 110 ? -12.109 -22.281 -15.461 1 91.69 110 PRO B C 1
ATOM 2639 O O . PRO B 1 110 ? -13.102 -22.766 -14.906 1 91.69 110 PRO B O 1
ATOM 2642 N N . ASN B 1 111 ? -11.289 -22.984 -16.172 1 91.19 111 ASN B N 1
ATOM 2643 C CA . ASN B 1 111 ? -11.414 -24.438 -16.266 1 91.19 111 ASN B CA 1
ATOM 2644 C C . ASN B 1 111 ? -10.547 -25.141 -15.242 1 91.19 111 ASN B C 1
ATOM 2646 O O . ASN B 1 111 ? -9.32 -25.031 -15.273 1 91.19 111 ASN B O 1
ATOM 2650 N N . ILE B 1 112 ? -11.156 -25.938 -14.406 1 87.19 112 ILE B N 1
ATOM 2651 C CA . ILE B 1 112 ? -10.508 -26.578 -13.273 1 87.19 112 ILE B CA 1
ATOM 2652 C C . ILE B 1 112 ? -9.453 -27.562 -13.773 1 87.19 112 ILE B C 1
ATOM 2654 O O . ILE B 1 112 ? -8.484 -27.859 -13.07 1 87.19 112 ILE B O 1
ATOM 2658 N N . SER B 1 113 ? -9.586 -28.094 -14.922 1 88.62 113 SER B N 1
ATOM 2659 C CA . SER B 1 113 ? -8.672 -29.094 -15.445 1 88.62 113 SER B CA 1
ATOM 2660 C C . SER B 1 113 ? -7.41 -28.469 -16.016 1 88.62 113 SER B C 1
ATOM 2662 O O . SER B 1 113 ? -6.43 -29.156 -16.281 1 88.62 113 SER B O 1
ATOM 2664 N N . ASN B 1 114 ? -7.426 -27.172 -16.219 1 92.44 114 ASN B N 1
ATOM 2665 C CA . ASN B 1 114 ? -6.27 -26.469 -16.75 1 92.44 114 ASN B CA 1
ATOM 2666 C C . ASN B 1 114 ? -5.305 -26.047 -15.648 1 92.44 114 ASN B C 1
ATOM 2668 O O . ASN B 1 114 ? -5.672 -25.297 -14.75 1 92.44 114 ASN B O 1
ATOM 2672 N N . HIS B 1 115 ? -4.086 -26.484 -15.703 1 92.69 115 HIS B N 1
ATOM 2673 C CA . HIS B 1 115 ? -3.105 -26.219 -14.656 1 92.69 115 HIS B CA 1
ATOM 2674 C C . HIS B 1 115 ? -2.578 -24.781 -14.75 1 92.69 115 HIS B C 1
ATOM 2676 O O . HIS B 1 115 ? -1.952 -24.297 -13.805 1 92.69 115 HIS B O 1
ATOM 2682 N N . GLY B 1 116 ? -2.879 -24.125 -15.789 1 95.94 116 GLY B N 1
ATOM 2683 C CA . GLY B 1 116 ? -2.436 -22.75 -15.945 1 95.94 116 GLY B CA 1
ATOM 2684 C C . GLY B 1 116 ? -1.07 -22.641 -16.594 1 95.94 116 GLY B C 1
ATOM 2685 O O . GLY B 1 116 ? -0.691 -23.484 -17.406 1 95.94 116 GLY B O 1
ATOM 2686 N N . ILE B 1 117 ? -0.425 -21.531 -16.391 1 97.25 117 ILE B N 1
ATOM 2687 C CA . ILE B 1 117 ? 0.855 -21.203 -17.016 1 97.25 117 ILE B CA 1
ATOM 2688 C C . ILE B 1 117 ? 1.994 -21.531 -16.047 1 97.25 117 ILE B C 1
ATOM 2690 O O . ILE B 1 117 ? 1.91 -21.234 -14.852 1 97.25 117 ILE B O 1
ATOM 2694 N N . LYS B 1 118 ? 3.035 -22.109 -16.578 1 97.38 118 LYS B N 1
ATOM 2695 C CA . LYS B 1 118 ? 4.195 -22.453 -15.766 1 97.38 118 LYS B CA 1
ATOM 2696 C C . LYS B 1 118 ? 4.832 -21.203 -15.164 1 97.38 118 LYS B C 1
ATOM 2698 O O . LYS B 1 118 ? 4.961 -20.188 -15.836 1 97.38 118 LYS B O 1
ATOM 2703 N N . ILE B 1 119 ? 5.281 -21.422 -13.914 1 97.62 119 ILE B N 1
ATOM 2704 C CA . ILE B 1 119 ? 5.906 -20.328 -13.164 1 97.62 119 ILE B CA 1
ATOM 2705 C C . ILE B 1 119 ? 7.262 -20.781 -12.633 1 97.62 119 ILE B C 1
ATOM 2707 O O . ILE B 1 119 ? 7.402 -21.922 -12.156 1 97.62 119 ILE B O 1
ATOM 2711 N N . ARG B 1 120 ? 8.211 -19.969 -12.828 1 96.06 120 ARG B N 1
ATOM 2712 C CA . ARG B 1 120 ? 9.508 -20.109 -12.172 1 96.06 120 ARG B CA 1
ATOM 2713 C C . ARG B 1 120 ? 9.719 -19.016 -11.125 1 96.06 120 ARG B C 1
ATOM 2715 O O . ARG B 1 120 ? 9.359 -17.859 -11.344 1 96.06 120 ARG B O 1
ATOM 2722 N N . PHE B 1 121 ? 10.305 -19.422 -10.008 1 96.5 121 PHE B N 1
ATOM 2723 C CA . PHE B 1 121 ? 10.539 -18.453 -8.938 1 96.5 121 PHE B CA 1
ATOM 2724 C C . PHE B 1 121 ? 11.977 -17.953 -8.961 1 96.5 121 PHE B C 1
ATOM 2726 O O . PHE B 1 121 ? 12.891 -18.703 -9.328 1 96.5 121 PHE B O 1
ATOM 2733 N N . SER B 1 122 ? 12.117 -16.734 -8.727 1 94.25 122 SER B N 1
ATOM 2734 C CA . SER B 1 122 ? 13.422 -16.141 -8.469 1 94.25 122 SER B CA 1
ATOM 2735 C C . SER B 1 122 ? 13.469 -15.477 -7.098 1 94.25 122 SER B C 1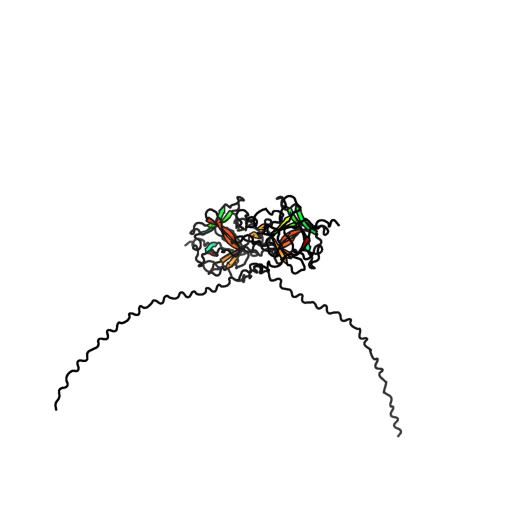
ATOM 2737 O O . SER B 1 122 ? 12.562 -14.719 -6.738 1 94.25 122 SER B O 1
ATOM 2739 N N . GLN B 1 123 ? 14.438 -15.789 -6.355 1 92.5 123 GLN B N 1
ATOM 2740 C CA . GLN B 1 123 ? 14.539 -15.266 -4.996 1 92.5 123 GLN B CA 1
ATOM 2741 C C . GLN B 1 123 ? 15.477 -14.062 -4.934 1 92.5 123 GLN B C 1
ATOM 2743 O O . GLN B 1 123 ? 16.547 -14.078 -5.531 1 92.5 123 GLN B O 1
ATOM 2748 N N . ALA B 1 124 ? 15.008 -13.062 -4.195 1 91.56 124 ALA B N 1
ATOM 2749 C CA . ALA B 1 124 ? 15.844 -11.867 -4.031 1 91.56 124 ALA B CA 1
ATOM 2750 C C . ALA B 1 124 ? 17.172 -12.211 -3.385 1 91.56 124 ALA B C 1
ATOM 2752 O O . ALA B 1 124 ? 17.219 -12.938 -2.389 1 91.56 124 ALA B O 1
ATOM 2753 N N . GLY B 1 125 ? 18.203 -11.672 -3.955 1 81.25 125 GLY B N 1
ATOM 2754 C CA . GLY B 1 125 ? 19.516 -11.844 -3.385 1 81.25 125 GLY B CA 1
ATOM 2755 C C . GLY B 1 125 ? 20.203 -13.125 -3.836 1 81.25 125 GLY B C 1
ATOM 2756 O O . GLY B 1 125 ? 21.359 -13.375 -3.492 1 81.25 125 GLY B O 1
ATOM 2757 N N . TYR B 1 126 ? 19.453 -13.93 -4.516 1 75.19 126 TYR B N 1
ATOM 2758 C CA . TYR B 1 126 ? 20.031 -15.188 -4.977 1 75.19 126 TYR B CA 1
ATOM 2759 C C . TYR B 1 126 ? 20.047 -15.258 -6.5 1 75.19 126 TYR B C 1
ATOM 2761 O O . TYR B 1 126 ? 19.047 -14.914 -7.148 1 75.19 126 TYR B O 1
ATOM 2769 N N . SER B 1 127 ? 21.156 -15.453 -6.984 1 68.19 127 SER B N 1
ATOM 2770 C CA . SER B 1 127 ? 21.281 -15.555 -8.438 1 68.19 127 SER B CA 1
ATOM 2771 C C . SER B 1 127 ? 21.344 -17.016 -8.883 1 68.19 127 SER B C 1
ATOM 2773 O O . SER B 1 127 ? 21.141 -17.312 -10.062 1 68.19 127 SER B O 1
ATOM 2775 N N . SER B 1 128 ? 21.625 -17.859 -7.984 1 70.62 128 SER B N 1
ATOM 2776 C CA . SER B 1 128 ? 21.812 -19.266 -8.359 1 70.62 128 SER B CA 1
ATOM 2777 C C . SER B 1 128 ? 20.656 -20.125 -7.879 1 70.62 128 SER B C 1
ATOM 2779 O O . SER B 1 128 ? 19.719 -19.625 -7.246 1 70.62 128 SER B O 1
ATOM 2781 N N . ASP B 1 129 ? 20.719 -21.438 -8.336 1 80.5 129 ASP B N 1
ATOM 2782 C CA . ASP B 1 129 ? 19.75 -22.422 -7.879 1 80.5 129 ASP B CA 1
ATOM 2783 C C . ASP B 1 129 ? 19.656 -22.438 -6.355 1 80.5 129 ASP B C 1
ATOM 2785 O O . ASP B 1 129 ? 20.688 -22.469 -5.672 1 80.5 129 ASP B O 1
ATOM 2789 N N . ASN B 1 130 ? 18.484 -22.25 -5.953 1 88.5 130 ASN B N 1
ATOM 2790 C CA . ASN B 1 130 ? 18.25 -22.219 -4.516 1 88.5 130 ASN B CA 1
ATOM 2791 C C . ASN B 1 130 ? 16.891 -22.797 -4.156 1 88.5 130 ASN B C 1
ATOM 2793 O O . ASN B 1 130 ? 16.031 -22.938 -5.023 1 88.5 130 ASN B O 1
ATOM 2797 N N . ILE B 1 131 ? 16.828 -23.188 -2.934 1 94.06 131 ILE B N 1
ATOM 2798 C CA . ILE B 1 131 ? 15.539 -23.609 -2.379 1 94.06 131 ILE B CA 1
ATOM 2799 C C . ILE B 1 131 ? 14.727 -22.391 -1.975 1 94.06 131 ILE B C 1
ATOM 2801 O O . ILE B 1 131 ? 15.258 -21.438 -1.398 1 94.06 131 ILE B O 1
ATOM 2805 N N . VAL B 1 132 ? 13.453 -22.5 -2.334 1 95.5 132 VAL B N 1
ATOM 2806 C CA . VAL B 1 132 ? 12.547 -21.422 -1.975 1 95.5 132 VAL B CA 1
ATOM 2807 C C . VAL B 1 132 ? 12.133 -21.547 -0.513 1 95.5 132 VAL B C 1
ATOM 2809 O O . VAL B 1 132 ? 11.594 -22.594 -0.108 1 95.5 132 VAL B O 1
ATOM 2812 N N . MET B 1 133 ? 12.383 -20.484 0.216 1 94.56 133 MET B N 1
ATOM 2813 C CA . MET B 1 133 ? 12.016 -20.484 1.63 1 94.56 133 MET B CA 1
ATOM 2814 C C . MET B 1 133 ? 10.742 -19.672 1.854 1 94.56 133 MET B C 1
ATOM 2816 O O . MET B 1 133 ? 10.492 -18.688 1.144 1 94.56 133 MET B O 1
ATOM 2820 N N . GLN B 1 134 ? 9.984 -20.078 2.869 1 95.31 134 GLN B N 1
ATOM 2821 C CA . GLN B 1 134 ? 8.836 -19.266 3.268 1 95.31 134 GLN B CA 1
ATOM 2822 C C . GLN B 1 134 ? 9.266 -17.875 3.719 1 95.31 134 GLN B C 1
ATOM 2824 O O . GLN B 1 134 ? 10.375 -17.703 4.238 1 95.31 134 GLN B O 1
ATOM 2829 N N . TRP B 1 135 ? 8.523 -16.875 3.391 1 94 135 TRP B N 1
ATOM 2830 C CA . TRP B 1 135 ? 8.672 -15.492 3.822 1 94 135 TRP B CA 1
ATOM 2831 C C . TRP B 1 135 ? 9.867 -14.836 3.143 1 94 135 TRP B C 1
ATOM 2833 O O . TRP B 1 135 ? 10.305 -13.758 3.545 1 94 135 TRP B O 1
ATOM 2843 N N . SER B 1 136 ? 10.398 -15.586 2.107 1 94.62 136 SER B N 1
ATOM 2844 C CA . SER B 1 136 ? 11.414 -14.938 1.287 1 94.62 136 SER B CA 1
ATOM 2845 C C . SER B 1 136 ? 10.789 -14.148 0.143 1 94.62 136 SER B C 1
ATOM 2847 O O . SER B 1 136 ? 9.68 -14.461 -0.298 1 94.62 136 SER B O 1
ATOM 2849 N N . ASP B 1 137 ? 11.492 -13.094 -0.245 1 95.44 137 ASP B N 1
ATOM 2850 C CA . ASP B 1 137 ? 11.016 -12.305 -1.376 1 95.44 137 ASP B CA 1
ATOM 2851 C C . ASP B 1 137 ? 11.227 -13.039 -2.693 1 95.44 137 ASP B C 1
ATOM 2853 O O . ASP B 1 137 ? 12.367 -13.305 -3.084 1 95.44 137 ASP B O 1
ATOM 2857 N N . LEU B 1 138 ? 10.094 -13.227 -3.418 1 96.62 138 LEU B N 1
ATOM 2858 C CA . LEU B 1 138 ? 10.133 -14.023 -4.641 1 96.62 138 LEU B CA 1
ATOM 2859 C C . LEU B 1 138 ? 9.5 -13.273 -5.801 1 96.62 138 LEU B C 1
ATOM 2861 O O . LEU B 1 138 ? 8.477 -12.609 -5.629 1 96.62 138 LEU B O 1
ATOM 2865 N N . LYS B 1 139 ? 10.109 -13.414 -6.957 1 96.88 139 LYS B N 1
ATOM 2866 C CA . LYS B 1 139 ? 9.422 -13.078 -8.203 1 96.88 139 LYS B CA 1
ATOM 2867 C C . LYS B 1 139 ? 8.695 -14.297 -8.773 1 96.88 139 LYS B C 1
ATOM 2869 O O . LYS B 1 139 ? 9.242 -15.406 -8.773 1 96.88 139 LYS B O 1
ATOM 2874 N N . PHE B 1 140 ? 7.523 -14.148 -9.148 1 97.81 140 PHE B N 1
ATOM 2875 C CA . PHE B 1 140 ? 6.754 -15.148 -9.891 1 97.81 140 PHE B CA 1
ATOM 2876 C C . PHE B 1 140 ? 6.852 -14.891 -11.391 1 97.81 140 PHE B C 1
ATOM 2878 O O . PHE B 1 140 ? 6.234 -13.961 -11.906 1 97.81 140 PHE B O 1
ATOM 2885 N N . ILE B 1 141 ? 7.613 -15.742 -12.094 1 97.25 141 ILE B N 1
ATOM 2886 C CA . ILE B 1 141 ? 7.926 -15.508 -13.5 1 97.25 141 ILE B CA 1
ATOM 2887 C C . ILE B 1 141 ? 7.172 -16.5 -14.375 1 97.25 141 ILE B C 1
ATOM 2889 O O . ILE B 1 141 ? 7.242 -17.719 -14.148 1 97.25 141 ILE B O 1
ATOM 2893 N N . PHE B 1 142 ? 6.461 -15.953 -15.281 1 97.12 142 PHE B N 1
ATOM 2894 C CA . PHE B 1 142 ? 5.863 -16.828 -16.281 1 97.12 142 PHE B CA 1
ATOM 2895 C C . PHE B 1 142 ? 6.91 -17.312 -17.281 1 97.12 142 PHE B C 1
ATOM 2897 O O . PHE B 1 142 ? 7.062 -16.734 -18.359 1 97.12 142 PHE B O 1
ATOM 2904 N N . SER B 1 143 ? 7.441 -18.391 -16.953 1 95.25 143 SER B N 1
ATOM 2905 C CA . SER B 1 143 ? 8.656 -18.859 -17.609 1 95.25 143 SER B CA 1
ATOM 2906 C C . SER B 1 143 ? 8.359 -19.406 -19.016 1 95.25 143 SER B C 1
ATOM 2908 O O . SER B 1 143 ? 9.242 -19.453 -19.859 1 95.25 143 SER B O 1
ATOM 2910 N N . ALA B 1 144 ? 7.164 -19.797 -19.266 1 94.38 144 ALA B N 1
ATOM 2911 C CA . ALA B 1 144 ? 6.793 -20.406 -20.547 1 94.38 144 ALA B CA 1
ATOM 2912 C C . ALA B 1 144 ? 6.461 -19.344 -21.578 1 94.38 144 ALA B C 1
ATOM 2914 O O . ALA B 1 144 ? 6.328 -19.641 -22.76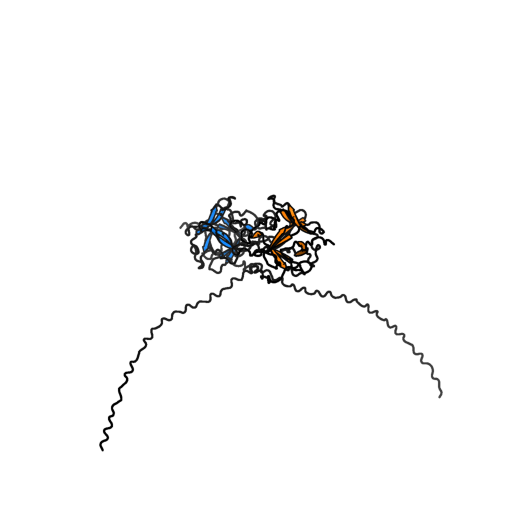6 1 94.38 144 ALA B O 1
ATOM 2915 N N . LEU B 1 145 ? 6.336 -18.156 -21.172 1 95.5 145 LEU B N 1
ATOM 2916 C CA . LEU B 1 145 ? 5.906 -17.109 -22.094 1 95.5 145 LEU B CA 1
ATOM 2917 C C . LEU B 1 145 ? 7.105 -16.344 -22.641 1 95.5 145 LEU B C 1
ATOM 2919 O O . LEU B 1 145 ? 8.125 -16.203 -21.953 1 95.5 145 LEU B O 1
ATOM 2923 N N . PRO B 1 146 ? 6.867 -15.859 -23.859 1 93.81 146 PRO B N 1
ATOM 2924 C CA . PRO B 1 146 ? 7.918 -14.984 -24.375 1 93.81 146 PRO B CA 1
ATOM 2925 C C . PRO B 1 146 ? 8.148 -13.75 -23.5 1 93.81 146 PRO B C 1
ATOM 2927 O O . PRO B 1 146 ? 7.188 -13.125 -23.062 1 93.81 146 PRO B O 1
ATOM 2930 N N . GLY B 1 147 ? 9.352 -13.414 -23.234 1 93.56 147 GLY B N 1
ATOM 2931 C CA . GLY B 1 147 ? 9.703 -12.266 -22.422 1 93.56 147 GLY B CA 1
ATOM 2932 C C . GLY B 1 147 ? 9.703 -12.562 -20.938 1 93.56 147 GLY B C 1
ATOM 2933 O O . GLY B 1 147 ? 10.156 -11.742 -20.141 1 93.56 147 GLY B O 1
ATOM 2934 N N . LYS B 1 148 ? 9.094 -13.695 -20.625 1 94.88 148 LYS B N 1
ATOM 2935 C CA . LYS B 1 148 ? 9.094 -14.172 -19.25 1 94.88 148 LYS B CA 1
ATOM 2936 C C . LYS B 1 148 ? 8.648 -13.07 -18.297 1 94.88 148 LYS B C 1
ATOM 2938 O O . LYS B 1 148 ? 9.359 -12.75 -17.328 1 94.88 148 LYS B O 1
ATOM 2943 N N . PRO B 1 149 ? 7.434 -12.547 -18.547 1 95.56 149 PRO B N 1
ATOM 2944 C CA . PRO B 1 149 ? 6.949 -11.508 -17.641 1 95.56 149 PRO B CA 1
ATOM 2945 C C . PRO B 1 149 ? 6.762 -12.031 -16.203 1 95.56 149 PRO B C 1
ATOM 2947 O O . PRO B 1 149 ? 6.609 -13.234 -16 1 95.56 149 PRO B O 1
ATOM 2950 N N . SER B 1 150 ? 6.832 -11.141 -15.242 1 97.25 150 SER B N 1
ATOM 2951 C CA . SER B 1 150 ? 6.656 -11.516 -13.836 1 97.25 150 SER B CA 1
ATOM 2952 C C . SER B 1 150 ? 5.516 -10.734 -13.195 1 97.25 150 SER B C 1
ATOM 2954 O O . SER B 1 150 ? 5.059 -9.727 -13.742 1 97.25 150 SER B O 1
ATOM 2956 N N . TRP B 1 151 ? 5.078 -11.227 -12.094 1 98.06 151 TRP B N 1
ATOM 2957 C CA . TRP B 1 151 ? 3.998 -10.602 -11.344 1 98.06 151 TRP B CA 1
ATOM 2958 C C . TRP B 1 151 ? 4.41 -9.219 -10.844 1 98.06 151 TRP B C 1
ATOM 2960 O O . TRP B 1 151 ? 5.574 -8.992 -10.508 1 98.06 151 TRP B O 1
ATOM 2970 N N . SER B 1 152 ? 3.408 -8.344 -10.797 1 97.06 152 SER B N 1
ATOM 2971 C CA . SER B 1 152 ? 3.539 -7.039 -10.148 1 97.06 152 SER B CA 1
ATOM 2972 C C . SER B 1 152 ? 2.191 -6.535 -9.648 1 97.06 152 SER B C 1
ATOM 2974 O O . SER B 1 152 ? 1.161 -6.758 -10.281 1 97.06 152 SER B O 1
ATOM 2976 N N . VAL B 1 153 ? 2.234 -5.91 -8.523 1 96.62 153 VAL B N 1
ATOM 2977 C CA . VAL B 1 153 ? 1.028 -5.207 -8.094 1 96.62 153 VAL B CA 1
ATOM 2978 C C . VAL B 1 153 ? 0.831 -3.949 -8.938 1 96.62 153 VAL B C 1
ATOM 2980 O O . VAL B 1 153 ? 1.732 -3.113 -9.031 1 96.62 153 VAL B O 1
ATOM 2983 N N . ASP B 1 154 ? -0.293 -3.852 -9.539 1 94.25 154 ASP B N 1
ATOM 2984 C CA . ASP B 1 154 ? -0.605 -2.686 -10.359 1 94.25 154 ASP B CA 1
ATOM 2985 C C . ASP B 1 154 ? -1.016 -1.497 -9.492 1 94.25 154 ASP B C 1
ATOM 2987 O O . ASP B 1 154 ? -1.243 -1.647 -8.297 1 94.25 154 ASP B O 1
ATOM 2991 N N . ASN B 1 155 ? -1.111 -0.309 -10.172 1 92.38 155 ASN B N 1
ATOM 2992 C CA . ASN B 1 155 ? -1.687 0.844 -9.492 1 92.38 155 ASN B CA 1
ATOM 2993 C C . ASN B 1 155 ? -3.094 0.548 -8.977 1 92.38 155 ASN B C 1
ATOM 2995 O O . ASN B 1 155 ? -3.818 -0.25 -9.57 1 92.38 155 ASN B O 1
ATOM 2999 N N . TYR B 1 156 ? -3.439 1.211 -7.918 1 93.06 156 TYR B N 1
ATOM 3000 C CA . TYR B 1 156 ? -4.781 1.038 -7.367 1 93.06 156 TYR B CA 1
ATOM 3001 C C . TYR B 1 156 ? -5.84 1.41 -8.398 1 93.06 156 TYR B C 1
ATOM 3003 O O . TYR B 1 156 ? -5.777 2.48 -9.008 1 93.06 156 TYR B O 1
ATOM 3011 N N . ASP B 1 157 ? -6.695 0.458 -8.625 1 91.38 157 ASP B N 1
ATOM 3012 C CA . ASP B 1 157 ? -7.82 0.723 -9.516 1 91.38 157 ASP B CA 1
ATOM 3013 C C . ASP B 1 157 ? -8.969 1.382 -8.758 1 91.38 157 ASP B C 1
ATOM 3015 O O . ASP B 1 157 ? -9.758 0.701 -8.102 1 91.38 157 ASP B O 1
ATOM 3019 N N . LYS B 1 158 ? -9.133 2.619 -8.883 1 88.38 158 LYS B N 1
ATOM 3020 C CA . LYS B 1 158 ? -10.156 3.361 -8.141 1 88.38 158 LYS B CA 1
ATOM 3021 C C . LYS B 1 158 ? -11.555 2.945 -8.57 1 88.38 158 LYS B C 1
ATOM 3023 O O . LYS B 1 158 ? -12.492 2.986 -7.77 1 88.38 158 LYS B O 1
ATOM 3028 N N . SER B 1 159 ? -11.719 2.535 -9.812 1 88.19 159 SER B N 1
ATOM 3029 C CA . SER B 1 159 ? -13.031 2.152 -10.32 1 88.19 159 SER B CA 1
ATOM 3030 C C . SER B 1 159 ? -13.461 0.796 -9.781 1 88.19 159 SER B C 1
ATOM 3032 O O . SER B 1 159 ? -14.625 0.611 -9.406 1 88.19 159 SER B O 1
ATOM 3034 N N . LEU B 1 160 ? -12.484 -0.073 -9.664 1 88.94 160 LEU B N 1
ATOM 3035 C CA . LEU B 1 160 ? -12.82 -1.416 -9.203 1 88.94 160 LEU B CA 1
ATOM 3036 C C . LEU B 1 160 ? -12.422 -1.601 -7.742 1 88.94 160 LEU B C 1
ATOM 3038 O O . LEU B 1 160 ? -12.742 -2.625 -7.133 1 88.94 160 LEU B O 1
ATOM 3042 N N . THR B 1 161 ? -11.742 -0.629 -7.195 1 91.31 161 THR B N 1
ATOM 3043 C CA . THR B 1 161 ? -11.406 -0.521 -5.781 1 91.31 161 THR B CA 1
ATOM 3044 C C . THR B 1 161 ? -10.516 -1.688 -5.352 1 91.31 161 THR B C 1
ATOM 3046 O O . THR B 1 161 ? -10.773 -2.32 -4.324 1 91.31 161 THR B O 1
ATOM 3049 N N . GLN B 1 162 ? -9.547 -2.031 -6.203 1 92.12 162 GLN B N 1
ATOM 3050 C CA . GLN B 1 162 ? -8.664 -3.156 -5.906 1 92.12 162 GLN B CA 1
ATOM 3051 C C . GLN B 1 162 ? -7.242 -2.889 -6.395 1 92.12 162 GLN B C 1
ATOM 3053 O O . GLN B 1 162 ? -7.039 -2.127 -7.34 1 92.12 162 GLN B O 1
ATOM 3058 N N . TRP B 1 163 ? -6.312 -3.459 -5.664 1 95.31 163 TRP B N 1
ATOM 3059 C CA . TRP B 1 163 ? -4.945 -3.643 -6.145 1 95.31 163 TRP B CA 1
ATOM 3060 C C . TRP B 1 163 ? -4.809 -4.961 -6.902 1 95.31 163 TRP B C 1
ATOM 3062 O O . TRP B 1 163 ? -4.637 -6.016 -6.289 1 95.31 163 TRP B O 1
ATOM 3072 N N . PHE B 1 164 ? -4.77 -4.875 -8.188 1 95.56 164 PHE B N 1
ATOM 3073 C CA . PHE B 1 164 ? -4.738 -6.113 -8.961 1 95.56 164 PHE B CA 1
ATOM 3074 C C . PHE B 1 164 ? -3.301 -6.543 -9.234 1 95.56 164 PHE B C 1
ATOM 3076 O O . PHE B 1 164 ? -2.396 -5.707 -9.289 1 95.56 164 PHE B O 1
ATOM 3083 N N . ILE B 1 165 ? -3.154 -7.82 -9.398 1 97.19 165 ILE B N 1
ATOM 3084 C CA . ILE B 1 165 ? -1.872 -8.375 -9.812 1 97.19 165 ILE B CA 1
ATOM 3085 C C . ILE B 1 165 ? -1.834 -8.492 -11.336 1 97.19 165 ILE B C 1
ATOM 3087 O O . ILE B 1 165 ? -2.795 -8.961 -11.953 1 97.19 165 ILE B O 1
ATOM 3091 N N . THR B 1 166 ? -0.725 -8.016 -11.93 1 96.94 166 THR B N 1
ATOM 3092 C CA . THR B 1 166 ? -0.536 -8.078 -13.375 1 96.94 166 THR B CA 1
ATOM 3093 C C . THR B 1 166 ? 0.814 -8.703 -13.711 1 96.94 166 THR B C 1
ATOM 3095 O O . THR B 1 166 ? 1.563 -9.102 -12.82 1 96.94 166 THR B O 1
ATOM 3098 N N . ASP B 1 167 ? 1.067 -8.82 -15 1 95.88 167 ASP B N 1
ATOM 3099 C CA . ASP B 1 167 ? 2.355 -9.328 -15.461 1 95.88 167 ASP B CA 1
ATOM 3100 C C . ASP B 1 167 ? 3.332 -8.188 -15.734 1 95.88 167 ASP B C 1
ATOM 3102 O O . ASP B 1 167 ? 4.188 -8.297 -16.609 1 95.88 167 ASP B O 1
ATOM 3106 N N . GLY B 1 168 ? 3.215 -7.121 -14.977 1 93.88 168 GLY B N 1
ATOM 3107 C CA . GLY B 1 168 ? 3.969 -5.906 -15.25 1 93.88 168 GLY B CA 1
ATOM 3108 C C . GLY B 1 168 ? 5.301 -5.855 -14.523 1 93.88 168 GLY B C 1
ATOM 3109 O O . GLY B 1 168 ? 5.941 -4.805 -14.461 1 93.88 168 GLY B O 1
ATOM 3110 N N . GLY B 1 169 ? 5.715 -6.938 -13.961 1 94.5 169 GLY B N 1
ATOM 3111 C CA . GLY B 1 169 ? 7.012 -6.938 -13.305 1 94.5 169 GLY B CA 1
ATOM 3112 C C . GLY B 1 169 ? 8.164 -6.625 -14.242 1 94.5 169 GLY B C 1
ATOM 3113 O O . GLY B 1 169 ? 8.07 -6.863 -15.445 1 94.5 169 GLY B O 1
ATOM 3114 N N . VAL B 1 170 ? 9.18 -6 -13.711 1 87.31 170 VAL B N 1
ATOM 3115 C CA . VAL B 1 170 ? 10.328 -5.609 -14.531 1 87.31 170 VAL B CA 1
ATOM 3116 C C . VAL B 1 170 ? 11.578 -6.352 -14.055 1 87.31 170 VAL B C 1
ATOM 3118 O O . VAL B 1 170 ? 11.648 -6.781 -12.906 1 87.31 170 VAL B O 1
ATOM 3121 N N . GLU B 1 171 ? 12.406 -6.539 -15.039 1 82.25 171 GLU B N 1
ATOM 3122 C CA . GLU B 1 171 ? 13.703 -7.094 -14.672 1 82.25 171 GLU B CA 1
ATOM 3123 C C . GLU B 1 171 ? 14.516 -6.094 -13.859 1 82.25 171 GLU B C 1
ATOM 3125 O O . GLU B 1 171 ? 14.422 -4.887 -14.07 1 82.25 171 GLU B O 1
ATOM 3130 N N . GLY B 1 172 ? 15.18 -6.574 -12.852 1 79.56 172 GLY B N 1
ATOM 3131 C CA . GLY B 1 172 ? 16.016 -5.684 -12.062 1 79.56 172 GLY B CA 1
ATOM 3132 C C . GLY B 1 172 ? 16.359 -6.25 -10.703 1 79.56 172 GLY B C 1
ATOM 3133 O O . GLY B 1 172 ? 15.781 -7.246 -10.266 1 79.56 172 GLY B O 1
ATOM 3134 N N . ASN B 1 173 ? 17.25 -5.594 -10.133 1 87.06 173 ASN B N 1
ATOM 3135 C CA . ASN B 1 173 ? 17.672 -5.984 -8.797 1 87.06 173 ASN B CA 1
ATOM 3136 C C . ASN B 1 173 ? 16.609 -5.664 -7.75 1 87.06 173 ASN B C 1
ATOM 3138 O O . ASN B 1 173 ? 15.844 -4.719 -7.914 1 87.06 173 ASN B O 1
ATOM 3142 N N . PRO B 1 174 ? 16.609 -6.539 -6.793 1 93.56 174 PRO B N 1
ATOM 3143 C CA . PRO B 1 174 ? 15.695 -6.223 -5.691 1 93.56 174 PRO B CA 1
ATOM 3144 C C . PRO B 1 174 ? 15.938 -4.832 -5.105 1 93.56 174 PRO B C 1
ATOM 3146 O O . PRO B 1 174 ? 17.078 -4.434 -4.906 1 93.56 174 PRO B O 1
ATOM 3149 N N . GLY B 1 175 ? 14.906 -4.121 -4.945 1 93.94 175 GLY B N 1
ATOM 3150 C CA . GLY B 1 175 ? 14.969 -2.775 -4.398 1 93.94 175 GLY B CA 1
ATOM 3151 C C . GLY B 1 175 ? 13.688 -1.994 -4.594 1 93.94 175 GLY B C 1
ATOM 3152 O O . GLY B 1 175 ? 12.641 -2.57 -4.914 1 93.94 175 GLY B O 1
ATOM 3153 N N . GLY B 1 176 ? 13.773 -0.739 -4.367 1 93.62 176 GLY B N 1
ATOM 3154 C CA . GLY B 1 176 ? 12.594 0.115 -4.473 1 93.62 176 GLY B CA 1
ATOM 3155 C C . GLY B 1 176 ? 12.031 0.184 -5.879 1 93.62 176 GLY B C 1
ATOM 3156 O O . GLY B 1 176 ? 10.82 0.311 -6.062 1 93.62 176 GLY B O 1
ATOM 3157 N N . HIS B 1 177 ? 12.898 0.072 -6.875 1 94.38 177 HIS B N 1
ATOM 3158 C CA . HIS B 1 177 ? 12.469 0.191 -8.266 1 94.38 177 HIS B CA 1
ATOM 3159 C C . HIS B 1 177 ? 11.633 -1.012 -8.688 1 94.38 177 HIS B C 1
ATOM 3161 O O . HIS B 1 177 ? 10.898 -0.945 -9.672 1 94.38 177 HIS B O 1
ATOM 3167 N N . THR B 1 178 ? 11.773 -2.09 -7.926 1 96.12 178 THR B N 1
ATOM 3168 C CA . THR B 1 178 ? 11.016 -3.305 -8.219 1 96.12 178 THR B CA 1
ATOM 3169 C C . THR B 1 178 ? 10.156 -3.707 -7.027 1 96.12 178 THR B C 1
ATOM 3171 O O . THR B 1 178 ? 9.789 -4.875 -6.883 1 96.12 178 THR B O 1
ATOM 3174 N N . LEU B 1 179 ? 9.867 -2.805 -6.168 1 96.12 179 LEU B N 1
ATOM 3175 C CA . LEU B 1 179 ? 9.203 -3.051 -4.891 1 96.12 179 LEU B CA 1
ATOM 3176 C C . LEU B 1 179 ? 7.926 -3.855 -5.09 1 96.12 179 LEU B C 1
ATOM 3178 O O . LEU B 1 179 ? 7.637 -4.773 -4.316 1 96.12 179 LEU B O 1
ATOM 3182 N N . LEU B 1 180 ? 7.164 -3.58 -6.125 1 97.06 180 LEU B N 1
ATOM 3183 C CA . LEU B 1 180 ? 5.812 -4.102 -6.301 1 97.06 180 LEU B CA 1
ATOM 3184 C C . LEU B 1 180 ? 5.844 -5.48 -6.953 1 97.06 180 LEU B C 1
ATOM 3186 O O . LEU B 1 180 ? 4.801 -6.117 -7.113 1 97.06 180 LEU B O 1
ATOM 3190 N N . ASP B 1 181 ? 7.043 -5.992 -7.23 1 97.62 181 ASP B N 1
ATOM 3191 C CA . ASP B 1 181 ? 7.18 -7.207 -8.031 1 97.62 181 ASP B CA 1
ATOM 3192 C C . ASP B 1 181 ? 7.453 -8.422 -7.141 1 97.62 181 ASP B C 1
ATOM 3194 O O . ASP B 1 181 ? 7.695 -9.523 -7.641 1 97.62 181 ASP B O 1
ATOM 3198 N N . TRP B 1 182 ? 7.449 -8.219 -5.852 1 97.06 182 TRP B N 1
ATOM 3199 C CA . TRP B 1 182 ? 7.934 -9.281 -4.973 1 97.06 182 TRP B CA 1
ATOM 3200 C C . TRP B 1 182 ? 6.805 -9.82 -4.102 1 97.06 182 TRP B C 1
ATOM 3202 O O . TRP B 1 182 ? 6.008 -9.047 -3.561 1 97.06 182 TRP B O 1
ATOM 3212 N N . PHE B 1 183 ? 6.781 -11.094 -3.969 1 97.56 183 PHE B N 1
ATOM 3213 C CA . PHE B 1 183 ? 5.77 -11.812 -3.199 1 97.56 183 PHE B CA 1
ATOM 3214 C C . PHE B 1 183 ? 6.41 -12.867 -2.312 1 97.56 183 PHE B C 1
ATOM 3216 O O . PHE B 1 183 ? 7.602 -13.156 -2.443 1 97.56 183 PHE B O 1
ATOM 3223 N N . LYS B 1 184 ? 5.617 -13.422 -1.374 1 96.56 184 LYS B N 1
ATOM 3224 C CA . LYS B 1 184 ? 6.082 -14.438 -0.434 1 96.56 184 LYS B CA 1
ATOM 3225 C C . LYS B 1 184 ? 5.066 -15.57 -0.305 1 96.56 184 LYS B C 1
ATOM 3227 O O . LYS B 1 184 ? 3.871 -15.367 -0.532 1 96.56 184 LYS B O 1
ATOM 3232 N N . PHE B 1 185 ? 5.633 -16.719 0.033 1 97.06 185 PHE B N 1
ATOM 3233 C CA . PHE B 1 185 ? 4.773 -17.797 0.477 1 97.06 185 PHE B CA 1
ATOM 3234 C C . PHE B 1 185 ? 4.738 -17.875 1.999 1 97.06 185 PHE B C 1
ATOM 3236 O O . PHE B 1 185 ? 5.77 -17.734 2.658 1 97.06 185 PHE B O 1
ATOM 3243 N N . GLU B 1 186 ? 3.568 -18.109 2.504 1 93.88 186 GLU B N 1
ATOM 3244 C CA . GLU B 1 186 ? 3.348 -18.391 3.918 1 93.88 186 GLU B CA 1
ATOM 3245 C C . GLU B 1 186 ? 2.445 -19.609 4.098 1 93.88 186 GLU B C 1
ATOM 3247 O O . GLU B 1 186 ? 1.44 -19.75 3.396 1 93.88 186 GLU B O 1
ATOM 3252 N N . SER B 1 187 ? 2.867 -20.422 5.012 1 91.81 187 SER B N 1
ATOM 3253 C CA . SER B 1 187 ? 2.004 -21.562 5.293 1 91.81 187 SER B CA 1
ATOM 3254 C C . SER B 1 187 ? 0.613 -21.109 5.727 1 91.81 187 SER B C 1
ATOM 3256 O O . SER B 1 187 ? 0.477 -20.172 6.508 1 91.81 187 SER B O 1
ATOM 3258 N N . ASP B 1 188 ? -0.354 -21.766 5.199 1 88 188 ASP B N 1
ATOM 3259 C CA . ASP B 1 188 ? -1.714 -21.438 5.617 1 88 188 ASP B CA 1
ATOM 3260 C C . ASP B 1 188 ? -2.215 -22.422 6.672 1 88 188 ASP B C 1
ATOM 3262 O O . ASP B 1 188 ? -3.404 -22.453 6.996 1 88 188 ASP B O 1
ATOM 3266 N N . GLY B 1 189 ? -1.336 -23.234 7.172 1 85.5 189 GLY B N 1
ATOM 3267 C CA . GLY B 1 189 ? -1.683 -24.203 8.203 1 85.5 189 GLY B CA 1
ATOM 3268 C C . GLY B 1 189 ? -1.979 -25.594 7.645 1 85.5 189 GLY B C 1
ATOM 3269 O O . GLY B 1 189 ? -2.072 -26.562 8.398 1 85.5 189 GLY B O 1
ATOM 3270 N N . GLY B 1 190 ? -2.164 -25.734 6.285 1 83.25 190 GLY B N 1
ATOM 3271 C CA . GLY B 1 190 ? -2.408 -27 5.637 1 83.25 190 GLY B CA 1
ATOM 3272 C C . GLY B 1 190 ? -1.135 -27.719 5.215 1 83.25 190 GLY B C 1
ATOM 3273 O O . GLY B 1 190 ? -0.033 -27.219 5.449 1 83.25 190 GLY B O 1
ATOM 3274 N N . ARG B 1 191 ? -1.423 -28.922 4.719 1 84 191 ARG B N 1
ATOM 3275 C CA . ARG B 1 191 ? -0.291 -29.703 4.215 1 84 191 ARG B CA 1
ATOM 3276 C C . ARG B 1 191 ? 0.131 -29.203 2.834 1 84 191 ARG B C 1
ATOM 3278 O O . ARG B 1 191 ? -0.626 -29.328 1.868 1 84 191 ARG B O 1
ATOM 3285 N N . ASN B 1 192 ? 1.282 -28.719 2.723 1 90.06 192 ASN B N 1
ATOM 3286 C CA . ASN B 1 192 ? 1.886 -28.25 1.479 1 90.06 192 ASN B CA 1
ATOM 3287 C C . ASN B 1 192 ? 1.025 -27.188 0.805 1 90.06 192 ASN B C 1
ATOM 3289 O O . ASN B 1 192 ? 0.88 -27.188 -0.419 1 90.06 192 ASN B O 1
ATOM 3293 N N . THR B 1 193 ? 0.27 -26.469 1.527 1 92.44 193 THR B N 1
ATOM 3294 C CA . THR B 1 193 ? -0.522 -25.359 1.021 1 92.44 193 THR B CA 1
ATOM 3295 C C . THR B 1 193 ? -0.015 -24.031 1.584 1 92.44 193 THR B C 1
ATOM 3297 O O . THR B 1 193 ? 0.488 -23.984 2.709 1 92.44 193 THR B O 1
ATOM 3300 N N . TYR B 1 194 ? -0.165 -23.094 0.744 1 94.5 194 TYR B N 1
ATOM 3301 C CA . TYR B 1 194 ? 0.421 -21.797 1.1 1 94.5 194 TYR B CA 1
ATOM 3302 C C . TYR B 1 194 ? -0.5 -20.656 0.701 1 94.5 194 TYR B C 1
ATOM 3304 O O . TYR B 1 194 ? -1.268 -20.766 -0.256 1 94.5 194 TYR B O 1
ATOM 3312 N N . ARG B 1 195 ? -0.392 -19.625 1.46 1 94.56 195 ARG B N 1
ATOM 3313 C CA . ARG B 1 195 ? -0.9 -18.328 1.011 1 94.56 195 ARG B CA 1
ATOM 3314 C C . ARG B 1 195 ? 0.202 -17.516 0.348 1 94.56 195 ARG B C 1
ATOM 3316 O O . ARG B 1 195 ? 1.387 -17.719 0.615 1 94.56 195 ARG B O 1
ATOM 3323 N N . ILE B 1 196 ? -0.235 -16.641 -0.5 1 97 196 ILE B N 1
ATOM 3324 C CA . ILE B 1 196 ? 0.694 -15.695 -1.115 1 97 196 ILE B CA 1
ATOM 3325 C C . ILE B 1 196 ? 0.511 -14.312 -0.495 1 97 196 ILE B C 1
ATOM 3327 O O . ILE B 1 196 ? -0.617 -13.844 -0.336 1 97 196 ILE B O 1
ATOM 3331 N N . ILE B 1 197 ? 1.674 -13.742 -0.147 1 96.31 197 ILE B N 1
ATOM 3332 C CA . ILE B 1 197 ? 1.663 -12.461 0.541 1 96.31 197 ILE B CA 1
ATOM 3333 C C . ILE B 1 197 ? 2.453 -11.43 -0.27 1 96.31 197 ILE B C 1
ATOM 3335 O O . ILE B 1 197 ? 3.477 -11.766 -0.872 1 96.31 197 ILE B O 1
ATOM 3339 N N . HIS B 1 198 ? 1.936 -10.195 -0.337 1 96.69 198 HIS B N 1
ATOM 3340 C CA . HIS B 1 198 ? 2.725 -9.062 -0.811 1 96.69 198 HIS B CA 1
ATOM 3341 C C . HIS B 1 198 ? 3.191 -8.195 0.351 1 96.69 198 HIS B C 1
ATOM 3343 O O . HIS B 1 198 ? 2.418 -7.398 0.887 1 96.69 198 HIS B O 1
ATOM 3349 N N . CYS B 1 199 ? 4.383 -8.312 0.685 1 93.88 199 CYS B N 1
ATOM 3350 C CA . CYS B 1 199 ? 5.062 -7.566 1.74 1 93.88 199 CYS B CA 1
ATOM 3351 C C . CYS B 1 199 ? 6.57 -7.578 1.53 1 93.88 199 CYS B C 1
ATOM 3353 O O . CYS B 1 199 ? 7.305 -8.227 2.279 1 93.88 199 CYS B O 1
ATOM 3355 N N . PRO B 1 200 ? 6.984 -6.824 0.517 1 94.31 200 PRO B N 1
ATOM 3356 C CA . PRO B 1 200 ? 8.398 -6.906 0.13 1 94.31 200 PRO B CA 1
ATOM 3357 C C . PRO B 1 200 ? 9.336 -6.332 1.19 1 94.31 200 PRO B C 1
ATOM 3359 O O . PRO B 1 200 ? 9 -5.34 1.842 1 94.31 200 PRO B O 1
ATOM 3362 N N . SER B 1 201 ? 10.461 -6.977 1.321 1 93.44 201 SER B N 1
ATOM 3363 C CA . SER B 1 201 ? 11.492 -6.516 2.242 1 93.44 201 SER B CA 1
ATOM 3364 C C . SER B 1 201 ? 12.75 -6.094 1.495 1 93.44 201 SER B C 1
ATOM 3366 O O . SER B 1 201 ? 13.828 -5.988 2.09 1 93.44 201 SER B O 1
ATOM 3368 N N . VAL B 1 202 ? 12.594 -5.867 0.245 1 94.75 202 VAL B N 1
ATOM 3369 C CA . VAL B 1 202 ? 13.75 -5.613 -0.615 1 94.75 202 VAL B CA 1
ATOM 3370 C C . VAL B 1 202 ? 14.164 -4.148 -0.505 1 94.75 202 VAL B C 1
ATOM 3372 O O . VAL B 1 202 ? 15.164 -3.734 -1.095 1 94.75 202 VAL B O 1
ATOM 3375 N N . CYS B 1 203 ? 13.43 -3.391 0.177 1 93.44 203 CYS B N 1
ATOM 3376 C CA . CYS B 1 203 ? 13.672 -1.963 0.354 1 93.44 203 CYS B CA 1
ATOM 3377 C C . CYS B 1 203 ? 13.367 -1.531 1.784 1 93.44 203 CYS B C 1
ATOM 3379 O O . CYS B 1 203 ? 12.211 -1.559 2.211 1 93.44 203 CYS B O 1
ATOM 3381 N N . SER B 1 204 ? 14.312 -1.029 2.457 1 88.81 204 SER B N 1
ATOM 3382 C CA . SER B 1 204 ? 14.148 -0.72 3.873 1 88.81 204 SER B CA 1
ATOM 3383 C C . SER B 1 204 ? 13.547 0.671 4.066 1 88.81 204 SER B C 1
ATOM 3385 O O . SER B 1 204 ? 13.07 1 5.152 1 88.81 204 SER B O 1
ATOM 3387 N N . THR B 1 205 ? 13.508 1.5 3.029 1 89 205 THR B N 1
ATOM 3388 C CA . THR B 1 205 ? 13.047 2.875 3.178 1 89 205 THR B CA 1
ATOM 3389 C C . THR B 1 205 ? 11.711 3.072 2.469 1 89 205 THR B C 1
ATOM 3391 O O . THR B 1 205 ? 11.211 4.195 2.377 1 89 205 THR B O 1
ATOM 3394 N N . CYS B 1 206 ? 11.148 1.976 1.953 1 92.06 206 CYS B N 1
ATOM 3395 C CA . CYS B 1 206 ? 9.93 2.08 1.165 1 92.06 206 CYS B CA 1
ATOM 3396 C C . CYS B 1 206 ? 8.711 1.703 1.998 1 92.06 206 CYS B C 1
ATOM 3398 O O . CYS B 1 206 ? 8.758 0.765 2.795 1 92.06 206 CYS B O 1
ATOM 3400 N N . GLY B 1 207 ? 7.641 2.525 1.769 1 89 207 GLY B N 1
ATOM 3401 C CA . GLY B 1 207 ? 6.359 2.051 2.264 1 89 207 GLY B CA 1
ATOM 3402 C C . GLY B 1 207 ? 5.855 0.821 1.53 1 89 207 GLY B C 1
ATOM 3403 O O . GLY B 1 207 ? 6.039 0.697 0.318 1 89 207 GLY B O 1
ATOM 3404 N N . THR B 1 208 ? 5.258 -0.076 2.205 1 88.81 208 THR B N 1
ATOM 3405 C CA . THR B 1 208 ? 4.871 -1.342 1.592 1 88.81 208 THR B CA 1
ATOM 3406 C C . THR B 1 208 ? 3.387 -1.621 1.822 1 88.81 208 THR B C 1
ATOM 3408 O O . THR B 1 208 ? 2.795 -1.111 2.775 1 88.81 208 THR B O 1
ATOM 3411 N N . LEU B 1 209 ? 2.912 -2.295 0.654 1 85.38 209 LEU B N 1
ATOM 3412 C CA . LEU B 1 209 ? 1.608 -2.936 0.787 1 85.38 209 LEU B CA 1
ATOM 3413 C C . LEU B 1 209 ? 1.738 -4.305 1.448 1 85.38 209 LEU B C 1
ATOM 3415 O O . LEU B 1 209 ? 2.445 -5.18 0.941 1 85.38 209 LEU B O 1
ATOM 3419 N N . CYS B 1 210 ? 1.303 -4.492 2.711 1 88.56 210 CYS B N 1
ATOM 3420 C CA . CYS B 1 210 ? 1.442 -5.77 3.402 1 88.56 210 CYS B CA 1
ATOM 3421 C C . CYS B 1 210 ? 0.082 -6.418 3.631 1 88.56 210 CYS B C 1
ATOM 3423 O O . CYS B 1 210 ? -0.519 -6.25 4.695 1 88.56 210 CYS B O 1
ATOM 3425 N N . ASN B 1 211 ? -0.287 -7.102 2.576 1 91.62 211 ASN B N 1
ATOM 3426 C CA . ASN B 1 211 ? -1.552 -7.828 2.596 1 91.62 211 ASN B CA 1
ATOM 3427 C C . ASN B 1 211 ? -1.454 -9.148 1.83 1 91.62 211 ASN B C 1
ATOM 3429 O O . ASN B 1 211 ? -0.448 -9.414 1.171 1 91.62 211 ASN B O 1
ATOM 3433 N N . HIS B 1 212 ? -2.393 -9.992 1.987 1 93.81 212 HIS B N 1
ATOM 3434 C CA . HIS B 1 212 ? -2.373 -11.266 1.27 1 93.81 212 HIS B CA 1
ATOM 3435 C C . HIS B 1 212 ? -3.049 -11.141 -0.091 1 93.81 212 HIS B C 1
ATOM 3437 O O . HIS B 1 212 ? -3.799 -10.188 -0.331 1 93.81 212 HIS B O 1
ATOM 3443 N N . ILE B 1 213 ? -2.723 -12.047 -0.926 1 96.62 213 ILE B N 1
ATOM 3444 C CA . ILE B 1 213 ? -3.357 -12.125 -2.236 1 96.62 213 ILE B CA 1
ATOM 3445 C C . ILE B 1 213 ? -4.633 -12.961 -2.141 1 96.62 213 ILE B C 1
ATOM 3447 O O . ILE B 1 213 ? -4.637 -14.039 -1.545 1 96.62 213 ILE B O 1
ATOM 3451 N N . GLY B 1 214 ? -5.672 -12.375 -2.643 1 94.75 214 GLY B N 1
ATOM 3452 C CA . GLY B 1 214 ? -6.945 -13.07 -2.736 1 94.75 214 GLY B CA 1
ATOM 3453 C C . GLY B 1 214 ? -7.59 -12.953 -4.105 1 94.75 214 GLY B C 1
ATOM 3454 O O . GLY B 1 214 ? -6.91 -12.68 -5.098 1 94.75 214 GLY B O 1
ATOM 3455 N N . LEU B 1 215 ? -8.883 -13.336 -4.113 1 92.81 215 LEU B N 1
ATOM 3456 C CA . LEU B 1 215 ? -9.594 -13.352 -5.387 1 92.81 215 LEU B CA 1
ATOM 3457 C C . LEU B 1 215 ? -10.625 -12.227 -5.441 1 92.81 215 LEU B C 1
ATOM 3459 O O . LEU B 1 215 ? -11.297 -11.945 -4.449 1 92.81 215 LEU B O 1
ATOM 3463 N N . SER B 1 216 ? -10.625 -11.586 -6.582 1 90.88 216 SER B N 1
ATOM 3464 C CA . SER B 1 216 ? -11.617 -10.562 -6.891 1 90.88 216 SER B CA 1
ATOM 3465 C C . SER B 1 216 ? -12.359 -10.891 -8.18 1 90.88 216 SER B C 1
ATOM 3467 O O . SER B 1 216 ? -11.82 -10.719 -9.273 1 90.88 216 SER B O 1
ATOM 3469 N N . PRO B 1 217 ? -13.555 -11.305 -8.016 1 89.69 217 PRO B N 1
ATOM 3470 C CA . PRO B 1 217 ? -14.312 -11.648 -9.227 1 89.69 217 PRO B CA 1
ATOM 3471 C C . PRO B 1 217 ? -14.734 -10.414 -10.023 1 89.69 217 PRO B C 1
ATOM 3473 O O . PRO B 1 217 ? -15.039 -9.375 -9.445 1 89.69 217 PRO B O 1
ATOM 3476 N N . ASP B 1 218 ? -14.719 -10.609 -11.266 1 87.94 218 ASP B N 1
ATOM 3477 C CA . ASP B 1 218 ? -15.258 -9.531 -12.094 1 87.94 218 ASP B CA 1
ATOM 3478 C C . ASP B 1 218 ? -16.719 -9.773 -12.422 1 87.94 218 ASP B C 1
ATOM 3480 O O . ASP B 1 218 ? -17.375 -10.602 -11.797 1 87.94 218 ASP B O 1
ATOM 3484 N N . ALA B 1 219 ? -17.234 -9.008 -13.398 1 83.38 219 ALA B N 1
ATOM 3485 C CA . ALA B 1 219 ? -18.672 -9.023 -13.703 1 83.38 219 ALA B CA 1
ATOM 3486 C C . ALA B 1 219 ? -19.094 -10.383 -14.258 1 83.38 219 ALA B C 1
ATOM 3488 O O . ALA B 1 219 ? -20.25 -10.781 -14.125 1 83.38 219 ALA B O 1
ATOM 3489 N N . VAL B 1 220 ? -18.156 -11.141 -14.906 1 83.44 220 VAL B N 1
ATOM 3490 C CA . VAL B 1 220 ? -18.516 -12.43 -15.477 1 83.44 220 VAL B CA 1
ATOM 3491 C C . VAL B 1 220 ? -17.938 -13.555 -14.617 1 83.44 220 VAL B C 1
ATOM 3493 O O . VAL B 1 220 ? -17.703 -14.664 -15.102 1 83.44 220 VAL B O 1
ATOM 3496 N N . CYS B 1 221 ? -17.5 -13.219 -13.398 1 83.56 221 CYS B N 1
ATOM 3497 C CA . CYS B 1 221 ? -17.109 -14.148 -12.352 1 83.56 221 CYS B CA 1
ATOM 3498 C C . CYS B 1 221 ? -15.711 -14.711 -12.617 1 83.56 221 CYS B C 1
ATOM 3500 O O . CYS B 1 221 ? -15.359 -15.773 -12.109 1 83.56 221 CYS B O 1
ATOM 3502 N N . LEU B 1 222 ? -15.055 -14.016 -13.516 1 89.19 222 LEU B N 1
ATOM 3503 C CA . LEU B 1 222 ? -13.641 -14.359 -13.641 1 89.19 222 LEU B CA 1
ATOM 3504 C C . LEU B 1 222 ? -12.859 -13.914 -12.406 1 89.19 222 LEU B C 1
ATOM 3506 O O . LEU B 1 222 ? -13.039 -12.797 -11.922 1 89.19 222 LEU B O 1
ATOM 3510 N N . GLN B 1 223 ? -12.031 -14.836 -11.891 1 92.12 223 GLN B N 1
ATOM 3511 C CA . GLN B 1 223 ? -11.336 -14.586 -10.633 1 92.12 223 GLN B CA 1
ATOM 3512 C C . GLN B 1 223 ? -9.977 -13.938 -10.867 1 92.12 223 GLN B C 1
ATOM 3514 O O . GLN B 1 223 ? -9.023 -14.609 -11.258 1 92.12 223 GLN B O 1
ATOM 3519 N N . HIS B 1 224 ? -9.906 -12.664 -10.562 1 94.38 224 HIS B N 1
ATOM 3520 C CA . HIS B 1 224 ? -8.648 -11.938 -10.625 1 94.38 224 HIS B CA 1
ATOM 3521 C C . HIS B 1 224 ? -7.918 -11.984 -9.281 1 94.38 224 HIS B C 1
ATOM 3523 O O . HIS B 1 224 ? -8.555 -11.969 -8.227 1 94.38 224 HIS B O 1
ATOM 3529 N N . LEU B 1 225 ? -6.629 -12.055 -9.375 1 96.25 225 LEU B N 1
ATOM 3530 C CA . LEU B 1 225 ? -5.859 -11.953 -8.141 1 96.25 225 LEU B CA 1
ATOM 3531 C C . LEU B 1 225 ? -5.664 -10.492 -7.738 1 96.25 225 LEU B C 1
ATOM 3533 O O . LEU B 1 225 ? -5.379 -9.641 -8.586 1 96.25 225 LEU B O 1
ATOM 3537 N N . ALA B 1 226 ? -5.863 -10.227 -6.492 1 96.06 226 ALA B N 1
ATOM 3538 C CA . ALA B 1 226 ? -5.746 -8.875 -5.945 1 96.06 226 ALA B CA 1
ATOM 3539 C C . ALA B 1 226 ? -5.215 -8.906 -4.516 1 96.06 226 ALA B C 1
ATOM 3541 O O . ALA B 1 226 ? -5.266 -9.938 -3.848 1 96.06 226 ALA B O 1
ATOM 3542 N N . VAL B 1 227 ? -4.617 -7.77 -4.133 1 96.06 227 VAL B N 1
ATOM 3543 C CA . VAL B 1 227 ? -4.203 -7.605 -2.744 1 96.06 227 VAL B CA 1
ATOM 3544 C C . VAL B 1 227 ? -5.422 -7.34 -1.866 1 96.06 227 VAL B C 1
ATOM 3546 O O . VAL B 1 227 ? -6.129 -6.352 -2.061 1 96.06 227 VAL B O 1
ATOM 3549 N N . LEU B 1 228 ? -5.691 -8.242 -0.928 1 92.06 228 LEU B N 1
ATOM 3550 C CA . LEU B 1 228 ? -6.875 -8.133 -0.078 1 92.06 228 LEU B CA 1
ATOM 3551 C C . LEU B 1 228 ? -6.477 -7.91 1.377 1 92.06 228 LEU B C 1
ATOM 3553 O O . LEU B 1 228 ? -5.398 -8.336 1.804 1 92.06 228 LEU B O 1
ATOM 3557 N N . PRO B 1 229 ? -7.398 -7.258 2.033 1 85.69 229 PRO B N 1
ATOM 3558 C CA . PRO B 1 229 ? -7.113 -7.074 3.457 1 85.69 229 PRO B CA 1
ATOM 3559 C C . PRO B 1 229 ? -7.203 -8.375 4.25 1 85.69 229 PRO B C 1
ATOM 3561 O O . PRO B 1 229 ? -7.758 -9.367 3.76 1 85.69 229 PRO B O 1
ATOM 3564 N N . ASN B 1 230 ? -6.773 -8.328 5.449 1 79.94 230 ASN B N 1
ATOM 3565 C CA . ASN B 1 230 ? -6.625 -9.523 6.277 1 79.94 230 ASN B CA 1
ATOM 3566 C C . ASN B 1 230 ? -7.98 -10.078 6.707 1 79.94 230 ASN B C 1
ATOM 3568 O O . ASN B 1 230 ? -8.078 -11.234 7.113 1 79.94 230 ASN B O 1
ATOM 3572 N N . ASN B 1 231 ? -8.992 -9.281 6.629 1 82.81 231 ASN B N 1
ATOM 3573 C CA . ASN B 1 231 ? -10.305 -9.75 7.051 1 82.81 231 ASN B CA 1
ATOM 3574 C C . ASN B 1 231 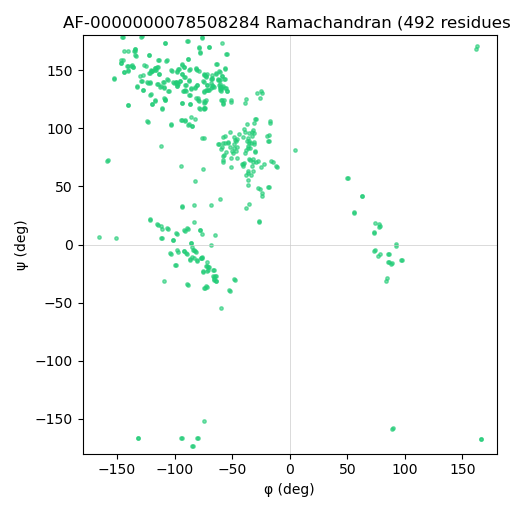? -11.008 -10.531 5.945 1 82.81 231 ASN B C 1
ATOM 3576 O O . ASN B 1 231 ? -12.086 -11.094 6.16 1 82.81 231 ASN B O 1
ATOM 3580 N N . LEU B 1 232 ? -10.422 -10.586 4.824 1 86.75 232 LEU B N 1
ATOM 3581 C CA . LEU B 1 232 ? -10.953 -11.375 3.711 1 86.75 232 LEU B CA 1
ATOM 3582 C C . LEU B 1 232 ? -10.117 -12.625 3.477 1 86.75 232 LEU B C 1
ATOM 3584 O O . LEU B 1 232 ? -8.938 -12.664 3.85 1 86.75 232 LEU B O 1
ATOM 3588 N N . PRO B 1 233 ? -10.703 -13.586 2.854 1 87.75 233 PRO B N 1
ATOM 3589 C CA . PRO B 1 233 ? -9.977 -14.844 2.664 1 87.75 233 PRO B CA 1
ATOM 3590 C C . PRO B 1 233 ? -8.789 -14.703 1.708 1 87.75 233 PRO B C 1
ATOM 3592 O O . PRO B 1 233 ? -8.914 -14.078 0.651 1 87.75 233 PRO B O 1
ATOM 3595 N N . ALA B 1 234 ? -7.738 -15.273 2.133 1 92 234 ALA B N 1
ATOM 3596 C CA . ALA B 1 234 ? -6.566 -15.367 1.264 1 92 234 ALA B CA 1
ATOM 3597 C C . ALA B 1 234 ? -6.703 -16.547 0.292 1 92 234 ALA B C 1
ATOM 3599 O O . ALA B 1 234 ? -7.414 -17.5 0.568 1 92 234 ALA B O 1
ATOM 3600 N N . LEU B 1 235 ? -6.074 -16.406 -0.843 1 93.06 235 LEU B N 1
ATOM 3601 C CA . LEU B 1 235 ? -5.969 -17.531 -1.77 1 93.06 235 LEU B CA 1
ATOM 3602 C C . LEU B 1 235 ? -4.953 -18.547 -1.27 1 93.06 235 LEU B C 1
ATOM 3604 O O . LEU B 1 235 ? -3.777 -18.219 -1.08 1 93.06 235 LEU B O 1
ATOM 3608 N N . SER B 1 236 ? -5.426 -19.734 -0.995 1 92.75 236 SER B N 1
ATOM 3609 C CA . SER B 1 236 ? -4.527 -20.844 -0.685 1 92.75 236 SER B CA 1
ATOM 3610 C C . SER B 1 236 ? -4.137 -21.609 -1.946 1 92.75 236 SER B C 1
ATOM 3612 O O . SER B 1 236 ? -4.984 -21.875 -2.801 1 92.75 236 SER B O 1
ATOM 3614 N N . VAL B 1 237 ? -2.838 -21.938 -2.014 1 95.31 237 VAL B N 1
ATOM 3615 C CA . VAL B 1 237 ? -2.393 -22.562 -3.256 1 95.31 237 VAL B CA 1
ATOM 3616 C C . VAL B 1 237 ? -1.531 -23.797 -2.939 1 95.31 237 VAL B C 1
ATOM 3618 O O . VAL B 1 237 ? -1.014 -23.922 -1.827 1 95.31 237 VAL B O 1
ATOM 3621 N N . LYS B 1 238 ? -1.415 -24.594 -3.961 1 93.75 238 LYS B N 1
ATOM 3622 C CA . LYS B 1 238 ? -0.452 -25.688 -4.031 1 93.75 238 LYS B CA 1
ATOM 3623 C C . LYS B 1 238 ? 0.513 -25.5 -5.199 1 93.75 238 LYS B C 1
ATOM 3625 O O . LYS B 1 238 ? 0.143 -24.922 -6.23 1 93.75 238 LYS B O 1
ATOM 3630 N N . ILE B 1 239 ? 1.641 -26 -4.945 1 96 239 ILE B N 1
ATOM 3631 C CA . ILE B 1 239 ? 2.682 -25.906 -5.961 1 96 239 ILE B CA 1
ATOM 3632 C C . ILE B 1 239 ? 2.928 -27.297 -6.574 1 96 239 ILE B C 1
ATOM 3634 O O . ILE B 1 239 ? 3.207 -28.25 -5.855 1 96 239 ILE B O 1
ATOM 3638 N N . VAL B 1 240 ? 2.805 -27.375 -7.902 1 94.62 240 VAL B N 1
ATOM 3639 C CA . VAL B 1 240 ? 2.895 -28.641 -8.617 1 94.62 240 VAL B CA 1
ATOM 3640 C C . VAL B 1 240 ? 4.051 -28.594 -9.617 1 94.62 240 VAL B C 1
ATOM 3642 O O . VAL B 1 240 ? 4.07 -27.75 -10.508 1 94.62 240 VAL B O 1
ATOM 3645 N N . PRO B 1 241 ? 5.035 -29.547 -9.461 1 96.12 241 PRO B N 1
ATOM 3646 C CA . PRO B 1 241 ? 6.121 -29.547 -10.453 1 96.12 241 PRO B CA 1
ATOM 3647 C C . PRO B 1 241 ? 5.613 -29.688 -11.883 1 96.12 241 PRO B C 1
ATOM 3649 O O . PRO B 1 241 ? 4.707 -30.484 -12.141 1 96.12 241 PRO B O 1
ATOM 3652 N N . ALA B 1 242 ? 6.191 -28.828 -12.75 1 93.88 242 ALA B N 1
ATOM 3653 C CA . ALA B 1 242 ? 5.777 -28.875 -14.148 1 93.88 242 ALA B CA 1
ATOM 3654 C C . ALA B 1 242 ? 6.531 -29.969 -14.906 1 93.88 242 ALA B C 1
ATOM 3656 O O . ALA B 1 242 ? 6.242 -30.234 -16.078 1 93.88 242 ALA B O 1
ATOM 3657 N N . ALA B 1 243 ? 6.898 -31.141 -14.336 1 73.38 243 ALA B N 1
ATOM 3658 C CA . ALA B 1 243 ? 7.691 -32.25 -14.883 1 73.38 243 ALA B CA 1
ATOM 3659 C C . ALA B 1 243 ? 7.586 -32.281 -16.406 1 73.38 243 ALA B C 1
ATOM 3661 O O . ALA B 1 243 ? 6.566 -31.906 -16.969 1 73.38 243 ALA B O 1
ATOM 3662 N N . ALA B 1 244 ? 8.719 -32.281 -17.188 1 53.38 244 ALA B N 1
ATOM 3663 C CA . ALA B 1 244 ? 8.781 -32.844 -18.547 1 53.38 244 ALA B CA 1
ATOM 3664 C C . ALA B 1 244 ? 7.969 -34.125 -18.656 1 53.38 244 ALA B C 1
ATOM 3666 O O . ALA B 1 244 ? 7.844 -34.875 -17.688 1 53.38 244 ALA B O 1
ATOM 3667 N N . PRO B 1 245 ? 7.012 -34.281 -19.469 1 43.06 245 PRO B N 1
ATOM 3668 C CA . PRO B 1 245 ? 6.449 -35.594 -19.703 1 43.06 245 PRO B CA 1
ATOM 3669 C C . PRO B 1 245 ? 7.473 -36.719 -19.5 1 43.06 245 PRO B C 1
ATOM 3671 O O . PRO B 1 245 ? 8.648 -36.562 -19.828 1 43.06 245 PRO B O 1
ATOM 3674 N N . CYS B 1 246 ? 7.281 -37.438 -18.406 1 36.41 246 CYS B N 1
ATOM 3675 C CA . CYS B 1 246 ? 8.047 -38.688 -18.375 1 36.41 246 CYS B CA 1
ATOM 3676 C C . CYS B 1 246 ? 8.258 -39.219 -19.797 1 36.41 246 CYS B C 1
ATOM 3678 O O . CYS B 1 246 ? 7.293 -39.438 -20.531 1 36.41 246 CYS B O 1
ATOM 3680 N N . VAL B 1 247 ? 9.172 -38.719 -20.547 1 31.91 247 VAL B N 1
ATOM 3681 C CA . VAL B 1 247 ? 9.484 -39.688 -21.594 1 31.91 247 VAL B CA 1
ATOM 3682 C C . VAL B 1 247 ? 9.531 -41.094 -20.984 1 31.91 247 VAL B C 1
ATOM 3684 O O . VAL B 1 247 ? 10.438 -41.406 -20.203 1 31.91 247 VAL B O 1
ATOM 3687 N N . CYS B 1 248 ? 8.305 -41.531 -20.594 1 26.19 248 CYS B N 1
ATOM 3688 C CA . CYS B 1 248 ? 8.297 -42.969 -20.578 1 26.19 248 CYS B CA 1
ATOM 3689 C C . CYS B 1 248 ? 8.594 -43.531 -21.969 1 26.19 248 CYS B C 1
ATOM 3691 O O . CYS B 1 248 ? 8.133 -43 -22.969 1 26.19 248 CYS B O 1
#